Protein AF-A0A813GC46-F1 (afdb_monomer)

pLDDT: mean 88.11, std 17.13, range [30.12, 98.81]

Secondary structure (DSSP, 8-state):
-HHHHHHHHHHHHHHHHHHHHH-PPPPHHHHHHHHHH--PPEE-S-GGGPPTT---EEEEEEEEEEPTTS-EEE-HHHHHTHHHHHHHHHHHHHHS-TT-SSPPP-SEEEEEES--PPSB--TTEEEEEEEEEEEEEEE-PEEE-TT--GGG--HHHH--GGGPEEE-TTTEEEEEETTS-EEE--EEEEEEEEEEEEETTGGG--HHHHHHHHHTT-----HHHHHHHHHTSPPP------TT-----SSEEEEPPPPPPPSS--TTSHHHHHHHHHHHHH------BS----S-EEEEEEEEEE-TTS-EEEEEEEEETTS-EEEEEEEE-SSTT-----EE--TT--SSS--EES-HHHHHHHHHHHB---SS-S----------------PPPPPPPP-----

Foldseek 3Di:
DVLLLLLLLLLLVVVVVFCVVLVDAQDLLSLVLSLVSDDFDWAQPVPQFDDPPDRTFRKDKAFWDADPVRDIDGDPSCLVRLSNLQSVLRNQVRQPDPVPPDRQAFGMKIKGWDDWTDKHADPQFLFKKKKAKGFDKPFFWKWFQQQADVVVDHLVVFPDPVRTDTGDRNQKIKTGTSRGIMITTDMDGIMIMMMGTYGNSLVNQDPVSVVSSVSSVHRHDDPVSSVVSVVLADHRPTDDPDPDDDDDDRMDIDGGDPDDDDPTDSCNDPVNSVVSSQVSAPPDVPVADLDDPAQAFADKDWHWHQDPVRFIKIWIWTQGPVRHIHTFWIWTDPDHVPLWIWTWGDPSDPDFDTDTDRDVVVVVVRVVRRHDHDPPDPDPPDDPPPPPPDDDDDDDDDDDDDDDDDD

Solvent-accessible surface area (backbone atoms only — not comparable to full-atom values): 23285 Å² total; per-residue (Å²): 87,70,67,31,39,41,19,11,27,38,36,30,49,56,49,52,52,51,32,67,75,68,70,53,75,59,50,72,59,54,53,46,36,24,54,76,32,42,43,68,49,83,30,64,82,57,59,68,38,44,45,92,94,55,76,59,43,38,48,46,64,36,33,52,44,72,47,96,86,70,48,70,45,71,31,64,62,24,73,77,28,28,47,44,42,27,49,52,38,46,26,50,64,64,67,53,60,88,87,55,89,64,81,81,56,22,40,26,31,42,44,36,43,75,73,51,36,28,73,31,55,46,80,64,46,71,23,52,25,40,39,36,38,48,76,61,59,49,74,48,30,36,35,35,25,64,38,46,32,71,90,81,49,57,58,83,79,65,59,50,83,89,67,46,46,77,42,58,30,70,52,21,42,35,40,37,50,43,53,22,36,32,30,32,40,70,63,51,71,47,43,33,35,44,36,39,26,26,41,62,61,58,87,72,52,49,74,67,56,49,48,56,44,40,74,26,45,41,47,65,66,49,70,71,59,48,52,54,50,46,70,65,34,64,82,50,77,37,89,66,94,71,88,79,77,85,82,72,70,37,50,46,78,42,78,51,78,79,90,65,83,66,96,60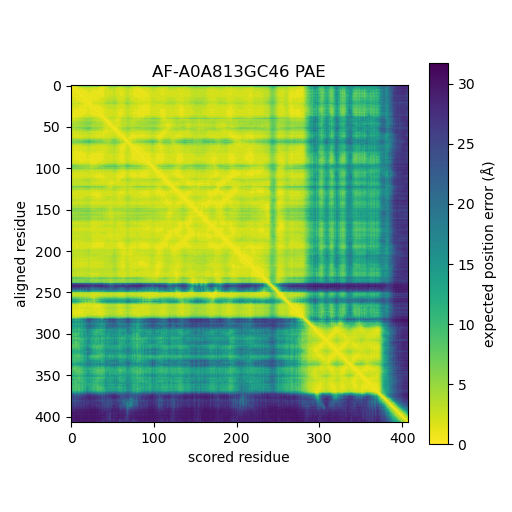,82,66,49,70,38,68,69,43,48,51,47,18,54,52,51,42,36,60,72,60,90,59,87,54,33,82,74,65,93,59,92,48,27,49,43,73,49,78,49,53,34,60,45,98,88,65,22,50,27,43,37,32,31,39,24,23,74,87,68,52,42,27,62,37,28,75,32,49,33,83,42,71,88,60,85,44,44,62,46,41,54,39,84,80,46,87,68,71,79,91,48,77,44,70,47,74,65,59,54,51,55,52,46,60,75,52,34,46,81,48,91,87,56,98,69,72,80,76,68,85,73,75,77,75,77,76,87,73,80,88,77,79,84,83,80,84,80,79,84,85,81,87,133

Nearest PDB structures (foldseek):
  6npf-assembly2_D  TM=6.515E-01  e=1.807E+00  Escherichia coli
  3fz3-assembly1_E  TM=2.589E-01  e=1.585E-02  Prunus dulcis
  6npf-assembly3_F  TM=6.497E-01  e=2.515E+00  Escherichia coli
  2e9q-assembly1_A  TM=2.718E-01  e=8.271E-02  Cucurbita maxima
  3ebw-assembly1_A  TM=3.735E-01  e=3.908E+00  Periplaneta americana

Mean predicted aligned error: 10.09 Å

Organism: Polarella glacialis (NCBI:txid89957)

Radius of gyration: 25.72 Å; Cα contacts (8 Å, |Δi|>4): 741; chains: 1; bounding box: 65×49×92 Å

Sequence (407 aa):
MRAGRIQAQEMAKLIFEDVRKTGRKVSDRDVLAVLRLWAFKNNDNRQNVMKEGVTFVHSDTLGLLAGRDGSVLVTAATTNYKEVTQIICKWLEDHTPKDLKNKFCFSSINVNSGYAAALHRDANNEGPSMIKALGKFSGGELNYWGEDDKSKGTVEKVCQHEDRLTVDICENLLLFDGNRGHSVEEFEGERFSLVFFTNGQYRKADATLQAGIKDCGINFPTENSMDYFKAMMDKPIGYVRSASAPKRSTQKIWRQPPERKPAGADFTSEAKMKLARTSAFKRSETEWSTECSDTEFIDSNIDHYIAADGRRGVRVCLVGASGKSVLVVDTVEDRKCGGHYKYEKLETFPHGPSLSSHRIADVRDWISAIVKPGRSKAGGTKRCLRNKATAAEPSAPPTKRARGAGA

Structure (mmCIF, N/CA/C/O backbone):
data_AF-A0A813GC46-F1
#
_entry.id   AF-A0A813GC46-F1
#
loop_
_atom_site.group_PDB
_atom_site.id
_atom_site.type_symbol
_atom_site.label_atom_id
_atom_site.label_alt_id
_atom_site.label_comp_id
_atom_site.label_asym_id
_atom_site.label_entity_id
_atom_site.label_seq_id
_atom_site.pdbx_PDB_ins_code
_atom_site.Cartn_x
_atom_site.Cartn_y
_atom_site.Cartn_z
_atom_site.occupancy
_atom_site.B_iso_or_equiv
_atom_site.auth_seq_id
_atom_site.auth_comp_id
_atom_site.auth_asym_id
_atom_site.auth_atom_id
_atom_site.pdbx_PDB_model_num
ATOM 1 N N . MET A 1 1 ? -15.592 -6.094 3.224 1.00 73.25 1 MET A N 1
ATOM 2 C CA . MET A 1 1 ? -14.469 -5.139 3.076 1.00 73.25 1 MET A CA 1
ATOM 3 C C . MET A 1 1 ? -14.136 -4.397 4.376 1.00 73.25 1 MET A C 1
ATOM 5 O O . MET A 1 1 ? -13.087 -4.664 4.935 1.00 73.25 1 MET A O 1
ATOM 9 N N . ARG A 1 2 ? -15.000 -3.523 4.928 1.00 79.88 2 ARG A N 1
ATOM 10 C CA . ARG A 1 2 ? -14.653 -2.715 6.126 1.00 79.88 2 ARG A CA 1
ATOM 11 C C . ARG A 1 2 ? -14.163 -3.546 7.326 1.00 79.88 2 ARG A C 1
ATOM 13 O O . ARG A 1 2 ? -13.143 -3.199 7.902 1.00 79.88 2 ARG A O 1
ATOM 20 N N . ALA A 1 3 ? -14.851 -4.646 7.648 1.00 84.12 3 ALA A N 1
ATOM 21 C CA . ALA A 1 3 ? -14.495 -5.538 8.756 1.00 84.12 3 ALA A CA 1
ATOM 22 C C . ALA A 1 3 ? -13.032 -6.019 8.698 1.00 84.12 3 ALA A C 1
ATOM 24 O O . ALA A 1 3 ? -12.289 -5.772 9.637 1.00 84.12 3 ALA A O 1
ATOM 25 N N . GLY A 1 4 ? -12.593 -6.619 7.584 1.00 92.25 4 GLY A N 1
ATOM 26 C CA . GLY A 1 4 ? -11.206 -7.087 7.443 1.00 92.25 4 GLY A CA 1
ATOM 27 C C . GLY A 1 4 ? -10.180 -5.954 7.541 1.00 92.25 4 GLY A C 1
ATOM 28 O O . GLY A 1 4 ? -9.170 -6.091 8.216 1.00 92.25 4 GLY A O 1
ATOM 29 N N . ARG A 1 5 ? -10.479 -4.769 6.990 1.00 95.00 5 ARG A N 1
ATOM 30 C CA . ARG A 1 5 ? -9.584 -3.606 7.134 1.00 95.00 5 ARG A CA 1
ATOM 31 C C . ARG A 1 5 ? -9.425 -3.146 8.591 1.00 95.00 5 ARG A C 1
ATOM 33 O O . ARG A 1 5 ? -8.322 -2.793 8.987 1.00 95.00 5 ARG A O 1
ATOM 40 N N . ILE A 1 6 ? -10.486 -3.203 9.405 1.00 93.06 6 ILE A N 1
ATOM 41 C CA . ILE A 1 6 ? -10.391 -2.929 10.854 1.00 93.06 6 ILE A CA 1
ATOM 42 C C . ILE A 1 6 ? -9.555 -4.016 11.554 1.00 93.06 6 ILE A C 1
ATOM 44 O O . ILE A 1 6 ? -8.739 -3.707 12.415 1.00 93.06 6 ILE A O 1
ATOM 48 N N . GLN A 1 7 ? -9.698 -5.282 11.160 1.00 95.69 7 GLN A N 1
ATOM 49 C CA . GLN A 1 7 ? -8.890 -6.376 11.715 1.00 95.69 7 GLN A CA 1
ATOM 50 C C . GLN A 1 7 ? -7.401 -6.218 11.387 1.00 95.69 7 GLN A C 1
ATOM 52 O O . GLN A 1 7 ? -6.563 -6.356 12.273 1.00 95.69 7 GLN A O 1
ATOM 57 N N . ALA A 1 8 ? -7.075 -5.874 10.140 1.00 98.19 8 ALA A N 1
ATOM 58 C CA . ALA A 1 8 ? -5.712 -5.576 9.706 1.00 98.19 8 ALA A CA 1
ATOM 59 C C . ALA A 1 8 ? -5.118 -4.380 10.469 1.00 98.19 8 ALA A C 1
ATOM 61 O O . ALA A 1 8 ? -3.971 -4.421 10.906 1.00 98.19 8 ALA A O 1
ATOM 62 N N . GLN A 1 9 ? -5.927 -3.345 10.691 1.00 97.31 9 GLN A N 1
ATOM 63 C CA . GLN A 1 9 ? -5.571 -2.173 11.485 1.00 97.31 9 GLN A CA 1
ATOM 64 C C . GLN A 1 9 ? -5.250 -2.521 12.946 1.00 97.31 9 GLN A C 1
ATOM 66 O O . GLN A 1 9 ? -4.260 -2.034 13.489 1.00 97.31 9 GLN A O 1
ATOM 71 N N . GLU A 1 10 ? -6.052 -3.368 13.598 1.00 96.88 10 GLU A N 1
ATOM 72 C CA . GLU A 1 10 ? -5.735 -3.831 14.955 1.00 96.88 10 GLU A CA 1
ATOM 73 C C . GLU A 1 10 ? -4.507 -4.742 14.987 1.00 96.88 10 GLU A C 1
ATOM 75 O O . GLU A 1 10 ? -3.691 -4.629 15.899 1.00 96.88 10 GLU A O 1
ATOM 80 N N . MET A 1 11 ? -4.316 -5.592 13.975 1.00 98.50 11 MET A N 1
ATOM 81 C CA . MET A 1 11 ? -3.094 -6.387 13.856 1.00 98.50 11 MET A CA 1
ATOM 82 C C . MET A 1 11 ? -1.850 -5.493 13.779 1.00 98.50 11 MET A C 1
ATOM 84 O O . MET A 1 11 ? -0.899 -5.704 14.531 1.00 98.50 11 MET A O 1
ATOM 88 N N . ALA A 1 12 ? -1.880 -4.444 12.952 1.00 98.56 12 ALA A N 1
ATOM 89 C CA . ALA A 1 12 ? -0.780 -3.487 12.841 1.00 98.56 12 ALA A CA 1
ATOM 90 C C . ALA A 1 12 ? -0.460 -2.802 14.185 1.00 98.56 12 ALA A C 1
ATOM 92 O O . ALA A 1 12 ? 0.709 -2.650 14.540 1.00 98.56 12 ALA A O 1
ATOM 93 N N . LYS A 1 13 ? -1.478 -2.453 14.985 1.00 97.94 13 LYS A N 1
ATOM 94 C CA . LYS A 1 13 ? -1.284 -1.889 16.335 1.00 97.94 13 LYS A CA 1
ATOM 95 C C . LYS A 1 13 ? -0.611 -2.866 17.292 1.00 97.94 13 LYS A C 1
ATOM 97 O O . LYS A 1 13 ? 0.314 -2.471 18.002 1.00 97.94 13 LYS A O 1
ATOM 102 N N . LEU A 1 14 ? -1.056 -4.124 17.300 1.00 97.94 14 LEU A N 1
ATOM 103 C CA . LEU A 1 14 ? -0.466 -5.166 18.143 1.00 97.94 14 LEU A CA 1
ATOM 104 C C . LEU A 1 14 ? 1.009 -5.400 17.783 1.00 97.94 14 LEU A C 1
ATOM 106 O O . LEU A 1 14 ? 1.846 -5.528 18.675 1.00 97.94 14 LEU A O 1
ATOM 110 N N . ILE A 1 15 ? 1.336 -5.392 16.488 1.00 98.44 15 ILE A N 1
ATOM 111 C CA . ILE A 1 15 ? 2.719 -5.485 16.006 1.00 98.44 15 ILE A CA 1
ATOM 112 C C . ILE A 1 15 ? 3.535 -4.278 16.477 1.00 98.44 15 ILE A C 1
ATOM 114 O O . ILE A 1 15 ? 4.628 -4.453 17.006 1.00 98.44 15 ILE A O 1
ATOM 118 N N . PHE A 1 16 ? 3.020 -3.052 16.342 1.00 98.00 16 PHE A N 1
ATOM 119 C CA . PHE A 1 16 ? 3.736 -1.859 16.804 1.00 98.00 16 PHE A CA 1
ATOM 120 C C . PHE A 1 16 ? 3.982 -1.840 18.311 1.00 98.00 16 PHE A C 1
ATOM 122 O O . PHE A 1 16 ? 4.983 -1.292 18.770 1.00 98.00 16 PHE A O 1
ATOM 129 N N . GLU A 1 17 ? 3.065 -2.382 19.105 1.00 97.31 17 GLU A N 1
ATOM 130 C CA . GLU A 1 17 ? 3.278 -2.546 20.539 1.00 97.31 17 GLU A CA 1
ATOM 131 C C . GLU A 1 17 ? 4.425 -3.525 20.828 1.00 97.31 17 GLU A C 1
ATOM 133 O O . GLU A 1 17 ? 5.310 -3.206 21.620 1.00 97.31 17 GLU A O 1
ATOM 138 N N . ASP A 1 18 ? 4.459 -4.670 20.148 1.00 97.19 18 ASP A N 1
ATOM 139 C CA . ASP A 1 18 ? 5.532 -5.664 20.276 1.00 97.19 18 ASP A CA 1
ATOM 140 C C . ASP A 1 18 ? 6.889 -5.122 19.801 1.00 97.19 18 ASP A C 1
ATOM 142 O O . ASP A 1 18 ? 7.887 -5.242 20.511 1.00 97.19 18 ASP A O 1
ATOM 146 N N . VAL A 1 19 ? 6.924 -4.435 18.657 1.00 96.94 19 VAL A N 1
ATOM 147 C CA . VAL A 1 19 ? 8.118 -3.756 18.125 1.00 96.94 19 VAL A CA 1
ATOM 148 C C . VAL A 1 19 ? 8.651 -2.714 19.106 1.00 96.94 19 VAL A C 1
ATOM 150 O O . VAL A 1 19 ? 9.851 -2.677 19.358 1.00 96.94 19 VAL A O 1
ATOM 153 N N . ARG A 1 20 ? 7.779 -1.904 19.724 1.00 96.31 20 ARG A N 1
ATOM 154 C CA . ARG A 1 20 ? 8.196 -0.929 20.747 1.00 96.31 20 ARG A CA 1
ATOM 155 C C . ARG A 1 20 ? 8.743 -1.597 22.005 1.00 96.31 20 ARG A C 1
ATOM 157 O O . ARG A 1 20 ? 9.736 -1.125 22.543 1.00 96.31 20 ARG A O 1
ATOM 164 N N . LYS A 1 21 ? 8.114 -2.681 22.468 1.00 96.62 21 LYS A N 1
ATOM 165 C CA . LYS A 1 21 ? 8.542 -3.407 23.676 1.00 96.62 21 LYS A CA 1
ATOM 166 C C . LYS A 1 21 ? 9.868 -4.139 23.487 1.00 96.62 21 LYS A C 1
ATOM 168 O O . LYS A 1 21 ? 10.660 -4.207 24.417 1.00 96.62 21 LYS A O 1
ATOM 173 N N . THR A 1 22 ? 10.092 -4.707 22.306 1.00 95.75 22 THR A N 1
ATOM 174 C CA . THR A 1 22 ? 11.253 -5.569 22.032 1.00 95.75 22 THR A CA 1
ATOM 175 C C . THR A 1 22 ? 12.396 -4.844 21.323 1.00 95.75 22 THR A C 1
ATOM 177 O O . THR A 1 22 ? 13.512 -5.352 21.293 1.00 95.75 22 THR A O 1
ATOM 180 N N . GLY A 1 23 ? 12.135 -3.685 20.711 1.00 95.56 23 GLY A N 1
ATOM 181 C CA . GLY A 1 23 ? 13.104 -2.954 19.890 1.00 95.56 23 GLY A CA 1
ATOM 182 C C . GLY A 1 23 ? 13.456 -3.646 18.566 1.00 95.56 23 GLY A C 1
ATOM 183 O O . GLY A 1 23 ? 14.381 -3.214 17.877 1.00 95.56 23 GLY A O 1
ATOM 184 N N . ARG A 1 24 ? 12.754 -4.726 18.194 1.00 95.69 24 ARG A N 1
ATOM 185 C CA . ARG A 1 24 ? 13.016 -5.460 16.948 1.00 95.69 24 ARG A CA 1
ATOM 186 C C . ARG A 1 24 ? 12.544 -4.679 15.718 1.00 95.69 24 ARG A C 1
ATOM 188 O O . ARG A 1 24 ? 11.691 -3.803 15.803 1.00 95.69 24 ARG A O 1
ATOM 195 N N . LYS A 1 25 ? 13.042 -5.063 14.544 1.00 95.94 25 LYS A N 1
ATOM 196 C CA . LYS A 1 25 ? 12.535 -4.584 13.248 1.00 95.94 25 LYS A CA 1
ATOM 197 C C . LYS A 1 25 ? 11.182 -5.212 12.893 1.00 95.94 25 LYS A C 1
ATOM 199 O O . LYS A 1 25 ? 10.886 -6.329 13.327 1.00 95.94 25 LYS A O 1
ATOM 204 N N . VAL A 1 26 ? 10.393 -4.520 12.073 1.00 97.31 26 VAL A N 1
ATOM 205 C CA . VAL A 1 26 ? 9.169 -5.056 11.451 1.00 97.31 26 VAL A CA 1
ATOM 206 C C . VAL A 1 26 ? 9.566 -6.039 10.358 1.00 97.31 26 VAL A C 1
ATOM 208 O O . VAL A 1 26 ? 10.238 -5.635 9.426 1.00 97.31 26 VAL A O 1
ATOM 211 N N . SER A 1 27 ? 9.156 -7.300 10.451 1.00 96.69 27 SER A N 1
ATOM 212 C CA . SER A 1 27 ? 9.523 -8.393 9.535 1.00 96.69 27 SER A CA 1
ATOM 213 C C . SER A 1 27 ? 8.508 -8.621 8.407 1.00 96.69 27 SER A C 1
ATOM 215 O O . SER A 1 27 ? 7.378 -8.133 8.471 1.00 96.69 27 SER A O 1
ATOM 217 N N . ASP A 1 28 ? 8.884 -9.425 7.407 1.00 96.81 28 ASP A N 1
ATOM 218 C CA . ASP A 1 28 ? 7.989 -9.900 6.341 1.00 96.81 28 ASP A CA 1
ATOM 219 C C . ASP A 1 28 ? 6.734 -10.590 6.927 1.00 96.81 28 ASP A C 1
ATOM 221 O O . ASP A 1 28 ? 5.616 -10.254 6.525 1.00 96.81 28 ASP A O 1
ATOM 225 N N . ARG A 1 29 ? 6.877 -11.455 7.953 1.00 96.62 29 ARG A N 1
ATOM 226 C CA . ARG A 1 29 ? 5.742 -12.075 8.687 1.00 96.62 29 ARG A CA 1
ATOM 227 C C . ARG A 1 29 ? 4.757 -11.073 9.266 1.00 96.62 29 ARG A C 1
ATOM 229 O O . ARG A 1 29 ? 3.555 -11.335 9.257 1.00 96.62 29 ARG A O 1
ATOM 236 N N . ASP A 1 30 ? 5.252 -9.971 9.823 1.00 98.00 30 ASP A N 1
ATOM 237 C CA . ASP A 1 30 ? 4.395 -8.966 10.454 1.00 98.00 30 ASP A CA 1
ATOM 238 C C . ASP A 1 30 ? 3.489 -8.320 9.408 1.00 98.00 30 ASP A C 1
ATOM 240 O O . ASP A 1 30 ? 2.272 -8.241 9.584 1.00 98.00 30 ASP A O 1
ATOM 244 N N . VAL A 1 31 ? 4.075 -7.917 8.278 1.00 98.38 31 VAL A N 1
ATOM 245 C CA . VAL A 1 31 ? 3.316 -7.343 7.166 1.00 98.38 31 VAL A CA 1
ATOM 246 C C . VAL A 1 31 ? 2.376 -8.388 6.566 1.00 98.38 31 VAL A C 1
ATOM 248 O O . VAL A 1 31 ? 1.206 -8.093 6.334 1.00 98.38 31 VAL A O 1
ATOM 251 N N . LEU A 1 32 ? 2.828 -9.633 6.398 1.00 98.00 32 LEU A N 1
ATOM 252 C CA . LEU A 1 32 ? 1.997 -10.733 5.910 1.00 98.00 32 LEU A CA 1
ATOM 253 C C . LEU A 1 32 ? 0.773 -10.986 6.807 1.00 98.00 32 LEU A C 1
ATOM 255 O O . LEU A 1 32 ? -0.330 -11.175 6.295 1.00 98.00 32 LEU A O 1
ATOM 259 N N . ALA A 1 33 ? 0.925 -10.941 8.135 1.00 98.44 33 ALA A N 1
ATOM 260 C CA . ALA A 1 33 ? -0.189 -11.082 9.075 1.00 98.44 33 ALA A CA 1
ATOM 261 C C . ALA A 1 33 ? -1.248 -9.980 8.892 1.00 98.44 33 ALA A C 1
ATOM 263 O O . ALA A 1 33 ? -2.451 -10.251 8.932 1.00 98.44 33 ALA A O 1
ATOM 264 N N . VAL A 1 34 ? -0.810 -8.744 8.635 1.00 98.75 34 VAL A N 1
ATOM 265 C CA . VAL A 1 34 ? -1.701 -7.614 8.329 1.00 98.75 34 VAL A CA 1
ATOM 266 C C . VAL A 1 34 ? -2.409 -7.827 6.989 1.00 98.75 34 VAL A C 1
ATOM 268 O O . VAL A 1 34 ? -3.630 -7.679 6.915 1.00 98.75 34 VAL A O 1
ATOM 271 N N . LEU A 1 35 ? -1.678 -8.226 5.943 1.00 98.56 35 LEU A N 1
ATOM 272 C CA . LEU A 1 35 ? -2.229 -8.429 4.598 1.00 98.56 35 LEU A CA 1
ATOM 273 C C . LEU A 1 35 ? -3.224 -9.595 4.523 1.00 98.56 35 LEU A C 1
ATOM 275 O O . LEU A 1 35 ? -4.226 -9.484 3.822 1.00 98.56 35 LEU A O 1
ATOM 279 N N . ARG A 1 36 ? -3.027 -10.659 5.308 1.00 98.31 36 ARG A N 1
ATOM 280 C CA . ARG A 1 36 ? -3.987 -11.772 5.442 1.00 98.31 36 ARG A CA 1
ATOM 281 C C . ARG A 1 36 ? -5.333 -11.360 6.034 1.00 98.31 36 ARG A C 1
ATOM 283 O O . ARG A 1 36 ? -6.343 -12.014 5.786 1.00 98.31 36 ARG A O 1
ATOM 290 N N . LEU A 1 37 ? -5.359 -10.301 6.842 1.00 98.00 37 LEU A N 1
ATOM 291 C CA . LEU A 1 37 ? -6.599 -9.724 7.370 1.00 98.00 37 LEU A CA 1
ATOM 292 C C . LEU A 1 37 ? -7.150 -8.616 6.467 1.00 98.00 37 LEU A C 1
ATOM 294 O O . LEU A 1 37 ? -8.338 -8.293 6.545 1.00 98.00 37 LEU A O 1
ATOM 298 N N . TRP A 1 38 ? -6.313 -8.028 5.609 1.00 98.12 38 TRP A N 1
ATOM 299 C CA . TRP A 1 38 ? -6.711 -6.933 4.740 1.00 98.12 38 TRP A CA 1
ATOM 300 C C . TRP A 1 38 ? -7.748 -7.398 3.720 1.00 98.12 38 TRP A C 1
ATOM 302 O O . TRP A 1 38 ? -7.500 -8.236 2.858 1.00 98.12 38 TRP A O 1
ATOM 312 N N . ALA A 1 39 ? -8.944 -6.820 3.796 1.00 95.19 39 ALA A N 1
ATOM 313 C CA . ALA A 1 39 ? -9.993 -7.117 2.835 1.00 95.19 39 ALA A CA 1
ATOM 314 C C . ALA A 1 39 ? -9.833 -6.238 1.589 1.00 95.19 39 ALA A C 1
ATOM 316 O O . ALA A 1 39 ? -10.280 -5.082 1.573 1.00 95.19 39 ALA A O 1
ATOM 317 N N . PHE A 1 40 ? -9.226 -6.823 0.558 1.00 94.88 40 PHE A N 1
ATOM 318 C CA . PHE A 1 40 ? -9.044 -6.221 -0.758 1.00 94.88 40 PHE A CA 1
ATOM 319 C C . PHE A 1 40 ? -10.379 -5.940 -1.452 1.00 94.88 40 PHE A C 1
ATOM 321 O O . PHE A 1 40 ? -11.366 -6.663 -1.290 1.00 94.88 40 PHE A O 1
ATOM 328 N N . LYS A 1 41 ? -10.404 -4.870 -2.248 1.00 89.44 41 LYS A N 1
ATOM 329 C CA . LYS A 1 41 ? -11.496 -4.582 -3.179 1.00 89.44 41 LYS A CA 1
ATOM 330 C C . LYS A 1 41 ? -11.192 -5.210 -4.545 1.00 89.44 41 LYS A C 1
ATOM 332 O O . LYS A 1 41 ? -10.038 -5.247 -4.966 1.00 89.44 41 LYS A O 1
ATOM 337 N N . ASN A 1 42 ? -12.228 -5.655 -5.257 1.00 94.00 42 ASN A N 1
ATOM 338 C CA . ASN A 1 42 ? -12.119 -5.962 -6.685 1.00 94.00 42 ASN A CA 1
ATOM 339 C C . ASN A 1 42 ? -11.833 -4.666 -7.448 1.00 94.00 42 ASN A C 1
ATOM 341 O O . ASN A 1 42 ? -12.614 -3.712 -7.378 1.00 94.00 42 ASN A O 1
ATOM 345 N N . ASN A 1 43 ? -10.708 -4.628 -8.149 1.00 93.69 43 ASN A N 1
ATOM 346 C CA . ASN A 1 43 ? -10.293 -3.498 -8.956 1.00 93.69 43 ASN A CA 1
ATOM 347 C C . ASN A 1 43 ? -10.430 -3.862 -10.434 1.00 93.69 43 ASN A C 1
ATOM 349 O O . ASN A 1 43 ? -9.631 -4.621 -10.974 1.00 93.69 43 ASN A O 1
ATOM 353 N N . ASP A 1 44 ? -11.465 -3.314 -11.054 1.00 94.44 44 ASP A N 1
ATOM 354 C CA . ASP A 1 44 ? -11.814 -3.419 -12.471 1.00 94.44 44 ASP A CA 1
ATOM 355 C C . ASP A 1 44 ? -11.168 -2.309 -13.327 1.00 94.44 44 ASP A C 1
ATOM 357 O O . ASP A 1 44 ? -11.210 -2.353 -14.553 1.00 94.44 44 ASP A O 1
ATOM 361 N N . ASN A 1 45 ? -10.527 -1.316 -12.698 1.00 91.25 45 ASN A N 1
ATOM 362 C CA . ASN A 1 45 ? -9.946 -0.161 -13.393 1.00 91.25 45 ASN A CA 1
ATOM 363 C C . ASN A 1 45 ? -8.507 -0.396 -13.865 1.00 91.25 45 ASN A C 1
ATOM 365 O O . ASN A 1 45 ? -8.009 0.359 -14.697 1.00 91.25 45 ASN A O 1
ATOM 369 N N . ARG A 1 46 ? -7.818 -1.419 -13.344 1.00 90.56 46 ARG A N 1
ATOM 370 C CA . ARG A 1 46 ? -6.433 -1.746 -13.724 1.00 90.56 46 ARG A CA 1
ATOM 371 C C . ARG A 1 46 ? -6.372 -2.702 -14.915 1.00 90.56 46 ARG A C 1
ATOM 373 O O . ARG A 1 46 ? -5.705 -3.727 -14.861 1.00 90.56 46 ARG A O 1
ATOM 380 N N . GLN A 1 47 ? -7.083 -2.375 -15.988 1.00 92.81 47 GLN A N 1
ATOM 381 C CA . GLN A 1 47 ? -7.169 -3.237 -17.173 1.00 92.81 47 GLN A CA 1
ATOM 382 C C . GLN A 1 47 ? -5.794 -3.532 -17.789 1.00 92.81 47 GLN A C 1
ATOM 384 O O . GLN A 1 47 ? -5.567 -4.622 -18.292 1.00 92.81 47 GLN A O 1
ATOM 389 N N . ASN A 1 48 ? -4.848 -2.595 -17.676 1.00 92.62 48 ASN A N 1
ATOM 390 C CA . ASN A 1 48 ? -3.495 -2.735 -18.211 1.00 92.62 48 ASN A CA 1
ATOM 391 C C . ASN A 1 48 ? -2.660 -3.845 -17.554 1.00 92.62 48 ASN A C 1
ATOM 393 O O . ASN A 1 48 ? -1.652 -4.234 -18.124 1.00 92.62 48 ASN A O 1
ATOM 397 N N . VAL A 1 49 ? -3.034 -4.329 -16.363 1.00 94.44 49 VAL A N 1
ATOM 398 C CA . VAL A 1 49 ? -2.302 -5.411 -15.675 1.00 94.44 49 VAL A CA 1
ATOM 399 C C . VAL A 1 49 ? -3.048 -6.742 -15.700 1.00 94.44 49 VAL A C 1
ATOM 401 O O . VAL A 1 49 ? -2.541 -7.732 -15.172 1.00 94.44 49 VAL A O 1
ATOM 404 N N . MET A 1 50 ? -4.252 -6.771 -16.271 1.00 95.50 50 MET A N 1
ATOM 405 C CA . MET A 1 50 ? -5.076 -7.971 -16.364 1.00 95.50 50 MET A CA 1
ATOM 406 C C . MET A 1 50 ? -4.621 -8.820 -17.547 1.00 95.50 50 MET A C 1
ATOM 408 O O . MET A 1 50 ? -4.415 -8.308 -18.645 1.00 95.50 50 MET A O 1
ATOM 412 N N . LYS A 1 51 ? -4.477 -10.126 -17.318 1.00 93.12 51 LYS A N 1
ATOM 413 C CA . LYS A 1 51 ? -4.321 -11.104 -18.397 1.00 93.12 51 LYS A CA 1
ATOM 414 C C . LYS A 1 51 ? -5.661 -11.311 -19.107 1.00 93.12 51 LYS A C 1
ATOM 416 O O . LYS A 1 51 ? -6.717 -10.957 -18.578 1.00 93.12 51 LYS A O 1
ATOM 421 N N . GLU A 1 52 ? -5.612 -11.883 -20.304 1.00 93.12 52 GLU A N 1
ATOM 422 C CA . GLU A 1 52 ? -6.814 -12.200 -21.074 1.00 93.12 52 GLU A CA 1
ATOM 423 C C . GLU A 1 52 ? -7.800 -13.040 -20.241 1.00 93.12 52 GLU A C 1
ATOM 425 O O . GLU A 1 52 ? -7.408 -13.949 -19.512 1.00 93.12 52 GLU A O 1
ATOM 430 N N . GLY A 1 53 ? -9.084 -12.679 -20.291 1.00 94.19 53 GLY A N 1
ATOM 431 C CA . GLY A 1 53 ? -10.147 -13.330 -19.516 1.00 94.19 53 GLY A CA 1
ATOM 432 C C . GLY A 1 53 ? -10.274 -12.891 -18.049 1.00 94.19 53 GLY A C 1
ATOM 433 O O . GLY A 1 53 ? -11.280 -13.207 -17.414 1.00 94.19 53 GLY A O 1
ATOM 434 N N . VAL A 1 54 ? -9.327 -12.124 -17.497 1.00 94.88 54 VAL A N 1
ATOM 435 C CA . VAL A 1 54 ? -9.403 -11.623 -16.113 1.00 94.88 54 VAL A CA 1
ATOM 436 C C . VAL A 1 54 ? -10.227 -10.334 -16.053 1.00 94.88 54 VAL A C 1
ATOM 438 O O . VAL A 1 54 ? -9.878 -9.332 -16.668 1.00 94.88 54 VAL A O 1
ATOM 441 N N . THR A 1 55 ? -11.312 -10.328 -15.271 1.00 95.12 55 THR A N 1
ATOM 442 C CA . THR A 1 55 ? -12.238 -9.178 -15.180 1.00 95.12 55 THR A CA 1
ATOM 443 C C . THR A 1 55 ? -11.945 -8.212 -14.029 1.00 95.12 55 THR A C 1
ATOM 445 O O . THR A 1 55 ? -12.457 -7.095 -14.010 1.00 95.12 55 THR A O 1
ATOM 448 N N . PHE A 1 56 ? -11.177 -8.639 -13.024 1.00 96.25 56 PHE A N 1
ATOM 449 C CA . PHE A 1 56 ? -10.738 -7.791 -11.915 1.00 96.25 56 PHE A CA 1
ATOM 450 C C . PHE A 1 56 ? -9.455 -8.340 -11.289 1.00 96.25 56 PHE A C 1
ATOM 452 O O . PHE A 1 56 ? -9.156 -9.525 -11.397 1.00 96.25 56 PHE A O 1
ATOM 459 N N . VAL A 1 57 ? -8.741 -7.486 -10.559 1.00 96.81 57 VAL A N 1
ATOM 460 C CA . VAL A 1 57 ? -7.619 -7.887 -9.698 1.00 96.81 57 VAL A CA 1
ATOM 461 C C . VAL A 1 57 ? -7.836 -7.399 -8.271 1.00 96.81 57 VAL A C 1
ATOM 463 O O . VAL A 1 57 ? -8.524 -6.402 -8.044 1.00 96.81 57 VAL A O 1
ATOM 466 N N . HIS A 1 58 ? -7.239 -8.064 -7.286 1.00 97.38 58 HIS A N 1
ATOM 467 C CA . HIS A 1 58 ? -7.203 -7.557 -5.915 1.00 97.38 58 HIS A CA 1
ATOM 468 C C . HIS A 1 58 ? -6.019 -6.602 -5.751 1.00 97.38 58 HIS A C 1
ATOM 470 O O . HIS A 1 58 ? -4.871 -7.015 -5.588 1.00 97.38 58 HIS A O 1
ATOM 476 N N . SER A 1 59 ? -6.305 -5.302 -5.834 1.00 95.88 59 SER A N 1
ATOM 477 C CA . SER A 1 59 ? -5.301 -4.240 -5.761 1.00 95.88 59 SER A CA 1
ATOM 478 C C . SER A 1 59 ? -5.894 -2.999 -5.102 1.00 95.88 59 SER A C 1
ATOM 480 O O . SER A 1 59 ? -6.856 -2.422 -5.617 1.00 95.88 59 SER A O 1
ATOM 482 N N . ASP A 1 60 ? -5.309 -2.592 -3.978 1.00 96.56 60 ASP A N 1
ATOM 483 C CA . ASP A 1 60 ? -5.610 -1.333 -3.299 1.00 96.56 60 ASP A CA 1
ATOM 484 C C . ASP A 1 60 ? -4.392 -0.404 -3.374 1.00 96.56 60 ASP A C 1
ATOM 486 O O . ASP A 1 60 ? -3.250 -0.841 -3.238 1.00 96.56 60 ASP A O 1
ATOM 490 N N . THR A 1 61 ? -4.638 0.894 -3.540 1.00 96.94 61 THR A N 1
ATOM 491 C CA . THR A 1 61 ? -3.600 1.925 -3.420 1.00 96.94 61 THR A CA 1
ATOM 492 C C . THR A 1 61 ? -3.704 2.586 -2.050 1.00 96.94 61 THR A C 1
ATOM 494 O O . THR A 1 61 ? -4.767 3.086 -1.677 1.00 96.94 61 THR A O 1
ATOM 497 N N . LEU A 1 62 ? -2.597 2.619 -1.312 1.00 98.25 62 LEU A N 1
ATOM 498 C CA . LEU A 1 62 ? -2.411 3.430 -0.111 1.00 98.25 62 LEU A CA 1
ATOM 499 C C . LEU A 1 62 ? -1.581 4.666 -0.491 1.00 98.25 62 LEU A C 1
ATOM 501 O O . LEU A 1 62 ? -0.573 4.527 -1.165 1.00 98.25 62 LEU A O 1
ATOM 505 N N . GLY A 1 63 ? -1.972 5.869 -0.080 1.00 97.94 63 GLY A N 1
ATOM 506 C CA . GLY A 1 63 ? -1.265 7.121 -0.339 1.00 97.94 63 GLY A CA 1
ATOM 507 C C . GLY A 1 63 ? -2.035 8.057 -1.266 1.00 97.94 63 GLY A C 1
ATOM 508 O O . GLY A 1 63 ? -3.260 8.175 -1.162 1.00 97.94 63 GLY A O 1
ATOM 509 N N . LEU A 1 64 ? -1.301 8.756 -2.130 1.00 97.25 64 LEU A N 1
ATOM 510 C CA . LEU A 1 64 ? -1.805 9.798 -3.022 1.00 97.25 64 LEU A CA 1
ATOM 511 C C . LEU A 1 64 ? -2.324 9.249 -4.363 1.00 97.25 64 LEU A C 1
ATOM 513 O O . LEU A 1 64 ? -1.572 8.758 -5.203 1.00 97.25 64 LEU A O 1
ATOM 517 N N . LEU A 1 65 ? -3.605 9.458 -4.639 1.00 94.50 65 LEU A N 1
ATOM 518 C CA . LEU A 1 65 ? -4.209 9.178 -5.936 1.00 94.50 65 LEU A CA 1
ATOM 519 C C . LEU A 1 65 ? -4.375 10.470 -6.745 1.00 94.50 65 LEU A C 1
ATOM 521 O O . LEU A 1 65 ? -4.712 11.514 -6.188 1.00 94.50 65 LEU A O 1
ATOM 525 N N . ALA A 1 66 ? -4.196 10.381 -8.064 1.00 92.75 66 ALA A N 1
ATOM 526 C CA . ALA A 1 66 ? -4.570 11.442 -8.992 1.00 92.75 66 ALA A CA 1
ATOM 527 C C . ALA A 1 66 ? -5.922 11.106 -9.636 1.00 92.75 66 ALA A C 1
ATOM 529 O O . ALA A 1 66 ? -6.115 10.005 -10.156 1.00 92.75 66 ALA A O 1
ATOM 530 N N . GLY A 1 67 ? -6.856 12.051 -9.585 1.00 87.56 67 GLY A N 1
ATOM 531 C CA . GLY A 1 67 ? -8.117 11.996 -10.310 1.00 87.56 67 GLY A CA 1
ATOM 532 C C . GLY A 1 67 ? -7.920 12.238 -11.807 1.00 87.56 67 GLY A C 1
ATOM 533 O O . GLY A 1 67 ? -6.917 12.800 -12.249 1.00 87.56 67 GLY A O 1
ATOM 534 N N . ARG A 1 68 ? -8.914 11.840 -12.610 1.00 85.00 68 ARG A N 1
ATOM 535 C CA . ARG A 1 68 ? -8.919 12.091 -14.066 1.00 85.00 68 ARG A CA 1
ATOM 536 C C . ARG A 1 68 ? -9.009 13.581 -14.413 1.00 85.00 68 ARG A C 1
ATOM 538 O O . ARG A 1 68 ? -8.592 13.977 -15.491 1.00 85.00 68 ARG A O 1
ATOM 545 N N . ASP A 1 69 ? -9.530 14.388 -13.495 1.00 88.62 69 ASP A N 1
ATOM 546 C CA . ASP A 1 69 ? -9.585 15.852 -13.571 1.00 88.62 69 ASP A CA 1
ATOM 547 C C . ASP A 1 69 ? -8.265 16.527 -13.153 1.00 88.62 69 ASP A C 1
ATOM 549 O O . ASP A 1 69 ? -8.169 17.751 -13.115 1.00 88.62 69 ASP A O 1
ATOM 553 N N . GLY A 1 70 ? -7.238 15.740 -12.817 1.00 85.75 70 GLY A N 1
ATOM 554 C CA . GLY A 1 70 ? -5.954 16.242 -12.349 1.00 85.75 70 GLY A CA 1
ATOM 555 C C . GLY A 1 70 ? -5.967 16.752 -10.906 1.00 85.75 70 GLY A C 1
ATOM 556 O O . GLY A 1 70 ? -4.979 17.364 -10.491 1.00 85.75 70 GLY A O 1
ATOM 557 N N . SER A 1 71 ? -7.048 16.521 -10.152 1.00 91.56 71 SER A N 1
ATOM 558 C CA . SER A 1 71 ? -7.046 16.681 -8.698 1.00 91.56 71 SER A CA 1
ATOM 559 C C . SER A 1 71 ? -6.201 15.586 -8.043 1.00 91.56 71 SER A C 1
ATOM 561 O O . SER A 1 71 ? -6.003 14.511 -8.613 1.00 91.56 71 SER A O 1
ATOM 563 N N . VAL A 1 72 ? -5.693 15.841 -6.838 1.00 95.06 72 VAL A N 1
ATOM 564 C CA . VAL A 1 72 ? -4.994 14.827 -6.042 1.00 95.06 72 VAL A CA 1
ATOM 565 C C . VAL A 1 72 ? -5.659 14.669 -4.683 1.00 95.06 72 VAL A C 1
ATOM 567 O O . VAL A 1 72 ? -6.118 15.643 -4.088 1.00 95.06 72 VAL A O 1
ATOM 570 N N . LEU A 1 73 ? -5.738 13.432 -4.201 1.00 94.50 73 LEU A N 1
ATOM 571 C CA . LEU A 1 73 ? -6.401 13.086 -2.946 1.00 94.50 73 LEU A CA 1
ATOM 572 C C . LEU A 1 73 ? -5.674 11.945 -2.239 1.00 94.50 73 LEU A C 1
ATOM 574 O O . LEU A 1 73 ? -5.054 11.100 -2.879 1.00 94.50 73 LEU A O 1
ATOM 578 N N . VAL A 1 74 ? -5.784 11.890 -0.913 1.00 95.06 74 VAL A N 1
ATOM 579 C CA . VAL A 1 74 ? -5.337 10.726 -0.137 1.00 95.06 74 VAL A CA 1
ATOM 580 C C . VAL A 1 74 ? -6.442 9.684 -0.146 1.00 95.06 74 VAL A C 1
ATOM 582 O O . VAL A 1 74 ? -7.611 10.009 0.077 1.00 95.06 74 VAL A O 1
ATOM 585 N N . THR A 1 75 ? -6.102 8.425 -0.408 1.00 95.12 75 THR A N 1
ATOM 586 C CA . THR A 1 75 ? -7.115 7.369 -0.380 1.00 95.12 75 THR A CA 1
ATOM 587 C C . THR A 1 75 ? -7.685 7.198 1.029 1.00 95.12 75 THR A C 1
ATOM 589 O O . THR A 1 75 ? -6.976 7.247 2.035 1.00 95.12 75 THR A O 1
ATOM 592 N N . ALA A 1 76 ? -8.987 6.915 1.112 1.00 92.50 76 ALA A N 1
ATOM 593 C CA . ALA A 1 76 ? -9.639 6.639 2.391 1.00 92.50 76 ALA A CA 1
ATOM 594 C C . ALA A 1 76 ? -9.047 5.406 3.099 1.00 92.50 76 ALA A C 1
ATOM 596 O O . ALA A 1 76 ? -9.141 5.288 4.315 1.00 92.50 76 ALA A O 1
ATOM 597 N N . ALA A 1 77 ? -8.451 4.471 2.347 1.00 95.38 77 ALA A N 1
ATOM 598 C CA . ALA A 1 77 ? -7.765 3.319 2.923 1.00 95.38 77 ALA A CA 1
ATOM 599 C C . ALA A 1 77 ? -6.550 3.749 3.760 1.00 95.38 77 ALA A C 1
ATOM 601 O O . ALA A 1 77 ? -6.325 3.195 4.829 1.00 95.38 77 ALA A O 1
ATOM 602 N N . THR A 1 78 ? -5.825 4.773 3.317 1.00 96.19 78 THR A N 1
ATOM 603 C CA . THR A 1 78 ? -4.678 5.317 4.047 1.00 96.19 78 THR A CA 1
ATOM 604 C C . THR A 1 78 ? -5.092 6.068 5.293 1.00 96.19 78 THR A C 1
ATOM 606 O O . THR A 1 78 ? -4.572 5.786 6.364 1.00 96.19 78 THR A O 1
ATOM 609 N N . THR A 1 79 ? -6.063 6.976 5.192 1.00 92.00 79 THR A N 1
ATOM 610 C CA . THR A 1 79 ? -6.456 7.801 6.344 1.00 92.00 79 THR A CA 1
ATOM 611 C C . THR A 1 79 ? -7.228 7.013 7.397 1.00 92.00 79 THR A C 1
ATOM 613 O O . THR A 1 79 ? -7.028 7.218 8.590 1.00 92.00 79 THR A O 1
ATOM 616 N N . ASN A 1 80 ? -8.106 6.092 6.983 1.00 91.88 80 ASN A N 1
ATOM 617 C CA . ASN A 1 80 ? -8.964 5.359 7.920 1.00 91.88 80 ASN A CA 1
ATOM 618 C C . ASN A 1 80 ? -8.249 4.167 8.571 1.00 91.88 80 ASN A C 1
ATOM 620 O O . ASN A 1 80 ? -8.721 3.660 9.587 1.00 91.88 80 ASN A O 1
ATOM 624 N N . TYR A 1 81 ? -7.143 3.707 7.978 1.00 96.19 81 TYR A N 1
ATOM 625 C CA . TYR A 1 81 ? -6.356 2.566 8.448 1.00 96.19 81 TYR A CA 1
ATOM 626 C C . TYR A 1 81 ? -4.863 2.919 8.454 1.00 96.19 81 TYR A C 1
ATOM 628 O O . TYR A 1 81 ? -4.036 2.256 7.823 1.00 96.19 81 TYR A O 1
ATOM 636 N N . LYS A 1 82 ? -4.524 4.029 9.123 1.00 97.19 82 LYS A N 1
ATOM 637 C CA . LYS A 1 82 ? -3.177 4.610 9.068 1.00 97.19 82 LYS A CA 1
ATOM 638 C C . LYS A 1 82 ? -2.098 3.651 9.568 1.00 97.19 82 LYS A C 1
ATOM 640 O O . LYS A 1 82 ? -1.057 3.568 8.932 1.00 97.19 82 LYS A O 1
ATOM 645 N N . GLU A 1 83 ? -2.355 2.863 10.613 1.00 98.44 83 GLU A N 1
ATOM 646 C CA . GLU A 1 83 ? -1.399 1.899 11.167 1.00 98.44 83 GLU A CA 1
ATOM 647 C C . GLU A 1 83 ? -1.039 0.797 10.157 1.00 98.44 83 GLU A C 1
ATOM 649 O O . GLU A 1 83 ? 0.108 0.354 10.140 1.00 98.44 83 GLU A O 1
ATOM 654 N N . VAL A 1 84 ? -1.956 0.411 9.258 1.00 98.69 84 VAL A N 1
ATOM 655 C CA . VAL A 1 84 ? -1.633 -0.490 8.132 1.00 98.69 84 VAL A CA 1
ATOM 656 C C . VAL A 1 84 ? -0.637 0.159 7.172 1.00 98.69 84 VAL A C 1
ATOM 658 O O . VAL A 1 84 ? 0.306 -0.487 6.725 1.00 98.69 84 VAL A O 1
ATOM 661 N N . THR A 1 85 ? -0.809 1.444 6.862 1.00 98.62 85 THR A N 1
ATOM 662 C CA . THR A 1 85 ? 0.151 2.158 6.005 1.00 98.62 85 THR A CA 1
ATOM 663 C C . THR A 1 85 ? 1.490 2.314 6.728 1.00 98.62 85 THR A C 1
ATOM 665 O O . THR A 1 85 ? 2.537 1.986 6.175 1.00 98.62 85 THR A O 1
ATOM 668 N N . GLN A 1 86 ? 1.457 2.724 7.996 1.00 98.69 86 GLN A N 1
ATOM 669 C CA . GLN A 1 86 ? 2.642 2.946 8.817 1.00 98.69 86 GLN A CA 1
ATOM 670 C C . GLN A 1 86 ? 3.478 1.674 8.976 1.00 98.69 86 GLN A C 1
ATOM 672 O O . GLN A 1 86 ? 4.700 1.756 8.884 1.00 98.69 86 GLN A O 1
ATOM 677 N N . ILE A 1 87 ? 2.865 0.503 9.206 1.00 98.62 87 ILE A N 1
ATOM 678 C CA . ILE A 1 87 ? 3.627 -0.740 9.400 1.00 98.62 87 ILE A CA 1
ATOM 679 C C . ILE A 1 87 ? 4.330 -1.173 8.109 1.00 98.62 87 ILE A C 1
ATOM 681 O O . ILE A 1 87 ? 5.476 -1.612 8.157 1.00 98.62 87 ILE A O 1
ATOM 685 N N . ILE A 1 88 ? 3.697 -0.959 6.949 1.00 98.81 88 ILE A N 1
ATOM 686 C CA . ILE A 1 88 ? 4.304 -1.213 5.637 1.00 98.81 88 ILE A CA 1
ATOM 687 C C . ILE A 1 88 ? 5.459 -0.231 5.372 1.00 98.81 88 ILE A C 1
ATOM 689 O O . ILE A 1 88 ? 6.532 -0.640 4.928 1.00 98.81 88 ILE A O 1
ATOM 693 N N . CYS A 1 89 ? 5.279 1.058 5.677 1.00 98.75 89 CYS A N 1
ATOM 694 C CA . CYS A 1 89 ? 6.341 2.060 5.550 1.00 98.75 89 CYS A CA 1
ATOM 695 C C . CYS A 1 89 ? 7.525 1.759 6.480 1.00 98.75 89 CYS A C 1
ATOM 697 O O . CYS A 1 89 ? 8.680 1.839 6.062 1.00 98.75 89 CYS A O 1
ATOM 699 N N . LYS A 1 90 ? 7.244 1.369 7.729 1.00 98.44 90 LYS A N 1
ATOM 700 C CA . LYS A 1 90 ? 8.269 1.001 8.709 1.00 98.44 90 LYS A CA 1
ATOM 701 C C . LYS A 1 90 ? 9.024 -0.257 8.292 1.00 98.44 90 LYS A C 1
ATOM 703 O O . LYS A 1 90 ? 10.237 -0.312 8.473 1.00 98.44 90 LYS A O 1
ATOM 708 N N . TRP A 1 91 ? 8.333 -1.237 7.708 1.00 98.31 91 TRP A N 1
ATOM 709 C CA . TRP A 1 91 ? 8.971 -2.409 7.115 1.00 98.31 91 TRP A CA 1
ATOM 710 C C . TRP A 1 91 ? 9.979 -2.003 6.036 1.00 98.31 91 TRP A C 1
ATOM 712 O O . TRP A 1 91 ? 11.129 -2.439 6.100 1.00 98.31 91 TRP A O 1
ATOM 722 N N . LEU A 1 92 ? 9.594 -1.115 5.108 1.00 98.25 92 LEU A N 1
ATOM 723 C CA . LEU A 1 92 ? 10.503 -0.649 4.059 1.00 98.25 92 LEU A CA 1
ATOM 724 C C . LEU A 1 92 ? 11.724 0.056 4.656 1.00 98.25 92 LEU A C 1
ATOM 726 O O . LEU A 1 92 ? 12.845 -0.214 4.240 1.00 98.25 92 LEU A O 1
ATOM 730 N N . GLU A 1 93 ? 11.528 0.928 5.645 1.00 97.12 93 GLU A N 1
ATOM 731 C CA . GLU A 1 93 ? 12.628 1.596 6.349 1.00 97.12 93 GLU A CA 1
ATOM 732 C C . GLU A 1 93 ? 13.582 0.585 7.008 1.00 97.12 93 GLU A C 1
ATOM 734 O O . GLU A 1 93 ? 14.799 0.694 6.864 1.00 97.12 93 GLU A O 1
ATOM 739 N N . ASP A 1 94 ? 13.042 -0.438 7.674 1.00 96.50 94 ASP A N 1
ATOM 740 C CA . ASP A 1 94 ? 13.825 -1.473 8.354 1.00 96.50 94 ASP A CA 1
ATOM 741 C C . ASP A 1 94 ? 14.625 -2.370 7.400 1.00 96.50 94 ASP A C 1
ATOM 743 O O . ASP A 1 94 ? 15.672 -2.901 7.799 1.00 96.50 94 ASP A O 1
ATOM 747 N N . HIS A 1 95 ? 14.141 -2.521 6.167 1.00 95.62 95 HIS A N 1
ATOM 748 C CA . HIS A 1 95 ? 14.696 -3.385 5.119 1.00 95.62 95 HIS A CA 1
ATOM 749 C C . HIS A 1 95 ? 15.436 -2.601 4.030 1.00 95.62 95 HIS A C 1
ATOM 751 O O . HIS A 1 95 ? 15.996 -3.191 3.102 1.00 95.62 95 HIS A O 1
ATOM 757 N N . THR A 1 96 ? 15.491 -1.272 4.159 1.00 94.25 96 THR A N 1
ATOM 758 C CA . THR A 1 96 ? 16.256 -0.422 3.251 1.00 94.25 96 THR A CA 1
ATOM 759 C C . THR A 1 96 ? 17.753 -0.751 3.389 1.00 94.25 96 THR A C 1
ATOM 761 O O . THR A 1 96 ? 18.286 -0.762 4.505 1.00 94.25 96 THR A O 1
ATOM 764 N N . PRO A 1 97 ? 18.452 -1.029 2.276 1.00 92.12 97 PRO A N 1
ATOM 765 C CA . PRO A 1 97 ? 19.877 -1.343 2.268 1.00 92.12 97 PRO A CA 1
ATOM 766 C C . PRO A 1 97 ? 20.735 -0.216 2.849 1.00 92.12 97 PRO A C 1
ATOM 768 O O . PRO A 1 97 ? 20.483 0.961 2.605 1.00 92.12 97 PRO A O 1
ATOM 771 N N . LYS A 1 98 ? 21.787 -0.570 3.598 1.00 89.06 98 LYS A N 1
ATOM 772 C CA . LYS A 1 98 ? 22.670 0.412 4.261 1.00 89.06 98 LYS A CA 1
ATOM 773 C C . LYS A 1 98 ? 23.493 1.258 3.283 1.00 89.06 98 LYS A C 1
ATOM 775 O O . LYS A 1 98 ? 23.936 2.341 3.644 1.00 89.06 98 LYS A O 1
ATOM 780 N N . ASP A 1 99 ? 23.736 0.748 2.079 1.00 90.00 99 ASP A N 1
ATOM 781 C CA . ASP A 1 99 ? 24.424 1.440 0.987 1.00 90.00 99 ASP A CA 1
ATOM 782 C C . ASP A 1 99 ? 23.527 2.470 0.280 1.00 90.00 99 ASP A C 1
ATOM 784 O O . ASP A 1 99 ? 24.029 3.330 -0.450 1.00 90.00 99 ASP A O 1
ATOM 788 N N . LEU A 1 100 ? 22.212 2.444 0.532 1.00 92.31 100 LEU A N 1
ATOM 789 C CA . LEU A 1 100 ? 21.303 3.482 0.071 1.00 92.31 100 LEU A CA 1
ATOM 790 C C . LEU A 1 100 ? 21.442 4.724 0.959 1.00 92.31 100 LEU A C 1
ATOM 792 O O . LEU A 1 100 ? 21.004 4.750 2.107 1.00 92.31 100 LEU A O 1
ATOM 796 N N . LYS A 1 101 ? 22.056 5.779 0.414 1.00 90.69 101 LYS A N 1
ATOM 797 C CA . LYS A 1 101 ? 22.389 6.994 1.180 1.00 90.69 101 LYS A CA 1
ATOM 798 C C . LYS A 1 101 ? 21.157 7.757 1.673 1.00 90.69 101 LYS A C 1
ATOM 800 O O . LYS A 1 101 ? 21.220 8.395 2.717 1.00 90.69 101 LYS A O 1
ATOM 805 N N . ASN A 1 102 ? 20.059 7.702 0.919 1.00 93.44 102 ASN A N 1
ATOM 806 C CA . ASN A 1 102 ? 18.814 8.396 1.233 1.00 93.44 102 ASN A CA 1
ATOM 807 C C . ASN A 1 102 ? 17.680 7.398 1.458 1.00 93.44 102 ASN A C 1
ATOM 809 O O . ASN A 1 102 ? 17.581 6.393 0.757 1.00 93.44 102 ASN A O 1
ATOM 813 N N . LYS A 1 103 ? 16.769 7.717 2.384 1.00 95.25 103 LYS A N 1
ATOM 814 C CA . LYS A 1 103 ? 15.521 6.960 2.546 1.00 95.25 103 LYS A CA 1
ATOM 815 C C . LYS A 1 103 ? 14.709 7.035 1.256 1.00 95.25 103 LYS A C 1
ATOM 817 O O . LYS A 1 103 ? 14.521 8.131 0.723 1.00 95.25 103 LYS A O 1
ATOM 822 N N . PHE A 1 104 ? 14.205 5.895 0.782 1.00 97.94 104 PHE A N 1
ATOM 823 C CA . PHE A 1 104 ? 13.358 5.865 -0.408 1.00 97.94 104 PHE A CA 1
ATOM 824 C C . PHE A 1 104 ? 12.128 6.750 -0.213 1.00 97.94 104 PHE A C 1
ATOM 826 O O . PHE A 1 104 ? 11.438 6.648 0.805 1.00 97.94 104 PHE A O 1
ATOM 833 N N . CYS A 1 105 ? 11.891 7.664 -1.151 1.00 97.62 105 CYS A N 1
ATOM 834 C CA . CYS A 1 105 ? 10.740 8.554 -1.125 1.00 97.62 105 CYS A CA 1
ATOM 835 C C . CYS A 1 105 ? 9.670 8.061 -2.095 1.00 97.62 105 CYS A C 1
ATOM 837 O O . CYS A 1 105 ? 9.972 7.633 -3.207 1.00 97.62 105 CYS A O 1
ATOM 839 N N . PHE A 1 106 ? 8.417 8.142 -1.675 1.00 98.69 106 PHE A N 1
ATOM 840 C CA . PHE A 1 106 ? 7.274 7.676 -2.450 1.00 98.69 106 PHE A CA 1
ATOM 841 C C . PHE A 1 106 ? 6.022 8.425 -2.004 1.00 98.69 106 PHE A C 1
ATOM 843 O O . PHE A 1 106 ? 5.959 8.942 -0.889 1.00 98.69 106 PHE A O 1
ATOM 850 N N . SER A 1 107 ? 5.017 8.511 -2.871 1.00 98.56 107 SER A N 1
ATOM 851 C CA . SER A 1 107 ? 3.725 9.110 -2.510 1.00 98.56 107 SER A CA 1
ATOM 852 C C . SER A 1 107 ? 2.620 8.075 -2.346 1.00 98.56 107 SER A C 1
ATOM 854 O O . SER A 1 107 ? 1.574 8.399 -1.782 1.00 98.56 107 SER A O 1
ATOM 856 N N . SER A 1 108 ? 2.837 6.849 -2.831 1.00 98.56 108 SER A N 1
ATOM 857 C CA . SER A 1 108 ? 1.850 5.775 -2.821 1.00 98.56 108 SER A CA 1
ATOM 858 C C . SER A 1 108 ? 2.465 4.382 -2.740 1.00 98.56 108 SER A C 1
ATOM 860 O O . SER A 1 108 ? 3.630 4.169 -3.065 1.00 98.56 108 SER A O 1
ATOM 862 N N . ILE A 1 109 ? 1.638 3.426 -2.328 1.00 98.75 109 ILE A N 1
ATOM 863 C CA . ILE A 1 109 ? 1.921 2.000 -2.270 1.00 98.75 109 ILE A CA 1
ATOM 864 C C . ILE A 1 109 ? 0.770 1.275 -2.962 1.00 98.75 109 ILE A C 1
ATOM 866 O O . ILE A 1 109 ? -0.375 1.392 -2.526 1.00 98.75 109 ILE A O 1
ATOM 870 N N . ASN A 1 110 ? 1.051 0.499 -4.005 1.00 98.12 110 ASN A N 1
ATOM 871 C CA . ASN A 1 110 ? 0.095 -0.494 -4.485 1.00 98.12 110 ASN A CA 1
ATOM 872 C C . ASN A 1 110 ? 0.284 -1.784 -3.691 1.00 98.12 110 ASN A C 1
ATOM 874 O O . ASN A 1 110 ? 1.365 -2.375 -3.697 1.00 98.12 110 ASN A O 1
ATOM 878 N N . VAL A 1 111 ? -0.782 -2.212 -3.023 1.00 98.44 111 VAL A N 1
ATOM 879 C CA . VAL A 1 111 ? -0.865 -3.472 -2.290 1.00 98.44 111 VAL A CA 1
ATOM 880 C C . VAL A 1 111 ? -1.696 -4.427 -3.136 1.00 98.44 111 VAL A C 1
ATOM 882 O O . VAL A 1 111 ? -2.892 -4.214 -3.343 1.00 98.44 111 VAL A O 1
ATOM 885 N N . ASN A 1 112 ? -1.053 -5.466 -3.653 1.00 98.31 112 ASN A N 1
ATOM 886 C CA . ASN A 1 112 ? -1.664 -6.444 -4.548 1.00 98.31 112 ASN A CA 1
ATOM 887 C C . ASN A 1 112 ? -1.793 -7.799 -3.853 1.00 98.31 112 ASN A C 1
ATOM 889 O O . ASN A 1 112 ? -0.932 -8.162 -3.050 1.00 98.31 112 ASN A O 1
ATOM 893 N N . SER A 1 113 ? -2.818 -8.565 -4.215 1.00 98.12 113 SER A N 1
ATOM 894 C CA . SER A 1 113 ? -3.030 -9.929 -3.734 1.00 98.12 113 SER A CA 1
ATOM 895 C C . SER A 1 113 ? -3.391 -10.856 -4.891 1.00 98.12 113 SER A C 1
ATOM 897 O O . SER A 1 113 ? -4.281 -10.544 -5.678 1.00 98.12 113 SER A O 1
ATOM 899 N N . GLY A 1 114 ? -2.700 -11.992 -4.986 1.00 96.62 114 GLY A N 1
ATOM 900 C CA . GLY A 1 114 ? -3.188 -13.152 -5.731 1.00 96.62 114 GLY A CA 1
ATOM 901 C C . GLY A 1 114 ? -3.353 -12.980 -7.244 1.00 96.62 114 GLY A C 1
ATOM 902 O O . GLY A 1 114 ? -4.185 -13.670 -7.818 1.00 96.62 114 GLY A O 1
ATOM 903 N N . TYR A 1 115 ? -2.600 -12.088 -7.901 1.00 96.81 115 TYR A N 1
ATOM 904 C CA . TYR A 1 115 ? -2.584 -12.023 -9.368 1.00 96.81 115 TYR A CA 1
ATOM 905 C C . TYR A 1 115 ? -1.177 -11.843 -9.941 1.00 96.81 115 TYR A C 1
ATOM 907 O O . TYR A 1 115 ? -0.320 -11.178 -9.348 1.00 96.81 115 TYR A O 1
ATOM 915 N N . ALA A 1 116 ? -0.962 -12.440 -11.113 1.00 97.31 116 ALA A N 1
ATOM 916 C CA . ALA A 1 116 ? 0.231 -12.278 -11.929 1.00 97.31 116 ALA A CA 1
ATOM 917 C C . ALA A 1 116 ? -0.038 -11.190 -12.980 1.00 97.31 116 ALA A C 1
ATOM 919 O O . ALA A 1 116 ? -0.847 -11.378 -13.889 1.00 97.31 116 ALA A O 1
ATOM 920 N N . ALA A 1 117 ? 0.589 -10.024 -12.817 1.00 97.69 117 ALA A N 1
ATOM 921 C CA . ALA A 1 117 ? 0.398 -8.886 -13.709 1.00 97.69 117 ALA A CA 1
ATOM 922 C C . ALA A 1 117 ? 0.848 -9.207 -15.144 1.00 97.69 117 ALA A C 1
ATOM 924 O O . ALA A 1 117 ? 1.948 -9.727 -15.352 1.00 97.69 117 ALA A O 1
ATOM 925 N N . ALA A 1 118 ? 0.020 -8.840 -16.123 1.00 98.12 118 ALA A N 1
ATOM 926 C CA . ALA A 1 118 ? 0.401 -8.822 -17.533 1.00 98.12 118 ALA A CA 1
ATOM 927 C C . ALA A 1 118 ? 1.568 -7.847 -17.791 1.00 98.12 118 ALA A C 1
ATOM 929 O O . ALA A 1 118 ? 1.896 -7.008 -16.948 1.00 98.12 118 ALA A O 1
ATOM 930 N N . LEU A 1 119 ? 2.199 -7.959 -18.962 1.00 98.12 119 LEU A N 1
ATOM 931 C CA . LEU A 1 119 ? 3.238 -7.029 -19.399 1.00 98.12 119 LEU A CA 1
ATOM 932 C C . LEU A 1 119 ? 2.670 -5.613 -19.532 1.00 98.12 119 LEU A C 1
ATOM 934 O O . LEU A 1 119 ? 1.733 -5.389 -20.291 1.00 98.12 119 LEU A O 1
ATOM 938 N N . HIS A 1 120 ? 3.240 -4.656 -18.799 1.00 97.88 120 HIS A N 1
ATOM 939 C CA . HIS A 1 120 ? 2.770 -3.274 -18.803 1.00 97.88 120 HIS A CA 1
ATOM 940 C C . HIS A 1 120 ? 3.863 -2.266 -18.433 1.00 97.88 120 HIS A C 1
ATOM 942 O O . HIS A 1 120 ? 4.979 -2.625 -18.066 1.00 97.88 120 HIS A O 1
ATOM 948 N N . ARG A 1 121 ? 3.498 -0.983 -18.528 1.00 97.44 121 ARG A N 1
ATOM 949 C CA . ARG A 1 121 ? 4.203 0.166 -17.944 1.00 97.44 121 ARG A CA 1
ATOM 950 C C . ARG A 1 121 ? 3.251 0.853 -16.966 1.00 97.44 121 ARG A C 1
ATOM 952 O O . ARG A 1 121 ? 2.054 0.961 -17.257 1.00 97.44 121 ARG A O 1
ATOM 959 N N . ASP A 1 122 ? 3.756 1.354 -15.846 1.00 95.44 122 ASP A N 1
ATOM 960 C CA . ASP A 1 122 ? 2.932 2.106 -14.902 1.00 95.44 122 ASP A CA 1
ATOM 961 C C . ASP A 1 122 ? 2.705 3.534 -15.404 1.00 95.44 122 ASP A C 1
ATOM 963 O O . ASP A 1 122 ? 3.569 4.405 -15.323 1.00 95.44 122 ASP A O 1
ATOM 967 N N . ALA A 1 123 ? 1.502 3.801 -15.911 1.00 90.38 123 ALA A N 1
ATOM 968 C CA . ALA A 1 123 ? 1.108 5.154 -16.272 1.00 90.38 123 ALA A CA 1
ATOM 969 C C . ALA A 1 123 ? 1.052 6.067 -15.033 1.00 90.38 123 ALA A C 1
ATOM 971 O O . ALA A 1 123 ? 0.649 5.649 -13.947 1.00 90.38 123 ALA A O 1
ATOM 972 N N . ASN A 1 124 ? 1.384 7.351 -15.216 1.00 90.00 124 ASN A N 1
ATOM 973 C CA . ASN A 1 124 ? 1.355 8.365 -14.153 1.00 90.00 124 ASN A CA 1
ATOM 974 C C . ASN A 1 124 ? 2.272 8.028 -12.948 1.00 90.00 124 ASN A C 1
ATOM 976 O O . ASN A 1 124 ? 1.957 8.381 -11.808 1.00 90.00 124 ASN A O 1
ATOM 980 N N . ASN A 1 125 ? 3.408 7.371 -13.208 1.00 94.69 125 ASN A N 1
ATOM 981 C CA . ASN A 1 125 ? 4.498 7.121 -12.263 1.00 94.69 125 ASN A CA 1
ATOM 982 C C . ASN A 1 125 ? 5.704 8.028 -12.599 1.00 94.69 125 ASN A C 1
ATOM 984 O O . ASN A 1 125 ? 6.034 8.244 -13.765 1.00 94.69 125 ASN A O 1
ATOM 988 N N . GLU A 1 126 ? 6.383 8.573 -11.591 1.00 97.00 126 GLU A N 1
ATOM 989 C CA . GLU A 1 126 ? 7.616 9.358 -11.768 1.00 97.00 126 GLU A CA 1
ATOM 990 C C . GLU A 1 126 ? 8.840 8.511 -12.152 1.00 97.00 126 GLU A C 1
ATOM 992 O O . GLU A 1 126 ? 9.887 9.064 -12.494 1.00 97.00 126 GLU A O 1
ATOM 997 N N . GLY A 1 127 ? 8.719 7.186 -12.098 1.00 96.19 127 GLY A N 1
ATOM 998 C CA . GLY A 1 127 ? 9.737 6.227 -12.507 1.00 96.19 127 GLY A CA 1
ATOM 999 C C . GLY A 1 127 ? 10.238 5.403 -11.330 1.00 96.19 127 GLY A C 1
ATOM 1000 O O . GLY A 1 127 ? 9.788 4.263 -11.187 1.00 96.19 127 GLY A O 1
ATOM 1001 N N . PRO A 1 128 ? 11.114 5.949 -10.457 1.00 97.88 128 PRO A N 1
ATOM 1002 C CA . PRO A 1 128 ? 11.707 5.172 -9.378 1.00 97.88 128 PRO A CA 1
ATOM 1003 C C . PRO A 1 128 ? 10.641 4.540 -8.489 1.00 97.88 128 PRO A C 1
ATOM 1005 O O . PRO A 1 128 ? 9.807 5.235 -7.906 1.00 97.88 128 PRO A O 1
ATOM 1008 N N . SER A 1 129 ? 10.682 3.216 -8.396 1.00 98.62 129 SER A N 1
ATOM 1009 C CA . SER A 1 129 ? 9.745 2.405 -7.629 1.00 98.62 129 SER A CA 1
ATOM 1010 C C . SER A 1 129 ? 10.494 1.286 -6.911 1.00 98.62 129 SER A C 1
ATOM 1012 O O . SER A 1 129 ? 11.438 0.718 -7.459 1.00 98.62 129 SER A O 1
ATOM 1014 N N . MET A 1 130 ? 10.076 0.951 -5.691 1.00 98.62 130 MET A N 1
ATOM 1015 C CA . MET A 1 130 ? 10.564 -0.236 -4.986 1.00 98.62 130 MET A CA 1
ATOM 1016 C C . MET A 1 130 ? 9.491 -1.313 -4.947 1.00 98.62 130 MET A C 1
ATOM 1018 O O . MET A 1 130 ? 8.322 -1.006 -4.721 1.00 98.62 130 MET A O 1
ATOM 1022 N N . ILE A 1 131 ? 9.875 -2.573 -5.140 1.00 98.69 131 ILE A N 1
ATOM 1023 C CA . ILE A 1 131 ? 8.943 -3.702 -5.119 1.00 98.69 131 ILE A CA 1
ATOM 1024 C C . ILE A 1 131 ? 9.470 -4.877 -4.296 1.00 98.69 131 ILE A C 1
ATOM 1026 O O . ILE A 1 131 ? 10.657 -5.209 -4.335 1.00 98.69 131 ILE A O 1
ATOM 1030 N N . LYS A 1 132 ? 8.549 -5.504 -3.559 1.00 98.44 132 LYS A N 1
ATOM 1031 C CA . LYS A 1 132 ? 8.747 -6.731 -2.781 1.00 98.44 132 LYS A CA 1
ATOM 1032 C C . LYS A 1 132 ? 7.520 -7.632 -2.918 1.00 98.44 132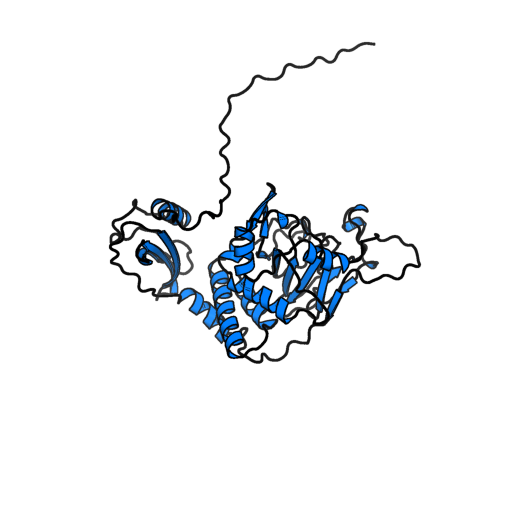 LYS A C 1
ATOM 1034 O O . LYS A 1 132 ? 6.393 -7.132 -2.879 1.00 98.44 132 LYS A O 1
ATOM 1039 N 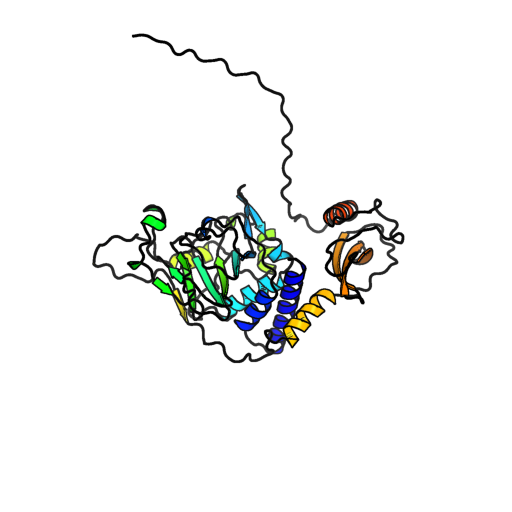N . ALA A 1 133 ? 7.729 -8.943 -3.023 1.00 98.50 133 ALA A N 1
ATOM 1040 C CA . ALA A 1 133 ? 6.682 -9.944 -2.841 1.00 98.50 133 ALA A CA 1
ATOM 1041 C C . ALA A 1 133 ? 6.770 -10.601 -1.454 1.00 98.50 133 ALA A C 1
ATOM 1043 O O . ALA A 1 133 ? 7.855 -10.771 -0.906 1.00 98.50 133 ALA A O 1
ATOM 1044 N N . LEU A 1 134 ? 5.614 -10.948 -0.891 1.00 98.06 134 LEU A N 1
ATOM 1045 C CA . LEU A 1 134 ? 5.458 -11.560 0.429 1.00 98.06 134 LEU A CA 1
ATOM 1046 C C . LEU A 1 134 ? 4.511 -12.759 0.335 1.00 98.06 134 LEU A C 1
ATOM 1048 O O . LEU A 1 134 ? 3.578 -12.749 -0.470 1.00 98.06 134 LEU A O 1
ATOM 1052 N N . GLY A 1 135 ? 4.698 -13.740 1.216 1.00 96.94 135 GLY A N 1
ATOM 1053 C CA . GLY A 1 135 ? 3.832 -14.914 1.332 1.00 96.94 135 GLY A CA 1
ATOM 1054 C C . GLY A 1 135 ? 4.566 -16.221 1.050 1.00 96.94 135 GLY A C 1
ATOM 1055 O O . GLY A 1 135 ? 5.793 -16.262 1.020 1.00 96.94 135 GLY A O 1
ATOM 1056 N N . LYS A 1 136 ? 3.804 -17.305 0.892 1.00 96.94 136 LYS A N 1
ATOM 1057 C CA . LYS A 1 136 ? 4.334 -18.638 0.588 1.00 96.94 136 LYS A CA 1
ATOM 1058 C C . LYS A 1 136 ? 3.816 -19.072 -0.776 1.00 96.94 136 LYS A C 1
ATOM 1060 O O . LYS A 1 136 ? 2.667 -19.505 -0.888 1.00 96.94 136 LYS A O 1
ATOM 1065 N N . PHE A 1 137 ? 4.673 -18.960 -1.780 1.00 97.94 137 PHE A N 1
ATOM 1066 C CA . PHE A 1 137 ? 4.356 -19.275 -3.166 1.00 97.94 137 PHE A CA 1
ATOM 1067 C C . PHE A 1 137 ? 5.585 -19.820 -3.904 1.00 97.94 137 PHE A C 1
ATOM 1069 O O . PHE A 1 137 ? 6.710 -19.687 -3.422 1.00 97.94 137 PHE A O 1
ATOM 1076 N N . SER A 1 138 ? 5.353 -20.441 -5.057 1.00 97.94 138 SER A N 1
ATOM 1077 C CA . SER A 1 138 ? 6.378 -20.838 -6.032 1.00 97.94 138 SER A CA 1
ATOM 1078 C C . SER A 1 138 ? 6.095 -20.183 -7.381 1.00 97.94 138 SER A C 1
ATOM 1080 O O . SER A 1 138 ? 4.927 -20.012 -7.733 1.00 97.94 138 SER A O 1
ATOM 1082 N N . GLY A 1 139 ? 7.143 -19.839 -8.132 1.00 98.06 139 GLY A N 1
ATOM 1083 C CA . GLY A 1 139 ? 7.038 -18.996 -9.327 1.00 98.06 139 GLY A CA 1
ATOM 1084 C C . GLY A 1 139 ? 6.809 -17.524 -8.967 1.00 98.06 139 GLY A C 1
ATOM 1085 O O . GLY A 1 139 ? 7.144 -17.076 -7.868 1.00 98.06 139 GLY A O 1
ATOM 1086 N N . GLY A 1 140 ? 6.170 -16.761 -9.854 1.00 97.88 140 GLY A N 1
ATOM 1087 C CA . GLY A 1 140 ? 5.771 -15.376 -9.572 1.00 97.88 140 GLY A CA 1
ATOM 1088 C C . GLY A 1 140 ? 6.927 -14.383 -9.528 1.00 97.88 140 GLY A C 1
ATOM 1089 O O . GLY A 1 140 ? 6.793 -13.309 -8.915 1.00 97.88 140 GLY A O 1
ATOM 1090 N N . GLU A 1 141 ? 8.044 -14.739 -10.158 1.00 98.50 141 GLU A N 1
ATOM 1091 C CA . GLU A 1 141 ? 9.175 -13.866 -10.415 1.00 98.50 141 GLU A CA 1
ATOM 1092 C C . GLU A 1 141 ? 8.733 -12.641 -11.225 1.00 98.50 141 GLU A C 1
ATOM 1094 O O . GLU A 1 141 ? 7.769 -12.668 -12.000 1.00 98.50 141 GLU A O 1
ATOM 1099 N N . LEU A 1 142 ? 9.438 -11.530 -11.024 1.00 98.56 142 LEU A N 1
ATOM 1100 C CA . LEU A 1 142 ? 9.226 -10.315 -11.792 1.00 98.56 142 LEU A CA 1
ATOM 1101 C C . LEU A 1 142 ? 10.089 -10.362 -13.051 1.00 98.56 142 LEU A C 1
ATOM 1103 O O . LEU A 1 142 ? 11.313 -10.445 -12.957 1.00 98.56 142 LEU A O 1
ATOM 1107 N N . ASN A 1 143 ? 9.462 -10.218 -14.212 1.00 98.50 143 ASN A N 1
ATOM 1108 C CA . ASN A 1 143 ? 10.160 -9.912 -15.451 1.00 98.50 143 ASN A CA 1
ATOM 1109 C C . ASN A 1 143 ? 10.256 -8.401 -15.624 1.00 98.50 143 ASN A C 1
ATOM 1111 O O . ASN A 1 143 ? 9.256 -7.695 -15.485 1.00 98.50 143 ASN A O 1
ATOM 1115 N N . TYR A 1 144 ? 11.445 -7.912 -15.955 1.00 98.00 144 TYR A N 1
ATOM 1116 C CA . TYR A 1 144 ? 11.731 -6.494 -16.106 1.00 98.00 144 TYR A CA 1
ATOM 1117 C C . TYR A 1 144 ? 12.543 -6.214 -17.369 1.00 98.00 144 TYR A C 1
ATOM 1119 O O . TYR A 1 144 ? 13.603 -6.799 -17.596 1.00 98.00 144 TYR A O 1
ATOM 1127 N N . TRP A 1 145 ? 12.061 -5.266 -18.164 1.00 97.06 145 TRP A N 1
ATOM 1128 C CA . TRP A 1 145 ? 12.683 -4.804 -19.395 1.00 97.06 145 TRP A CA 1
ATOM 1129 C C . TRP A 1 145 ? 13.395 -3.480 -19.150 1.00 97.06 145 TRP A C 1
ATOM 1131 O O . TRP A 1 145 ? 12.896 -2.399 -19.451 1.00 97.06 145 TRP A O 1
ATOM 1141 N N . GLY A 1 146 ? 14.593 -3.584 -18.577 1.00 94.94 146 GLY A N 1
ATOM 1142 C CA . GLY A 1 146 ? 15.378 -2.432 -18.146 1.00 94.94 146 GLY A CA 1
ATOM 1143 C C . GLY A 1 146 ? 15.709 -1.427 -19.244 1.00 94.94 146 GLY A C 1
ATOM 1144 O O . GLY A 1 146 ? 15.785 -0.248 -18.947 1.00 94.94 146 GLY A O 1
ATOM 1145 N N . GLU A 1 147 ? 15.836 -1.824 -20.509 1.00 94.56 147 GLU A N 1
ATOM 1146 C CA . GLU A 1 147 ? 16.133 -0.877 -21.596 1.00 94.56 147 GLU A CA 1
ATOM 1147 C C . GLU A 1 147 ? 14.885 -0.400 -22.340 1.00 94.56 147 GLU A C 1
ATOM 1149 O O . GLU A 1 147 ? 15.005 0.280 -23.357 1.00 94.56 147 GLU A O 1
ATOM 1154 N N . ASP A 1 148 ? 13.687 -0.723 -21.847 1.00 95.38 148 ASP A N 1
ATOM 1155 C CA . ASP A 1 148 ? 12.438 -0.323 -22.482 1.00 95.38 148 ASP A CA 1
ATOM 1156 C C . ASP A 1 148 ? 12.294 1.205 -22.560 1.00 95.38 148 ASP A C 1
ATOM 1158 O O . ASP A 1 148 ? 12.044 1.899 -21.571 1.00 95.38 148 ASP A O 1
ATOM 1162 N N . ASP A 1 149 ? 12.424 1.727 -23.778 1.00 94.19 149 ASP A N 1
ATOM 1163 C CA . ASP A 1 149 ? 12.169 3.119 -24.111 1.00 94.19 149 ASP A CA 1
ATOM 1164 C C . ASP A 1 149 ? 10.765 3.250 -24.707 1.00 94.19 149 ASP A C 1
ATOM 1166 O O . ASP A 1 149 ? 10.497 2.891 -25.858 1.00 94.19 149 ASP A O 1
ATOM 1170 N N . LYS A 1 150 ? 9.865 3.851 -23.923 1.00 91.88 150 LYS A N 1
ATOM 1171 C CA . LYS A 1 150 ? 8.474 4.103 -24.317 1.00 91.88 150 LYS A CA 1
ATOM 1172 C C . LYS A 1 150 ? 8.317 4.896 -25.617 1.00 91.88 150 LYS A C 1
ATOM 1174 O O . LYS A 1 150 ? 7.250 4.827 -26.223 1.00 91.88 150 LYS A O 1
ATOM 1179 N N . SER A 1 151 ? 9.338 5.643 -26.050 1.00 93.44 151 SER A N 1
ATOM 1180 C CA . SER A 1 151 ? 9.316 6.380 -27.318 1.00 93.44 151 SER A CA 1
ATOM 1181 C C . SER A 1 151 ? 9.437 5.472 -28.550 1.00 93.44 151 SER A C 1
ATOM 1183 O O . SER A 1 151 ? 9.097 5.891 -29.654 1.00 93.44 151 SER A O 1
ATOM 1185 N N . LYS A 1 152 ? 9.883 4.220 -28.375 1.00 93.06 152 LYS A N 1
ATOM 1186 C CA . LYS A 1 152 ? 10.125 3.260 -29.463 1.00 93.06 152 LYS A CA 1
ATOM 1187 C C . LYS A 1 152 ? 8.895 2.444 -29.860 1.00 93.06 152 LYS A C 1
ATOM 1189 O O . LYS A 1 152 ? 8.922 1.792 -30.900 1.00 93.06 152 LYS A O 1
ATOM 1194 N N . GLY A 1 153 ? 7.817 2.478 -29.074 1.00 93.88 153 GLY A N 1
ATOM 1195 C CA . GLY A 1 153 ? 6.570 1.786 -29.402 1.00 93.88 153 GLY A CA 1
ATOM 1196 C C . GLY A 1 153 ? 5.802 1.252 -28.195 1.00 93.88 153 GLY A C 1
ATOM 1197 O O . GLY A 1 153 ? 6.082 1.586 -27.037 1.00 93.88 153 GLY A O 1
ATOM 1198 N N . THR A 1 154 ? 4.799 0.416 -28.479 1.00 95.00 154 THR A N 1
ATOM 1199 C CA . THR A 1 154 ? 4.011 -0.272 -27.444 1.00 95.00 154 THR A CA 1
ATOM 1200 C C . THR A 1 154 ? 4.865 -1.312 -26.721 1.00 95.00 154 THR A C 1
ATOM 1202 O O . THR A 1 154 ? 5.861 -1.794 -27.267 1.00 95.00 154 THR A O 1
ATOM 1205 N N . VAL A 1 155 ? 4.494 -1.640 -25.483 1.00 95.75 155 VAL A N 1
ATOM 1206 C CA . VAL A 1 155 ? 5.298 -2.526 -24.632 1.00 95.75 155 VAL A CA 1
ATOM 1207 C C . VAL A 1 155 ? 5.412 -3.929 -25.243 1.00 95.75 155 VAL A C 1
ATOM 1209 O O . VAL A 1 155 ? 6.494 -4.493 -25.259 1.00 95.75 155 VAL A O 1
ATOM 1212 N N . GLU A 1 156 ? 4.357 -4.429 -25.884 1.00 94.69 156 GLU A N 1
ATOM 1213 C CA . GLU A 1 156 ? 4.301 -5.755 -26.516 1.00 94.69 156 GLU A CA 1
ATOM 1214 C C . GLU A 1 156 ? 5.204 -5.861 -27.751 1.00 94.69 156 GLU A C 1
ATOM 1216 O O . GLU A 1 156 ? 5.695 -6.936 -28.082 1.00 94.69 156 GLU A O 1
ATOM 1221 N N . LYS A 1 157 ? 5.425 -4.744 -28.455 1.00 94.50 157 LYS A N 1
ATOM 1222 C CA . LYS A 1 157 ? 6.297 -4.713 -29.637 1.00 94.50 157 LYS A CA 1
ATOM 1223 C C . LYS A 1 157 ? 7.768 -4.600 -29.257 1.00 94.50 157 LYS A C 1
ATOM 1225 O O . LYS A 1 157 ? 8.618 -5.148 -29.952 1.00 94.50 157 LYS A O 1
ATOM 1230 N N . VAL A 1 158 ? 8.070 -3.851 -28.198 1.00 94.00 158 VAL A N 1
ATOM 1231 C CA . VAL A 1 158 ? 9.448 -3.483 -27.843 1.00 94.00 158 VAL A CA 1
ATOM 1232 C C . VAL A 1 158 ? 10.062 -4.456 -26.835 1.00 94.00 158 VAL A C 1
ATOM 1234 O O . VAL A 1 158 ? 11.253 -4.731 -26.918 1.00 94.00 158 VAL A O 1
ATOM 1237 N N . CYS A 1 159 ? 9.276 -4.993 -25.902 1.00 94.75 159 CYS A N 1
ATOM 1238 C CA . CYS A 1 159 ? 9.768 -5.858 -24.833 1.00 94.75 159 CYS A CA 1
ATOM 1239 C C . CYS A 1 159 ? 9.718 -7.332 -25.255 1.00 94.75 159 CYS A C 1
ATOM 1241 O O . CYS A 1 159 ? 8.721 -8.017 -25.030 1.00 94.75 159 CYS A O 1
ATOM 1243 N N . GLN A 1 160 ? 10.798 -7.818 -25.871 1.00 94.31 160 GLN A N 1
ATOM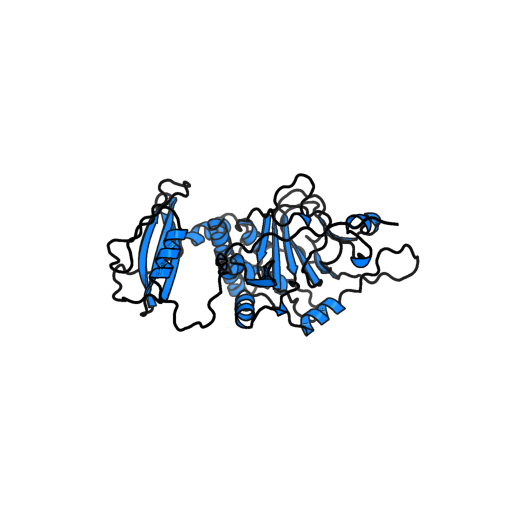 1244 C CA . GLN A 1 160 ? 10.919 -9.213 -26.306 1.00 94.31 160 GLN A CA 1
ATOM 1245 C C . GLN A 1 160 ? 11.401 -10.123 -25.171 1.00 94.31 160 GLN A C 1
ATOM 1247 O O . GLN A 1 160 ? 12.119 -9.695 -24.270 1.00 94.31 160 GLN A O 1
ATOM 1252 N N . HIS A 1 161 ? 10.995 -11.390 -25.180 1.00 92.88 161 HIS A N 1
ATOM 1253 C CA . HIS A 1 161 ? 11.215 -12.319 -24.066 1.00 92.88 161 HIS A CA 1
ATOM 1254 C C . HIS A 1 161 ? 12.700 -12.477 -23.687 1.00 92.88 161 HIS A C 1
ATOM 1256 O O . HIS A 1 161 ? 13.027 -12.559 -22.503 1.00 92.88 161 HIS A O 1
ATOM 1262 N N . GLU A 1 162 ? 13.587 -12.489 -24.679 1.00 91.75 162 GLU A N 1
ATOM 1263 C CA . GLU A 1 162 ? 15.043 -12.617 -24.557 1.00 91.75 162 GLU A CA 1
ATOM 1264 C C . GLU A 1 162 ? 15.732 -11.416 -23.893 1.00 91.75 162 GLU A C 1
ATOM 1266 O O . GLU A 1 162 ? 16.835 -11.548 -23.367 1.00 91.75 162 GLU A O 1
ATOM 1271 N N . ASP A 1 163 ? 15.080 -10.255 -23.890 1.00 92.25 163 ASP A N 1
ATOM 1272 C CA . ASP A 1 163 ? 15.626 -9.007 -23.358 1.00 92.25 163 ASP A CA 1
ATOM 1273 C C . ASP A 1 163 ? 15.317 -8.797 -21.869 1.00 92.25 163 ASP A C 1
ATOM 1275 O O . ASP A 1 163 ? 15.776 -7.823 -21.258 1.00 92.25 163 ASP A O 1
ATOM 1279 N N . ARG A 1 164 ? 14.509 -9.685 -21.281 1.00 94.75 164 ARG A N 1
ATOM 1280 C CA . ARG A 1 164 ? 14.038 -9.534 -19.908 1.00 94.75 164 ARG A CA 1
ATOM 1281 C C . ARG A 1 164 ? 15.108 -9.925 -18.901 1.00 94.75 164 ARG A C 1
ATOM 1283 O O . ARG A 1 164 ? 15.830 -10.907 -19.060 1.00 94.75 164 ARG A O 1
ATOM 1290 N N . LEU A 1 165 ? 15.121 -9.204 -17.793 1.00 95.56 165 LEU A N 1
ATOM 1291 C CA . LEU A 1 165 ? 15.707 -9.673 -16.553 1.00 95.56 165 LEU A CA 1
ATOM 1292 C C . LEU A 1 165 ? 14.612 -10.281 -15.683 1.00 95.56 165 LEU A C 1
ATOM 1294 O O . LEU A 1 165 ? 13.608 -9.625 -15.414 1.00 95.56 165 LEU A O 1
ATOM 1298 N N . THR A 1 166 ? 14.843 -11.489 -15.183 1.00 97.62 166 THR A N 1
ATOM 1299 C CA . THR A 1 166 ? 13.951 -12.140 -14.221 1.00 97.62 166 THR A CA 1
ATOM 1300 C C . THR A 1 166 ? 14.525 -12.007 -12.813 1.00 97.62 166 THR A C 1
ATOM 1302 O O . THR A 1 166 ? 15.697 -12.302 -12.580 1.00 97.62 166 THR A O 1
ATOM 1305 N N . VAL A 1 167 ? 13.708 -11.530 -11.874 1.00 98.12 167 VAL A N 1
ATOM 1306 C CA . VAL A 1 167 ? 14.101 -11.277 -10.484 1.00 98.12 167 VAL A CA 1
ATOM 1307 C C . VAL A 1 167 ? 13.114 -11.945 -9.537 1.00 98.12 167 VAL A C 1
ATOM 1309 O O . VAL A 1 167 ? 11.919 -11.647 -9.553 1.00 98.12 167 VAL A O 1
ATOM 1312 N N . ASP A 1 168 ? 13.628 -12.787 -8.644 1.00 98.06 168 ASP A N 1
ATOM 1313 C CA . ASP A 1 168 ? 12.860 -13.278 -7.504 1.00 98.06 168 ASP A CA 1
ATOM 1314 C C . ASP A 1 168 ? 12.715 -12.163 -6.455 1.00 98.06 168 ASP A C 1
ATOM 1316 O O . ASP A 1 168 ? 13.597 -11.909 -5.632 1.00 98.06 168 ASP A O 1
ATOM 1320 N N . ILE A 1 169 ? 11.579 -11.473 -6.486 1.00 97.69 169 ILE A N 1
ATOM 1321 C CA . ILE A 1 169 ? 11.251 -10.405 -5.535 1.00 97.69 169 ILE A CA 1
ATOM 1322 C C . ILE A 1 169 ? 10.689 -10.931 -4.199 1.00 97.69 169 ILE A C 1
ATOM 1324 O O . ILE A 1 169 ? 10.336 -10.129 -3.335 1.00 97.69 169 ILE A O 1
ATOM 1328 N N . CYS A 1 170 ? 10.616 -12.252 -3.997 1.00 96.56 170 CYS A N 1
ATOM 1329 C CA . CYS A 1 170 ? 10.412 -12.869 -2.684 1.00 96.56 170 CYS A CA 1
ATOM 1330 C C . CYS A 1 170 ? 11.717 -12.895 -1.883 1.00 96.56 170 CYS A C 1
ATOM 1332 O O . CYS A 1 170 ? 11.709 -12.631 -0.682 1.00 96.56 170 CYS A O 1
ATOM 1334 N N . GLU A 1 171 ? 12.858 -13.133 -2.533 1.00 96.62 171 GLU A N 1
ATOM 1335 C CA . GLU A 1 171 ? 14.180 -13.062 -1.892 1.00 96.62 171 GLU A CA 1
ATOM 1336 C C . GLU A 1 171 ? 14.813 -11.667 -1.952 1.00 96.62 171 GLU A C 1
ATOM 1338 O O . GLU A 1 171 ? 15.678 -11.338 -1.139 1.00 96.62 171 GLU A O 1
ATOM 1343 N N . ASN A 1 172 ? 14.379 -10.812 -2.879 1.00 97.62 172 ASN A N 1
ATOM 1344 C CA . ASN A 1 172 ? 15.027 -9.528 -3.136 1.00 97.62 172 ASN A CA 1
ATOM 1345 C C . ASN A 1 172 ? 14.091 -8.333 -2.919 1.00 97.62 172 ASN A C 1
ATOM 1347 O O . ASN A 1 172 ? 12.886 -8.415 -3.142 1.00 97.62 172 ASN A O 1
ATOM 1351 N N . LEU A 1 173 ? 14.665 -7.202 -2.506 1.00 98.06 173 LEU A N 1
ATOM 1352 C CA . LEU A 1 173 ? 14.061 -5.880 -2.662 1.00 98.06 173 LEU A CA 1
ATOM 1353 C C . LEU A 1 173 ? 14.631 -5.272 -3.945 1.00 98.06 173 LEU A C 1
ATOM 1355 O O . LEU A 1 173 ? 15.852 -5.214 -4.110 1.00 98.06 173 LEU A O 1
ATOM 1359 N N . LEU A 1 174 ? 13.760 -4.838 -4.849 1.00 97.88 174 LEU A N 1
ATOM 1360 C CA . LEU A 1 174 ? 14.150 -4.299 -6.150 1.00 97.88 174 LEU A CA 1
ATOM 1361 C C . LEU A 1 174 ? 13.797 -2.813 -6.228 1.00 97.88 174 LEU A C 1
ATOM 1363 O O . LEU A 1 174 ? 12.638 -2.463 -6.032 1.00 97.88 174 LEU A O 1
ATOM 1367 N N . LEU A 1 175 ? 14.770 -1.965 -6.568 1.00 98.06 175 LEU A N 1
ATOM 1368 C CA . LEU A 1 175 ? 14.544 -0.609 -7.078 1.00 98.06 175 LEU A CA 1
ATOM 1369 C C . LEU A 1 175 ? 14.622 -0.646 -8.605 1.00 98.06 175 LEU A C 1
ATOM 1371 O O . LEU A 1 175 ? 15.645 -1.047 -9.164 1.00 98.06 175 LEU A O 1
ATOM 1375 N N . PHE A 1 176 ? 13.555 -0.209 -9.261 1.00 97.75 176 PHE A N 1
ATOM 1376 C CA . PHE A 1 176 ? 13.405 -0.217 -10.713 1.00 97.75 176 PHE A CA 1
ATOM 1377 C C . PHE A 1 176 ? 12.646 1.023 -11.195 1.00 97.75 176 PHE A C 1
ATOM 1379 O O . PHE A 1 176 ? 12.105 1.787 -10.394 1.00 97.75 176 PHE A O 1
ATOM 1386 N N . ASP A 1 177 ? 12.604 1.213 -12.510 1.00 97.81 177 ASP A N 1
ATOM 1387 C CA . ASP A 1 177 ? 11.812 2.256 -13.149 1.00 97.81 177 ASP A CA 1
ATOM 1388 C C . ASP A 1 177 ? 10.454 1.681 -13.576 1.00 97.81 177 ASP A C 1
ATOM 1390 O O . ASP A 1 177 ? 10.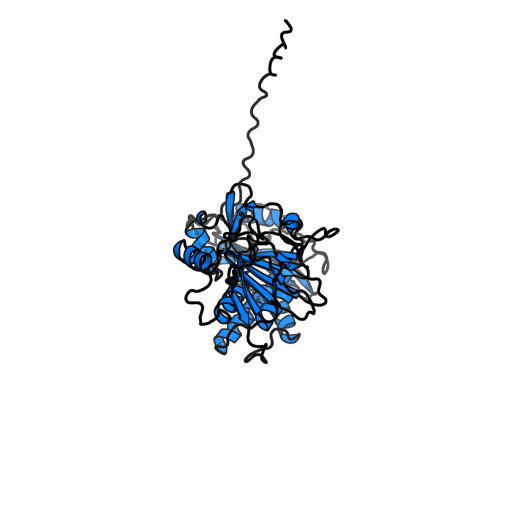357 0.951 -14.562 1.00 97.81 177 ASP A O 1
ATOM 1394 N N . GLY A 1 178 ? 9.389 2.018 -12.845 1.00 97.12 178 GLY A N 1
ATOM 1395 C CA . GLY A 1 178 ? 8.027 1.548 -13.122 1.00 97.12 178 GLY A CA 1
ATOM 1396 C C . GLY A 1 178 ? 7.475 1.999 -14.479 1.00 97.12 178 GLY A C 1
ATOM 1397 O O . GLY A 1 178 ? 6.501 1.431 -14.969 1.00 97.12 178 GLY A O 1
ATOM 1398 N N . ASN A 1 179 ? 8.105 2.982 -15.131 1.00 96.88 179 ASN A N 1
ATOM 1399 C CA . ASN A 1 179 ? 7.727 3.399 -16.481 1.00 96.88 179 ASN A CA 1
ATOM 1400 C C . ASN A 1 179 ? 8.238 2.457 -17.584 1.00 96.88 179 ASN A C 1
ATOM 1402 O O . ASN A 1 179 ? 7.906 2.679 -18.752 1.00 96.88 179 ASN A O 1
ATOM 1406 N N . ARG A 1 180 ? 9.034 1.441 -17.238 1.00 97.19 180 ARG A N 1
ATOM 1407 C CA . ARG A 1 180 ? 9.551 0.425 -18.165 1.00 97.19 180 ARG A CA 1
ATOM 1408 C C . ARG A 1 180 ? 8.721 -0.847 -18.108 1.00 97.19 180 ARG A C 1
ATOM 1410 O O . ARG A 1 180 ? 8.021 -1.094 -17.126 1.00 97.19 180 ARG A O 1
ATOM 1417 N N . GLY A 1 181 ? 8.792 -1.639 -19.171 1.00 97.69 181 GLY A N 1
ATOM 1418 C CA . GLY A 1 181 ? 8.079 -2.899 -19.307 1.00 97.69 181 GLY A CA 1
ATOM 1419 C C . GLY A 1 181 ? 8.354 -3.833 -18.136 1.00 97.69 181 GLY A C 1
ATOM 1420 O O . GLY A 1 181 ? 9.506 -4.086 -17.782 1.00 97.69 181 GLY A O 1
ATOM 1421 N N . HIS A 1 182 ? 7.294 -4.349 -17.526 1.00 98.38 182 HIS A N 1
ATOM 1422 C CA . HIS A 1 182 ? 7.396 -5.385 -16.509 1.00 98.38 182 HIS A CA 1
ATOM 1423 C C . HIS A 1 182 ? 6.146 -6.262 -16.451 1.00 98.38 182 HIS A C 1
ATOM 1425 O O . HIS A 1 182 ? 5.044 -5.834 -16.795 1.00 98.38 182 HIS A O 1
ATOM 1431 N N . SER A 1 183 ? 6.330 -7.508 -16.019 1.00 98.38 183 SER A N 1
ATOM 1432 C CA . SER A 1 183 ? 5.264 -8.495 -15.836 1.00 98.38 183 SER A CA 1
ATOM 1433 C C . SER A 1 183 ? 5.593 -9.421 -14.669 1.00 98.38 183 SER A C 1
ATOM 1435 O O . SER A 1 183 ? 6.713 -9.422 -14.159 1.00 98.38 183 SER A O 1
ATOM 1437 N N . VAL A 1 184 ? 4.623 -10.222 -14.242 1.00 98.38 184 VAL A N 1
ATOM 1438 C CA . VAL A 1 184 ? 4.829 -11.256 -13.222 1.00 98.38 184 VAL A CA 1
ATOM 1439 C C . VAL A 1 184 ? 4.534 -12.616 -13.841 1.00 98.38 184 VAL A C 1
ATOM 1441 O O . VAL A 1 184 ? 3.512 -12.779 -14.515 1.00 98.38 184 VAL A O 1
ATOM 1444 N N . GLU A 1 185 ? 5.439 -13.569 -13.627 1.00 98.12 185 GLU A N 1
ATOM 1445 C CA . GLU A 1 185 ? 5.241 -14.962 -14.032 1.00 98.12 185 GLU A CA 1
ATOM 1446 C C . GLU A 1 185 ? 4.046 -15.590 -13.302 1.00 98.12 185 GLU A C 1
ATOM 1448 O O . GLU A 1 185 ? 3.577 -15.088 -12.275 1.00 98.12 185 GLU A O 1
ATOM 1453 N N . GLU A 1 186 ? 3.515 -16.686 -13.840 1.00 97.81 186 GLU A N 1
ATOM 1454 C CA . GLU A 1 186 ? 2.510 -17.457 -13.104 1.00 97.81 186 GLU A CA 1
ATOM 1455 C C . GLU A 1 186 ? 3.088 -17.992 -11.789 1.00 97.81 186 GLU A C 1
ATOM 1457 O O . GLU A 1 186 ? 4.292 -18.227 -11.656 1.00 97.81 186 GLU A O 1
ATOM 1462 N N . PHE A 1 187 ? 2.220 -18.166 -10.796 1.00 98.25 187 PHE A N 1
ATOM 1463 C CA . PHE A 1 187 ? 2.609 -18.693 -9.495 1.00 98.25 187 PHE A CA 1
ATOM 1464 C C . PHE A 1 187 ? 1.498 -19.515 -8.865 1.00 98.25 187 PHE A C 1
ATOM 1466 O O . PHE A 1 187 ? 0.316 -19.337 -9.157 1.00 98.25 187 PHE A O 1
ATOM 1473 N N . GLU A 1 188 ? 1.896 -20.351 -7.914 1.00 98.38 188 GLU A N 1
ATOM 1474 C CA . GLU A 1 188 ? 0.987 -21.090 -7.048 1.00 98.38 188 GLU A CA 1
ATOM 1475 C C . GLU A 1 188 ? 1.212 -20.700 -5.590 1.00 98.38 188 GLU A C 1
ATOM 1477 O O . GLU A 1 188 ? 2.347 -20.529 -5.146 1.00 98.38 188 GLU A O 1
ATOM 1482 N N . GLY A 1 189 ? 0.125 -20.583 -4.827 1.00 98.06 189 GLY A N 1
ATOM 1483 C CA . GLY A 1 189 ? 0.160 -20.283 -3.397 1.00 98.06 189 GLY A CA 1
ATOM 1484 C C . GLY A 1 189 ? -0.269 -18.860 -3.038 1.00 98.06 189 GLY A C 1
ATOM 1485 O O . GLY A 1 189 ? -0.976 -18.177 -3.777 1.00 98.06 189 GLY A O 1
ATOM 1486 N N . GLU A 1 190 ? 0.122 -18.427 -1.842 1.00 98.00 190 GLU A N 1
ATOM 1487 C CA . GLU A 1 190 ? -0.260 -17.132 -1.283 1.00 98.00 190 GLU A CA 1
ATOM 1488 C C . GLU A 1 190 ? 0.800 -16.088 -1.624 1.00 98.00 190 GLU A C 1
ATOM 1490 O O . GLU A 1 190 ? 1.888 -16.102 -1.047 1.00 98.00 190 GLU A O 1
ATOM 1495 N N . ARG A 1 191 ? 0.461 -15.156 -2.519 1.00 98.19 191 ARG A N 1
ATOM 1496 C CA . ARG A 1 191 ? 1.348 -14.065 -2.927 1.00 98.19 191 ARG A CA 1
ATOM 1497 C C . ARG A 1 191 ? 0.692 -12.707 -2.741 1.00 98.19 191 ARG A C 1
ATOM 1499 O O . ARG A 1 191 ? -0.369 -12.419 -3.302 1.00 98.19 191 ARG A O 1
ATOM 1506 N N . PHE A 1 192 ? 1.391 -11.839 -2.030 1.00 98.69 192 PHE A N 1
ATOM 1507 C CA . PHE A 1 192 ? 1.144 -10.407 -1.996 1.00 98.69 192 PHE A CA 1
ATOM 1508 C C . PHE A 1 192 ? 2.327 -9.675 -2.617 1.00 98.69 192 PHE A C 1
ATOM 1510 O O . PHE A 1 192 ? 3.452 -10.167 -2.580 1.00 98.69 192 PHE A O 1
ATOM 1517 N N . SER A 1 193 ? 2.101 -8.480 -3.157 1.00 98.62 193 SER A N 1
ATOM 1518 C CA . SER A 1 193 ? 3.207 -7.596 -3.532 1.00 98.62 193 SER A CA 1
ATOM 1519 C C . SER A 1 193 ? 2.956 -6.173 -3.072 1.00 98.62 193 SER A C 1
ATOM 1521 O O . SER A 1 193 ? 1.829 -5.678 -3.152 1.00 98.62 193 SER A O 1
ATOM 1523 N N . LEU A 1 194 ? 4.031 -5.511 -2.669 1.00 98.81 194 LEU A N 1
ATOM 1524 C CA . LEU A 1 194 ? 4.062 -4.112 -2.278 1.00 98.81 194 LEU A CA 1
ATOM 1525 C C . LEU A 1 194 ? 4.888 -3.354 -3.308 1.00 98.81 194 LEU A C 1
ATOM 1527 O O . LEU A 1 194 ? 6.058 -3.677 -3.497 1.00 98.81 194 LEU A O 1
ATOM 1531 N N . VAL A 1 195 ? 4.281 -2.371 -3.970 1.00 98.69 195 VAL A N 1
ATOM 1532 C CA . VAL A 1 195 ? 4.968 -1.486 -4.921 1.00 98.69 195 VAL A CA 1
ATOM 1533 C C . VAL A 1 195 ? 4.929 -0.070 -4.375 1.00 98.69 195 VAL A C 1
ATOM 1535 O O . VAL A 1 195 ? 3.867 0.543 -4.354 1.00 98.69 195 VAL A O 1
ATOM 1538 N N . PHE A 1 196 ? 6.068 0.442 -3.931 1.00 98.81 196 PHE A N 1
ATOM 1539 C CA . PHE A 1 196 ? 6.243 1.807 -3.445 1.00 98.81 196 PHE A CA 1
ATOM 1540 C C . PHE A 1 196 ? 6.603 2.697 -4.630 1.00 98.81 196 PHE A C 1
ATOM 1542 O O . PHE A 1 196 ? 7.626 2.463 -5.270 1.00 98.81 196 PHE A O 1
ATOM 1549 N N . PHE A 1 197 ? 5.784 3.701 -4.931 1.00 98.69 197 PHE A N 1
ATOM 1550 C CA . PHE A 1 197 ? 5.958 4.540 -6.115 1.00 98.69 197 PHE A CA 1
ATOM 1551 C C . PHE A 1 197 ? 5.577 5.999 -5.858 1.00 98.69 197 PHE A C 1
ATOM 1553 O O . PHE A 1 197 ? 4.850 6.336 -4.915 1.00 98.69 197 PHE A O 1
ATOM 1560 N N . THR A 1 198 ? 6.037 6.881 -6.741 1.00 98.50 198 THR A N 1
ATOM 1561 C CA . THR A 1 198 ? 5.636 8.288 -6.738 1.00 98.50 198 THR A CA 1
ATOM 1562 C C . THR A 1 198 ? 4.681 8.563 -7.891 1.00 98.50 198 THR A C 1
ATOM 1564 O O . THR A 1 198 ? 5.036 8.442 -9.059 1.00 98.50 198 THR A O 1
ATOM 1567 N N . ASN A 1 199 ? 3.458 8.967 -7.555 1.00 96.88 199 ASN A N 1
ATOM 1568 C CA . ASN A 1 199 ? 2.472 9.477 -8.504 1.00 96.88 199 ASN A CA 1
ATOM 1569 C C . ASN A 1 199 ? 3.013 10.710 -9.255 1.00 96.88 199 ASN A C 1
ATOM 1571 O O . ASN A 1 199 ? 3.495 11.641 -8.613 1.00 96.88 199 ASN A O 1
ATOM 1575 N N . GLY A 1 200 ? 2.841 10.760 -10.579 1.00 96.00 200 GLY A N 1
ATOM 1576 C CA . GLY A 1 200 ? 3.295 11.850 -11.458 1.00 96.00 200 GLY A CA 1
ATOM 1577 C C . GLY A 1 200 ? 2.725 13.240 -11.141 1.00 96.00 200 GLY A C 1
ATOM 1578 O O . GLY A 1 200 ? 3.194 14.253 -11.647 1.00 96.00 200 GLY A O 1
ATOM 1579 N N . GLN A 1 201 ? 1.700 13.316 -10.290 1.00 96.25 201 GLN A N 1
ATOM 1580 C CA . GLN A 1 201 ? 1.084 14.568 -9.852 1.00 96.25 201 GLN A CA 1
ATOM 1581 C C . GLN A 1 201 ? 1.372 14.903 -8.384 1.00 96.25 201 GLN A C 1
ATOM 1583 O O . GLN A 1 201 ? 0.709 15.771 -7.819 1.00 96.25 201 GLN A O 1
ATOM 1588 N N . TYR A 1 202 ? 2.359 14.260 -7.748 1.00 96.88 202 TYR A N 1
ATOM 1589 C CA . TYR A 1 202 ? 2.647 14.457 -6.320 1.00 96.88 202 TYR A CA 1
ATOM 1590 C C . TYR A 1 202 ? 2.886 15.924 -5.928 1.00 96.88 202 TYR A C 1
ATOM 1592 O O . TYR A 1 202 ? 2.512 16.329 -4.829 1.00 96.88 202 TYR A O 1
ATOM 1600 N N . ARG A 1 203 ? 3.433 16.738 -6.842 1.00 96.56 203 ARG A N 1
ATOM 1601 C CA . ARG A 1 203 ? 3.689 18.175 -6.637 1.00 96.56 203 ARG A CA 1
ATOM 1602 C C . ARG A 1 203 ? 2.422 19.008 -6.431 1.00 96.56 203 ARG A C 1
ATOM 1604 O O . ARG A 1 203 ? 2.507 20.113 -5.914 1.00 96.56 203 ARG A O 1
ATOM 1611 N N . LYS A 1 204 ? 1.253 18.492 -6.822 1.00 96.50 204 LYS A N 1
ATOM 1612 C CA . LYS A 1 204 ? -0.038 19.161 -6.608 1.00 96.50 204 LYS A CA 1
ATOM 1613 C C . LYS A 1 204 ? -0.579 18.986 -5.189 1.00 96.50 204 LYS A C 1
ATOM 1615 O O . LYS A 1 204 ? -1.566 19.631 -4.846 1.00 96.50 204 LYS A O 1
ATOM 1620 N N . ALA A 1 205 ? 0.006 18.099 -4.382 1.00 96.44 205 ALA A N 1
ATOM 1621 C CA . ALA A 1 205 ? -0.416 17.929 -2.999 1.00 96.44 205 ALA A CA 1
ATOM 1622 C C . ALA A 1 205 ? -0.010 19.167 -2.191 1.00 96.44 205 ALA A C 1
ATOM 1624 O O . ALA A 1 205 ? 1.178 19.466 -2.066 1.00 96.44 205 ALA A O 1
ATOM 1625 N N . ASP A 1 206 ? -0.991 19.876 -1.635 1.00 95.25 206 ASP A N 1
ATOM 1626 C CA . ASP A 1 206 ? -0.741 21.006 -0.743 1.00 95.25 206 ASP A CA 1
ATOM 1627 C C . ASP A 1 206 ? -0.118 20.564 0.596 1.00 95.25 206 ASP A C 1
ATOM 1629 O O . ASP A 1 206 ? 0.000 19.374 0.904 1.00 95.25 206 ASP A O 1
ATOM 1633 N N . ALA A 1 207 ? 0.290 21.533 1.418 1.00 95.31 207 ALA A N 1
ATOM 1634 C CA . ALA A 1 207 ? 0.938 21.262 2.699 1.00 95.31 207 ALA A CA 1
ATOM 1635 C C . ALA A 1 207 ? 0.064 20.429 3.658 1.00 95.31 207 ALA A C 1
ATOM 1637 O O . ALA A 1 207 ? 0.594 19.612 4.413 1.00 95.31 207 ALA A O 1
ATOM 1638 N N . THR A 1 208 ? -1.262 20.594 3.621 1.00 93.69 208 THR A N 1
ATOM 1639 C CA . THR A 1 208 ? -2.195 19.840 4.469 1.00 93.69 208 THR A CA 1
ATOM 1640 C C . THR A 1 208 ? -2.264 18.376 4.042 1.00 93.69 208 THR A C 1
ATOM 1642 O O . THR A 1 208 ? -2.149 17.486 4.887 1.00 93.69 208 THR A O 1
ATOM 1645 N N . LEU A 1 209 ? -2.385 18.108 2.740 1.00 93.81 209 LEU A N 1
ATOM 1646 C CA . LEU A 1 209 ? -2.352 16.755 2.184 1.00 93.81 209 LEU A CA 1
ATOM 1647 C C . LEU A 1 209 ? -1.005 16.082 2.451 1.00 93.81 209 LEU A C 1
ATOM 1649 O O . LEU A 1 209 ? -0.971 14.936 2.899 1.00 93.81 209 LEU A O 1
ATOM 1653 N N . GLN A 1 210 ? 0.100 16.800 2.238 1.00 96.06 210 GLN A N 1
ATOM 1654 C CA . GLN A 1 210 ? 1.437 16.287 2.530 1.00 96.06 210 GLN A CA 1
ATOM 1655 C C . GLN A 1 210 ? 1.599 15.927 4.009 1.00 96.06 210 GLN A C 1
ATOM 1657 O O . GLN A 1 210 ? 2.134 14.863 4.315 1.00 96.06 210 GLN A O 1
ATOM 1662 N N . ALA A 1 211 ? 1.127 16.774 4.927 1.00 94.00 211 ALA A N 1
ATOM 1663 C CA . ALA A 1 211 ? 1.176 16.495 6.359 1.00 94.00 211 ALA A CA 1
ATOM 1664 C C . ALA A 1 211 ? 0.356 15.247 6.726 1.00 94.00 211 ALA A C 1
ATOM 1666 O O . ALA A 1 211 ? 0.856 14.383 7.442 1.00 94.00 211 ALA A O 1
ATOM 1667 N N . GLY A 1 212 ? -0.859 15.102 6.185 1.00 92.88 212 GLY A N 1
ATOM 1668 C CA . GLY A 1 212 ? -1.699 13.924 6.428 1.00 92.88 212 GLY A CA 1
ATOM 1669 C C . GLY A 1 212 ? -1.087 12.620 5.902 1.00 92.88 212 GLY A C 1
ATOM 1670 O O . GLY A 1 212 ? -1.157 11.585 6.560 1.00 92.88 212 GLY A O 1
ATOM 1671 N N . ILE A 1 213 ? -0.431 12.665 4.740 1.00 95.56 213 ILE A N 1
ATOM 1672 C CA . ILE A 1 213 ? 0.285 11.510 4.181 1.00 95.56 213 ILE A CA 1
ATOM 1673 C C . ILE A 1 213 ? 1.504 11.147 5.040 1.00 95.56 213 ILE A C 1
ATOM 1675 O O . ILE A 1 213 ? 1.728 9.969 5.326 1.00 95.56 213 ILE A O 1
ATOM 1679 N N . LYS A 1 214 ? 2.266 12.151 5.488 1.00 96.81 214 LYS A N 1
ATOM 1680 C CA . LYS A 1 214 ? 3.418 11.955 6.379 1.00 96.81 214 LYS A CA 1
ATOM 1681 C C . LYS A 1 214 ? 3.003 11.379 7.737 1.00 96.81 214 LYS A C 1
ATOM 1683 O O . LYS A 1 214 ? 3.698 10.502 8.238 1.00 96.81 214 LYS A O 1
ATOM 1688 N N . ASP A 1 215 ? 1.852 11.779 8.289 1.00 96.06 215 ASP A N 1
ATOM 1689 C CA . ASP A 1 215 ? 1.284 11.177 9.513 1.00 96.06 215 ASP A CA 1
ATOM 1690 C C . ASP A 1 215 ? 1.003 9.672 9.343 1.00 96.06 215 ASP A C 1
ATOM 1692 O O . ASP A 1 215 ? 1.144 8.886 10.279 1.00 96.06 215 ASP A O 1
ATOM 1696 N N . CYS A 1 216 ? 0.705 9.228 8.119 1.00 97.44 216 CYS A N 1
ATOM 1697 C CA . CYS A 1 216 ? 0.539 7.810 7.785 1.00 97.44 216 CYS A CA 1
ATOM 1698 C C . CYS A 1 216 ? 1.875 7.068 7.560 1.00 97.44 216 CYS A C 1
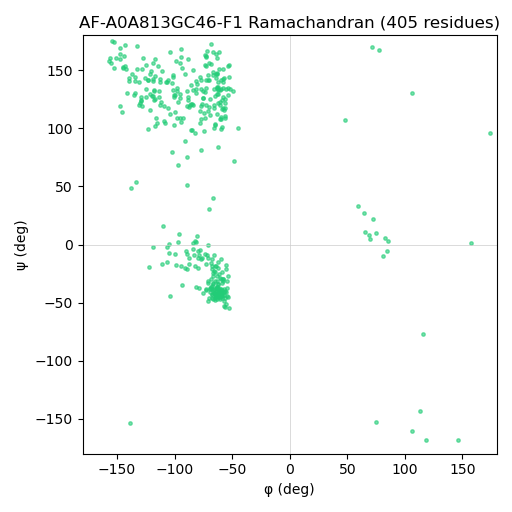ATOM 1700 O O . CYS A 1 216 ? 1.872 5.913 7.139 1.00 97.44 216 CYS A O 1
ATOM 1702 N N . GLY A 1 217 ? 3.016 7.707 7.834 1.00 97.75 217 GLY A N 1
ATOM 1703 C CA . GLY A 1 217 ? 4.356 7.119 7.742 1.00 97.75 217 GLY A CA 1
ATOM 1704 C C . GLY A 1 217 ? 4.988 7.162 6.350 1.00 97.75 217 GLY A C 1
ATOM 1705 O O . GLY A 1 217 ? 6.081 6.635 6.166 1.00 97.75 217 GLY A O 1
ATOM 1706 N N . ILE A 1 218 ? 4.330 7.762 5.356 1.00 98.38 218 ILE A N 1
ATOM 1707 C CA . ILE A 1 218 ? 4.870 7.850 3.995 1.00 98.38 218 ILE A CA 1
ATOM 1708 C C . ILE A 1 218 ? 5.978 8.911 3.941 1.00 98.38 218 ILE A C 1
ATOM 1710 O O . ILE A 1 218 ? 5.768 10.078 4.286 1.00 98.38 218 ILE A O 1
ATOM 1714 N N . ASN A 1 219 ? 7.152 8.515 3.443 1.00 97.75 219 ASN A N 1
ATOM 1715 C CA . ASN A 1 219 ? 8.275 9.416 3.192 1.00 97.75 219 ASN A CA 1
ATOM 1716 C C . ASN A 1 219 ? 8.036 10.218 1.901 1.00 97.75 219 ASN A C 1
ATOM 1718 O O . ASN A 1 219 ? 8.501 9.846 0.822 1.00 97.75 219 ASN A O 1
ATOM 1722 N N . PHE A 1 220 ? 7.241 11.284 2.011 1.00 98.06 220 PHE A N 1
ATOM 1723 C CA . PHE A 1 220 ? 6.754 12.032 0.854 1.00 98.06 220 PHE A CA 1
ATOM 1724 C C . PHE A 1 220 ? 7.897 12.696 0.054 1.00 98.06 220 PHE A C 1
ATOM 1726 O O . PHE A 1 220 ? 8.767 13.328 0.658 1.00 98.06 220 PHE A O 1
ATOM 1733 N N . PRO A 1 221 ? 7.890 12.604 -1.288 1.00 97.81 221 PRO A N 1
ATOM 1734 C CA . PRO A 1 221 ? 8.984 13.071 -2.133 1.00 97.81 221 PRO A CA 1
ATOM 1735 C C . PRO A 1 221 ? 9.118 14.596 -2.195 1.00 97.81 221 PRO A C 1
ATOM 1737 O O . PRO A 1 221 ? 8.140 15.335 -2.308 1.00 97.81 221 PRO A O 1
ATOM 1740 N N . THR A 1 222 ? 10.369 15.048 -2.213 1.00 96.69 222 THR A N 1
ATOM 1741 C CA . THR A 1 222 ? 10.817 16.372 -2.669 1.00 96.69 222 THR A CA 1
ATOM 1742 C C . THR A 1 222 ? 11.472 16.257 -4.047 1.00 96.69 222 THR A C 1
ATOM 1744 O O . THR A 1 222 ? 11.828 15.156 -4.474 1.00 96.69 222 THR A O 1
ATOM 1747 N N . GLU A 1 223 ? 11.675 17.377 -4.745 1.00 95.69 223 GLU A N 1
ATOM 1748 C CA . GLU A 1 223 ? 12.406 17.390 -6.024 1.00 95.69 223 GLU A CA 1
ATOM 1749 C C . GLU A 1 223 ? 13.803 16.776 -5.882 1.00 95.69 223 GLU A C 1
ATOM 1751 O O . GLU A 1 223 ? 14.090 15.784 -6.544 1.00 95.69 223 GLU A O 1
ATOM 1756 N N . ASN A 1 224 ? 14.594 17.233 -4.907 1.00 96.94 224 ASN A N 1
ATOM 1757 C CA . ASN A 1 224 ? 15.936 16.698 -4.651 1.00 96.94 224 ASN A CA 1
ATOM 1758 C C . ASN A 1 224 ? 15.941 15.185 -4.383 1.00 96.94 224 ASN A C 1
ATOM 1760 O O . ASN A 1 224 ? 16.825 14.471 -4.856 1.00 96.94 224 ASN A O 1
ATOM 1764 N N . SER A 1 225 ? 14.966 14.675 -3.619 1.00 96.88 225 SER A N 1
ATOM 1765 C CA . SER A 1 225 ? 14.879 13.232 -3.360 1.00 96.88 225 SER A CA 1
ATOM 1766 C C . SER A 1 225 ? 14.531 12.445 -4.625 1.00 96.88 225 SER A C 1
ATOM 1768 O O . SER A 1 225 ? 15.112 11.389 -4.866 1.00 96.88 225 SER A O 1
ATOM 1770 N N . MET A 1 226 ? 13.645 12.980 -5.471 1.00 97.44 226 MET A N 1
ATOM 1771 C CA . MET A 1 226 ? 13.285 12.343 -6.734 1.00 97.44 226 MET A CA 1
ATOM 1772 C C . MET A 1 226 ? 14.441 12.370 -7.727 1.00 97.44 226 MET A C 1
ATOM 1774 O O . MET A 1 226 ? 14.691 11.356 -8.372 1.00 97.44 226 MET A O 1
ATOM 1778 N N . ASP A 1 227 ? 15.172 13.479 -7.820 1.00 96.56 227 ASP A N 1
ATOM 1779 C CA . ASP A 1 227 ? 16.346 13.597 -8.685 1.00 96.56 227 ASP A CA 1
ATOM 1780 C C . ASP A 1 227 ? 17.440 12.612 -8.271 1.00 96.56 227 ASP A C 1
ATOM 1782 O O . ASP A 1 227 ? 18.023 11.949 -9.129 1.00 96.56 227 ASP A O 1
ATOM 1786 N N . TYR A 1 228 ? 17.652 12.428 -6.963 1.00 96.50 228 TYR A N 1
ATOM 1787 C CA . TYR A 1 228 ? 18.563 11.409 -6.445 1.00 96.50 228 TYR A CA 1
ATOM 1788 C C . TYR A 1 228 ? 18.192 10.002 -6.935 1.00 96.50 228 TYR A C 1
ATOM 1790 O O . TYR A 1 228 ? 19.037 9.315 -7.507 1.00 96.50 228 TYR A O 1
ATOM 1798 N N . PHE A 1 229 ? 16.938 9.568 -6.760 1.00 96.50 229 PHE A N 1
ATOM 1799 C CA . PHE A 1 229 ? 16.530 8.221 -7.180 1.00 96.50 229 PHE A CA 1
ATOM 1800 C C . PHE A 1 229 ? 16.451 8.068 -8.699 1.00 96.50 229 PHE A C 1
ATOM 1802 O O . PHE A 1 229 ? 16.782 7.003 -9.214 1.00 96.50 229 PHE A O 1
ATOM 1809 N N . LYS A 1 230 ? 16.085 9.122 -9.436 1.00 95.69 230 LYS A N 1
ATOM 1810 C CA . LYS A 1 230 ? 16.138 9.124 -10.904 1.00 95.69 230 LYS A CA 1
ATOM 1811 C C . LYS A 1 230 ? 17.567 8.981 -11.414 1.00 95.69 230 LYS A C 1
ATOM 1813 O O . LYS A 1 230 ? 17.788 8.212 -12.336 1.00 95.69 230 LYS A O 1
ATOM 1818 N N . ALA A 1 231 ? 18.537 9.644 -10.786 1.00 94.50 231 ALA A N 1
ATOM 1819 C CA . ALA A 1 231 ? 19.950 9.523 -11.143 1.00 94.50 231 ALA A CA 1
ATOM 1820 C C . ALA A 1 231 ? 20.543 8.133 -10.845 1.00 94.50 231 ALA A C 1
ATOM 1822 O O . ALA A 1 231 ? 21.583 7.783 -11.398 1.00 94.50 231 ALA A O 1
ATOM 1823 N N . MET A 1 232 ? 19.899 7.327 -9.991 1.00 93.12 232 MET A N 1
ATOM 1824 C CA . MET A 1 232 ? 20.288 5.929 -9.769 1.00 93.12 232 MET A CA 1
ATOM 1825 C C . MET A 1 232 ? 19.852 4.987 -10.900 1.00 93.12 232 MET A C 1
ATOM 1827 O O . MET A 1 232 ? 20.298 3.837 -10.913 1.00 93.12 232 MET A O 1
ATOM 1831 N N . MET A 1 233 ? 18.994 5.453 -11.811 1.00 90.62 233 MET A N 1
ATOM 1832 C CA . MET A 1 233 ? 18.464 4.688 -12.936 1.00 90.62 233 MET A CA 1
ATOM 1833 C C . MET A 1 233 ? 19.019 5.269 -14.239 1.00 90.62 233 MET A C 1
ATOM 1835 O O . MET A 1 233 ? 18.838 6.450 -14.537 1.00 90.62 233 MET A O 1
ATOM 1839 N N . ASP A 1 234 ? 19.690 4.445 -15.039 1.00 88.06 234 ASP A N 1
ATOM 1840 C CA . ASP A 1 234 ? 20.195 4.881 -16.342 1.00 88.06 234 ASP A CA 1
ATOM 1841 C C . ASP A 1 234 ? 19.034 5.183 -17.298 1.00 88.06 234 ASP A C 1
ATOM 1843 O O . ASP A 1 234 ? 17.979 4.552 -17.216 1.00 88.06 234 ASP A O 1
ATOM 1847 N N . LYS A 1 235 ? 19.202 6.140 -18.217 1.00 91.00 235 LYS A N 1
ATOM 1848 C CA . LYS A 1 235 ? 18.174 6.444 -19.227 1.00 91.00 235 LYS A CA 1
ATOM 1849 C C . LYS A 1 235 ? 17.939 5.214 -20.118 1.00 91.00 235 LYS A C 1
ATOM 1851 O O . LYS A 1 235 ? 18.928 4.632 -20.556 1.00 91.00 235 LYS A O 1
ATOM 1856 N N . PRO A 1 236 ? 16.681 4.847 -20.424 1.00 91.88 236 PRO A N 1
ATOM 1857 C CA . PRO A 1 236 ? 16.417 3.729 -21.322 1.00 91.88 236 PRO A CA 1
ATOM 1858 C C . PRO A 1 236 ? 16.911 4.076 -22.730 1.00 91.88 236 PRO A C 1
ATOM 1860 O O . PRO A 1 236 ? 16.655 5.178 -23.223 1.00 91.88 236 PRO A O 1
ATOM 1863 N N . ILE A 1 237 ? 17.626 3.149 -23.368 1.00 91.12 237 ILE A N 1
ATOM 1864 C CA . ILE A 1 237 ? 18.164 3.340 -24.728 1.00 91.12 237 ILE A CA 1
ATOM 1865 C C . ILE A 1 237 ? 17.391 2.564 -25.804 1.00 91.12 237 ILE A C 1
ATOM 1867 O O . ILE A 1 237 ? 17.626 2.760 -27.000 1.00 91.12 237 ILE A O 1
ATOM 1871 N N . GLY A 1 238 ? 16.443 1.717 -25.400 1.00 91.12 238 GLY A N 1
ATOM 1872 C CA . GLY A 1 238 ? 15.767 0.775 -26.280 1.00 91.12 238 GLY A CA 1
ATOM 1873 C C . GLY A 1 238 ? 16.622 -0.453 -26.594 1.00 91.12 238 GLY A C 1
ATOM 1874 O O . GLY A 1 238 ? 17.834 -0.495 -26.384 1.00 91.12 238 GLY A O 1
ATOM 1875 N N . TYR A 1 239 ? 15.979 -1.462 -27.168 1.00 88.00 239 TYR A N 1
ATOM 1876 C CA . TYR A 1 239 ? 16.623 -2.706 -27.579 1.00 88.00 239 TYR A CA 1
ATOM 1877 C C . TYR A 1 239 ? 17.146 -2.590 -29.014 1.00 88.00 239 TYR A C 1
ATOM 1879 O O . TYR A 1 239 ? 16.550 -3.089 -29.966 1.00 88.00 239 TYR A O 1
ATOM 1887 N N . VAL A 1 240 ? 18.255 -1.868 -29.198 1.00 74.75 240 VAL A N 1
ATOM 1888 C CA . VAL A 1 240 ? 18.982 -1.863 -30.478 1.00 74.75 240 VAL A CA 1
ATOM 1889 C C . VAL A 1 240 ? 19.991 -3.010 -30.457 1.00 74.75 240 VAL A C 1
ATOM 1891 O O . VAL A 1 240 ? 20.807 -3.098 -29.544 1.00 74.75 240 VAL A O 1
ATOM 1894 N N . ARG A 1 241 ? 19.974 -3.885 -31.471 1.00 63.06 241 ARG A N 1
ATOM 1895 C CA . ARG A 1 241 ? 20.876 -5.051 -31.598 1.00 63.06 241 ARG A CA 1
ATOM 1896 C C . ARG A 1 241 ? 22.349 -4.688 -31.890 1.00 63.06 241 ARG A C 1
ATOM 1898 O O . ARG A 1 241 ? 23.027 -5.443 -32.583 1.00 63.06 241 ARG A O 1
ATOM 1905 N N . SER A 1 242 ? 22.866 -3.543 -31.434 1.00 56.28 242 SER A N 1
ATOM 1906 C CA . SER A 1 242 ? 24.287 -3.230 -31.623 1.00 56.28 242 SER A CA 1
ATOM 1907 C C . SER A 1 242 ? 25.131 -3.883 -30.525 1.00 56.28 242 SER A C 1
ATOM 1909 O O . SER A 1 242 ? 24.949 -3.673 -29.325 1.00 56.28 242 SER A O 1
ATOM 1911 N N . ALA A 1 243 ? 26.056 -4.736 -30.952 1.00 53.84 243 ALA A N 1
ATOM 1912 C CA . ALA A 1 243 ? 27.043 -5.357 -30.091 1.00 53.84 243 ALA A CA 1
ATOM 1913 C C . ALA A 1 243 ? 28.088 -4.305 -29.701 1.00 53.84 243 ALA A C 1
ATOM 1915 O O . ALA A 1 243 ? 28.841 -3.919 -30.584 1.00 53.84 243 ALA A O 1
ATOM 1916 N N . SER A 1 244 ? 28.122 -3.842 -28.438 1.00 54.06 244 SER A N 1
ATOM 1917 C CA . SER A 1 244 ? 29.375 -3.517 -27.703 1.00 54.06 244 SER A CA 1
ATOM 1918 C C . SER A 1 244 ? 29.261 -2.537 -26.521 1.00 54.06 244 SER A C 1
ATOM 1920 O O . SER A 1 244 ? 30.288 -2.247 -25.908 1.00 54.06 244 SER A O 1
ATOM 1922 N N . ALA A 1 245 ? 28.096 -2.008 -26.137 1.00 51.28 245 ALA A N 1
ATOM 1923 C CA . ALA A 1 245 ? 28.045 -1.163 -24.935 1.00 51.28 245 ALA A CA 1
ATOM 1924 C C . ALA A 1 245 ? 27.980 -2.020 -23.649 1.00 51.28 245 ALA A C 1
ATOM 1926 O O . ALA A 1 245 ? 27.132 -2.914 -23.563 1.00 51.28 245 ALA A O 1
ATOM 1927 N N . PRO A 1 246 ? 28.827 -1.767 -22.630 1.00 49.97 246 PRO A N 1
ATOM 1928 C CA . PRO A 1 246 ? 28.671 -2.401 -21.327 1.00 49.97 246 PRO A CA 1
ATOM 1929 C C . PRO A 1 246 ? 27.337 -1.960 -20.712 1.00 49.97 246 PRO A C 1
ATOM 1931 O O . PRO A 1 246 ? 27.154 -0.792 -20.368 1.00 49.97 246 PRO A O 1
ATOM 1934 N N . LYS A 1 247 ? 26.401 -2.907 -20.590 1.00 58.69 247 LYS A N 1
ATOM 1935 C CA . LYS A 1 247 ? 25.088 -2.702 -19.967 1.00 58.69 247 LYS A CA 1
ATOM 1936 C C . LYS A 1 247 ? 25.290 -2.383 -18.484 1.00 58.69 247 LYS A C 1
ATOM 1938 O O . LYS A 1 247 ? 25.587 -3.276 -17.689 1.00 58.69 247 LYS A O 1
ATOM 1943 N N . ARG A 1 248 ? 25.174 -1.113 -18.090 1.00 57.84 248 ARG A N 1
ATOM 1944 C CA . ARG A 1 248 ? 25.007 -0.775 -16.671 1.00 57.84 248 ARG A CA 1
ATOM 1945 C C . ARG A 1 248 ? 23.606 -1.200 -16.238 1.00 57.84 248 ARG A C 1
ATOM 1947 O O . ARG A 1 248 ? 22.652 -1.122 -16.999 1.00 57.84 248 ARG A O 1
ATOM 1954 N N . SER A 1 249 ? 23.504 -1.722 -15.020 1.00 66.75 249 SER A N 1
ATOM 1955 C CA . SER A 1 249 ? 22.233 -2.205 -14.481 1.00 66.75 249 SER A CA 1
ATOM 1956 C C . SER A 1 249 ? 21.297 -1.028 -14.209 1.00 66.75 249 SER A C 1
ATOM 1958 O O . SER A 1 249 ? 21.529 -0.273 -13.262 1.00 66.75 249 SER A O 1
ATOM 1960 N N . THR A 1 250 ? 20.218 -0.923 -14.990 1.00 84.44 250 THR A N 1
ATOM 1961 C CA . THR A 1 250 ? 19.158 0.098 -14.850 1.00 84.44 250 THR A CA 1
ATOM 1962 C C . THR A 1 250 ? 18.347 -0.011 -13.553 1.00 84.44 250 THR A C 1
ATOM 1964 O O . THR A 1 250 ? 17.559 0.869 -13.218 1.00 84.44 250 THR A O 1
ATOM 1967 N N . GLN A 1 251 ? 18.553 -1.099 -12.819 1.00 92.19 251 GLN A N 1
ATOM 1968 C CA . GLN A 1 251 ? 17.875 -1.477 -11.592 1.00 92.19 251 GLN A CA 1
ATOM 1969 C C . GLN A 1 251 ? 18.893 -1.793 -10.496 1.00 92.19 251 GLN A C 1
ATOM 1971 O O . GLN A 1 251 ? 20.060 -2.096 -10.769 1.00 92.19 251 GLN A O 1
ATOM 1976 N N . LYS A 1 252 ? 18.451 -1.766 -9.241 1.00 95.44 252 LYS A N 1
ATOM 1977 C CA . LYS A 1 252 ? 19.244 -2.202 -8.087 1.00 95.44 252 LYS A CA 1
ATOM 1978 C C . LYS A 1 252 ? 18.507 -3.318 -7.363 1.00 95.44 252 LYS A C 1
ATOM 1980 O O . LYS A 1 252 ? 17.325 -3.185 -7.062 1.00 95.44 252 LYS A O 1
ATOM 1985 N N . ILE A 1 253 ? 19.216 -4.409 -7.103 1.00 95.75 253 ILE A N 1
ATOM 1986 C CA . ILE A 1 253 ? 18.680 -5.608 -6.464 1.00 95.75 253 ILE A CA 1
ATOM 1987 C C . ILE A 1 253 ? 19.437 -5.800 -5.163 1.00 95.75 253 ILE A C 1
ATOM 1989 O O . ILE A 1 253 ? 20.664 -5.896 -5.172 1.00 95.75 253 ILE A O 1
ATOM 1993 N N . TRP A 1 254 ? 18.707 -5.882 -4.058 1.00 96.69 254 TRP A N 1
ATOM 1994 C CA . TRP A 1 254 ? 19.290 -6.184 -2.761 1.00 96.69 254 TRP A CA 1
ATOM 1995 C C . TRP A 1 254 ? 18.656 -7.434 -2.191 1.00 96.69 254 TRP A C 1
ATOM 1997 O O . TRP A 1 254 ? 17.466 -7.448 -1.853 1.00 96.69 254 TRP A O 1
ATOM 2007 N N . ARG A 1 255 ? 19.484 -8.468 -2.044 1.00 96.12 255 ARG A N 1
ATOM 2008 C CA . ARG A 1 255 ? 19.081 -9.702 -1.388 1.00 96.12 255 ARG A CA 1
ATOM 2009 C C . ARG A 1 255 ? 18.686 -9.403 0.047 1.00 96.12 255 ARG A C 1
ATOM 2011 O O . ARG A 1 255 ? 19.472 -8.850 0.817 1.00 96.12 255 ARG A O 1
ATOM 2018 N N . GLN A 1 256 ? 17.461 -9.764 0.391 1.00 94.50 256 GLN A N 1
ATOM 2019 C CA . GLN A 1 256 ? 16.977 -9.659 1.752 1.00 94.50 256 GLN A CA 1
ATOM 2020 C C . GLN A 1 256 ? 17.471 -10.877 2.535 1.00 94.50 256 GLN A C 1
ATOM 2022 O O . GLN A 1 256 ? 17.538 -11.981 1.988 1.00 94.50 256 GLN A O 1
ATOM 2027 N N . PRO A 1 257 ? 17.882 -10.698 3.800 1.00 89.31 257 PRO A N 1
ATOM 2028 C CA . PRO A 1 257 ? 18.260 -11.831 4.624 1.00 89.31 257 PRO A CA 1
ATOM 2029 C C . PRO A 1 257 ? 17.075 -12.802 4.715 1.00 89.31 257 PRO A C 1
ATOM 2031 O O . PRO A 1 257 ? 15.934 -12.346 4.813 1.00 89.31 257 PRO A O 1
ATOM 2034 N N . PRO A 1 258 ? 17.326 -14.124 4.708 1.00 84.38 258 PRO A N 1
ATOM 2035 C CA . PRO A 1 258 ? 16.253 -15.092 4.853 1.00 84.38 258 PRO A CA 1
ATOM 2036 C C . PRO A 1 258 ? 15.508 -14.834 6.159 1.00 84.38 258 PRO A C 1
ATOM 2038 O O . PRO A 1 258 ? 16.110 -14.470 7.179 1.00 84.38 258 PRO A O 1
ATOM 2041 N N . GLU A 1 259 ? 14.195 -15.032 6.115 1.00 77.50 259 GLU A N 1
ATOM 2042 C CA . GLU A 1 259 ? 13.330 -14.812 7.261 1.00 77.50 259 GLU A CA 1
ATOM 2043 C C . GLU A 1 259 ? 13.786 -15.693 8.436 1.00 77.50 259 GLU A C 1
ATOM 2045 O O . GLU A 1 259 ? 13.815 -16.923 8.361 1.00 77.50 259 GLU A O 1
ATOM 2050 N N . ARG A 1 260 ? 14.197 -15.054 9.535 1.00 78.19 260 ARG A N 1
ATOM 2051 C CA . ARG A 1 260 ? 14.556 -15.748 10.777 1.00 78.19 260 ARG A CA 1
ATOM 2052 C C . ARG A 1 260 ? 13.310 -15.925 11.636 1.00 78.19 260 ARG A C 1
ATOM 2054 O O . ARG A 1 260 ? 12.345 -15.174 11.498 1.00 78.19 260 ARG A O 1
ATOM 2061 N N . LYS A 1 261 ? 13.351 -16.876 12.579 1.00 77.00 261 LYS A N 1
ATOM 2062 C CA . LYS A 1 261 ? 12.327 -16.952 13.633 1.00 77.00 261 LYS A CA 1
ATOM 2063 C C . LYS A 1 261 ? 12.158 -15.561 14.262 1.00 77.00 261 LYS A C 1
ATOM 2065 O O . LYS A 1 261 ? 13.175 -14.926 14.563 1.00 77.00 261 LYS A O 1
ATOM 2070 N N . PRO A 1 262 ? 10.916 -15.079 14.431 1.00 74.50 262 PRO A N 1
ATOM 2071 C CA . PRO A 1 262 ? 10.688 -13.743 14.950 1.00 74.50 262 PRO A CA 1
ATOM 2072 C C . PRO A 1 262 ? 11.306 -13.628 16.346 1.00 74.50 262 PRO A C 1
ATOM 2074 O O . PRO A 1 262 ? 11.123 -14.499 17.190 1.00 74.50 262 PRO A O 1
ATOM 2077 N N . ALA A 1 263 ? 12.033 -12.536 16.588 1.00 81.12 263 ALA A N 1
ATOM 2078 C CA . ALA A 1 263 ? 12.575 -12.204 17.908 1.00 81.12 263 ALA A CA 1
ATOM 2079 C C . ALA A 1 263 ? 11.482 -11.773 18.915 1.00 81.12 263 ALA A C 1
ATOM 2081 O O . ALA A 1 263 ? 11.788 -11.453 20.058 1.00 81.12 263 ALA A O 1
ATOM 2082 N N . GLY A 1 264 ? 10.218 -11.742 18.481 1.00 88.94 264 GLY A N 1
ATOM 2083 C CA . GLY A 1 264 ? 9.042 -11.391 19.272 1.00 88.94 264 GLY A CA 1
ATOM 2084 C C . GLY A 1 264 ? 7.870 -12.321 18.961 1.00 88.94 264 GLY A C 1
ATOM 2085 O O . GLY A 1 264 ? 8.056 -13.469 18.554 1.00 88.94 264 GLY A O 1
ATOM 2086 N N . ALA A 1 265 ? 6.648 -11.829 19.154 1.00 93.31 265 ALA A N 1
ATOM 2087 C CA . ALA A 1 265 ? 5.448 -12.620 18.898 1.00 93.31 265 ALA A CA 1
ATOM 2088 C C . ALA A 1 265 ? 5.310 -13.051 17.421 1.00 93.31 265 ALA A C 1
ATOM 2090 O O . ALA A 1 265 ? 5.523 -12.255 16.509 1.00 93.31 265 ALA A O 1
ATOM 2091 N N . ASP A 1 266 ? 4.861 -14.289 17.177 1.00 95.12 266 ASP A N 1
ATOM 2092 C CA . ASP A 1 266 ? 4.453 -14.721 15.835 1.00 95.12 266 ASP A CA 1
ATOM 2093 C C . ASP A 1 266 ? 3.017 -14.272 15.537 1.00 95.12 266 ASP A C 1
ATOM 2095 O O . ASP A 1 266 ? 2.036 -14.929 15.909 1.00 95.12 266 ASP A O 1
ATOM 2099 N N . PHE A 1 267 ? 2.891 -13.136 14.857 1.00 96.25 267 PHE A N 1
ATOM 2100 C CA . PHE A 1 267 ? 1.603 -12.548 14.488 1.00 96.25 267 PHE A CA 1
ATOM 2101 C C . PHE A 1 267 ? 0.850 -13.315 13.399 1.00 96.25 267 PHE A C 1
ATOM 2103 O O . PHE A 1 267 ? -0.344 -13.088 13.220 1.00 96.25 267 PHE A O 1
ATOM 2110 N N . THR A 1 268 ? 1.501 -14.273 12.734 1.00 95.38 268 THR A N 1
ATOM 2111 C CA . THR A 1 268 ? 0.830 -15.172 11.785 1.00 95.38 268 THR A CA 1
ATOM 2112 C C . THR A 1 268 ? 0.145 -16.361 12.463 1.00 95.38 268 THR A C 1
ATOM 2114 O O . THR A 1 268 ? -0.608 -17.078 11.808 1.00 95.38 268 THR A O 1
ATOM 2117 N N . SER A 1 269 ? 0.372 -16.568 13.766 1.00 95.94 269 SER A N 1
ATOM 2118 C CA . SER A 1 269 ? -0.273 -17.641 14.526 1.00 95.94 269 SER A CA 1
ATOM 2119 C C . SER A 1 269 ? -1.785 -17.430 14.657 1.00 95.94 269 SER A C 1
ATOM 2121 O O . SER A 1 269 ? -2.263 -16.306 14.836 1.00 95.94 269 SER A O 1
ATOM 2123 N N . GLU A 1 270 ? -2.552 -18.525 14.666 1.00 96.31 270 GLU A N 1
ATOM 2124 C CA . GLU A 1 270 ? -4.016 -18.483 14.820 1.00 96.31 270 GLU A CA 1
ATOM 2125 C C . GLU A 1 270 ? -4.464 -17.717 16.071 1.00 96.31 270 GLU A C 1
ATOM 2127 O O . GLU A 1 270 ? -5.438 -16.965 16.033 1.00 96.31 270 GLU A O 1
ATOM 2132 N N . ALA A 1 271 ? -3.723 -17.837 17.177 1.00 96.81 271 ALA A N 1
ATOM 2133 C CA . ALA A 1 271 ? -4.018 -17.114 18.409 1.00 96.81 271 ALA A CA 1
ATOM 2134 C C . ALA A 1 271 ? -3.951 -15.589 18.215 1.00 96.81 271 ALA A C 1
ATOM 2136 O O . ALA A 1 271 ? -4.855 -14.871 18.649 1.00 96.81 271 ALA A O 1
ATOM 2137 N N . LYS A 1 272 ? -2.916 -15.081 17.532 1.00 96.75 272 LYS A N 1
ATOM 2138 C CA . LYS A 1 272 ? -2.765 -13.644 17.256 1.00 96.75 272 LYS A CA 1
ATOM 2139 C C . LYS A 1 272 ? -3.759 -13.157 16.207 1.00 96.75 272 LYS A C 1
ATOM 2141 O O . LYS A 1 272 ? -4.348 -12.093 16.390 1.00 96.75 272 LYS A O 1
ATOM 2146 N N . MET A 1 273 ? -4.024 -13.957 15.176 1.00 96.94 273 MET A N 1
ATOM 2147 C CA . MET A 1 273 ? -5.051 -13.660 14.174 1.00 96.94 273 MET A CA 1
ATOM 2148 C C . MET A 1 273 ? -6.441 -13.563 14.817 1.00 96.94 273 MET A C 1
ATOM 2150 O O . MET A 1 273 ? -7.177 -12.604 14.577 1.00 96.94 273 MET A O 1
ATOM 2154 N N . LYS A 1 274 ? -6.798 -14.508 15.698 1.00 94.62 274 LYS A N 1
ATOM 2155 C CA . LYS A 1 274 ? -8.046 -14.473 16.475 1.00 94.62 274 LYS A CA 1
ATOM 2156 C C . LYS A 1 274 ? -8.094 -13.264 17.405 1.00 94.62 274 LYS A C 1
ATOM 2158 O O . LYS A 1 274 ? -9.124 -12.593 17.448 1.00 94.62 274 LYS A O 1
ATOM 2163 N N . LEU A 1 275 ? -6.997 -12.956 18.100 1.00 94.69 275 LEU A N 1
ATOM 2164 C CA . LEU A 1 275 ? -6.908 -11.777 18.959 1.00 94.69 275 LEU A CA 1
ATOM 2165 C C . LEU A 1 275 ? -7.218 -10.506 18.164 1.00 94.69 275 LEU A C 1
ATOM 2167 O O . LEU A 1 275 ? -8.160 -9.811 18.528 1.00 94.69 275 LEU A O 1
ATOM 2171 N N . ALA A 1 276 ? -6.535 -10.260 17.043 1.00 94.25 276 ALA A N 1
ATOM 2172 C CA . ALA A 1 276 ? -6.792 -9.099 16.188 1.00 94.25 276 ALA A CA 1
ATOM 2173 C C . ALA A 1 276 ? -8.252 -9.041 15.705 1.00 94.25 276 ALA A C 1
ATOM 2175 O O . ALA A 1 276 ? -8.890 -7.991 15.786 1.00 94.25 276 ALA A O 1
ATOM 2176 N N . ARG A 1 277 ? -8.822 -10.182 15.280 1.00 92.12 277 ARG A N 1
ATOM 2177 C CA . ARG A 1 277 ? -10.236 -10.274 14.874 1.00 92.12 277 ARG A CA 1
ATOM 2178 C C . ARG A 1 277 ? -11.196 -9.884 15.992 1.00 92.12 277 ARG A C 1
ATOM 2180 O O . ARG A 1 277 ? -12.170 -9.191 15.726 1.00 92.12 277 ARG A O 1
ATOM 2187 N N . THR A 1 278 ? -10.936 -10.319 17.223 1.00 89.12 278 THR A N 1
ATOM 2188 C CA . THR A 1 278 ? -11.781 -9.969 18.374 1.00 89.12 278 THR A CA 1
ATOM 2189 C C . THR A 1 278 ? -11.559 -8.530 18.837 1.00 89.12 278 THR A C 1
ATOM 2191 O O . THR A 1 278 ? -12.529 -7.822 19.086 1.00 89.12 278 THR A O 1
ATOM 2194 N N . SER A 1 279 ? -10.310 -8.060 18.881 1.00 88.69 279 SER A N 1
ATOM 2195 C CA . SER A 1 279 ? -9.953 -6.693 19.277 1.00 88.69 279 SER A CA 1
ATOM 2196 C C . SER A 1 279 ? -10.540 -5.643 18.336 1.00 88.69 279 SER A C 1
ATOM 2198 O O . SER A 1 279 ? -10.980 -4.596 18.801 1.00 88.69 279 SER A O 1
ATOM 2200 N N . ALA A 1 280 ? -10.647 -5.960 17.040 1.00 85.38 280 ALA A N 1
ATOM 2201 C CA . ALA A 1 280 ? -11.270 -5.111 16.020 1.00 85.38 280 ALA A CA 1
ATOM 2202 C C . ALA A 1 280 ? -12.692 -4.662 16.361 1.00 85.38 280 ALA A C 1
ATOM 2204 O O . ALA A 1 280 ? -13.117 -3.602 15.911 1.00 85.38 280 ALA A O 1
ATOM 2205 N N . PHE A 1 281 ? -13.411 -5.454 17.156 1.00 77.56 281 PHE A N 1
ATOM 2206 C CA . PHE A 1 281 ? -14.794 -5.179 17.543 1.00 77.56 281 PHE A CA 1
ATOM 2207 C C . PHE A 1 281 ? -14.981 -5.019 19.051 1.00 77.56 281 PHE A C 1
ATOM 2209 O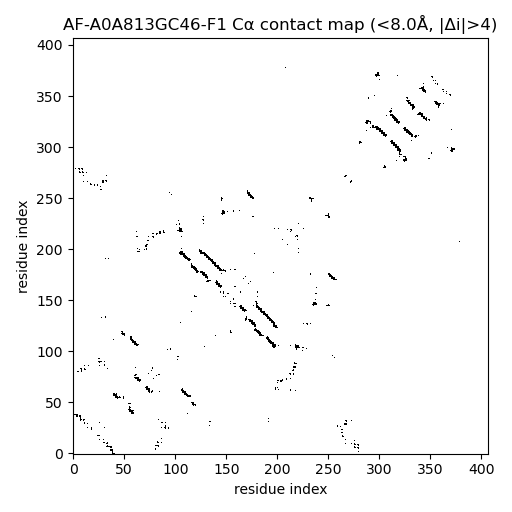 O . PHE A 1 281 ? -16.090 -4.744 19.496 1.00 77.56 281 PHE A O 1
ATOM 2216 N N . LYS A 1 282 ? -13.907 -5.182 19.834 1.00 73.81 282 LYS A N 1
ATOM 2217 C CA . LYS A 1 282 ? -13.879 -4.864 21.267 1.00 73.81 282 LYS A CA 1
ATOM 2218 C C . LYS A 1 282 ? -13.597 -3.388 21.529 1.00 73.81 282 LYS A C 1
ATOM 2220 O O . LYS A 1 282 ? -13.564 -2.996 22.691 1.00 73.81 282 LYS A O 1
ATOM 2225 N N . ARG A 1 283 ? -13.328 -2.581 20.493 1.00 56.09 283 ARG A N 1
ATOM 2226 C CA . ARG A 1 283 ? -12.949 -1.180 20.677 1.00 56.09 283 ARG A CA 1
ATOM 2227 C C . ARG A 1 283 ? -14.112 -0.384 21.275 1.00 56.09 283 ARG A C 1
ATOM 2229 O O . ARG A 1 283 ? -15.071 -0.050 20.593 1.00 56.09 283 ARG A O 1
ATOM 2236 N N . SER A 1 284 ? -13.926 -0.214 22.581 1.00 49.34 284 SER A N 1
ATOM 2237 C CA . SER A 1 284 ? -14.579 0.597 23.587 1.00 49.34 284 SER A CA 1
ATOM 2238 C C . SER A 1 284 ? -16.112 0.526 23.602 1.00 49.34 284 SER A C 1
ATOM 2240 O O . SER A 1 284 ? -16.829 1.195 22.863 1.00 49.34 284 SER A O 1
ATOM 2242 N N . GLU A 1 285 ? -16.629 -0.150 24.630 1.00 50.41 285 GLU A N 1
ATOM 2243 C CA . GLU A 1 285 ? -17.476 0.572 25.585 1.00 50.41 285 GLU A CA 1
ATOM 2244 C C . GLU A 1 285 ? -16.734 1.854 25.986 1.00 50.41 285 GLU A C 1
ATOM 2246 O O . GLU A 1 285 ? -16.130 1.950 27.047 1.00 50.41 285 GLU A O 1
ATOM 2251 N N . THR A 1 286 ? -16.644 2.830 25.081 1.00 53.66 286 THR A N 1
ATOM 2252 C CA . THR A 1 286 ? -16.333 4.183 25.506 1.00 53.66 286 THR A CA 1
ATOM 2253 C C . THR A 1 286 ? -17.449 4.485 26.487 1.00 53.66 286 THR A C 1
ATOM 2255 O O . THR A 1 286 ? -18.576 4.041 26.260 1.00 53.66 286 THR A O 1
ATOM 2258 N N . GLU A 1 287 ? -17.159 5.154 27.593 1.00 56.28 287 GLU A N 1
ATOM 2259 C CA . GLU A 1 287 ? -18.216 5.683 28.445 1.00 56.28 287 GLU A CA 1
ATOM 2260 C C . GLU A 1 287 ? -19.004 6.698 27.607 1.00 56.28 287 GLU A C 1
ATOM 2262 O O . GLU A 1 287 ? -18.706 7.889 27.559 1.00 56.28 287 GLU A O 1
ATOM 2267 N N . TRP A 1 288 ? -19.952 6.195 26.821 1.00 71.12 288 TRP A N 1
ATOM 2268 C CA . TRP A 1 288 ? -20.949 6.990 26.152 1.00 71.12 288 TRP A CA 1
ATOM 2269 C C . TRP A 1 288 ? -21.931 7.319 27.246 1.00 71.12 288 TRP A C 1
ATOM 2271 O O . TRP A 1 288 ? -22.532 6.429 27.852 1.00 71.12 288 TRP A O 1
ATOM 2281 N N . SER A 1 289 ? -22.081 8.603 27.501 1.00 66.94 289 SER A N 1
ATOM 2282 C CA . SER A 1 289 ? -23.165 9.022 28.354 1.00 66.94 289 SER A CA 1
ATOM 2283 C C . SER A 1 289 ? -24.449 8.969 27.533 1.00 66.94 289 SER A C 1
ATOM 2285 O O . SER A 1 289 ? -24.491 9.453 26.398 1.00 66.94 289 SER A O 1
ATOM 2287 N N . THR A 1 290 ? -25.509 8.404 28.101 1.00 70.75 290 THR A N 1
ATOM 2288 C CA . THR A 1 290 ? -26.875 8.677 27.631 1.00 70.75 290 THR A CA 1
ATOM 2289 C C . THR A 1 290 ? -27.284 10.116 27.943 1.00 70.75 290 THR A C 1
ATOM 2291 O O . THR A 1 290 ? -28.231 10.629 27.358 1.00 70.75 290 THR A O 1
ATOM 2294 N N . GLU A 1 291 ? -26.545 10.782 28.833 1.00 75.50 291 GLU A N 1
ATOM 2295 C CA . GLU A 1 291 ? -26.769 12.150 29.275 1.00 75.50 291 GLU A CA 1
ATOM 2296 C C . GLU A 1 291 ? -25.677 13.072 28.724 1.00 75.50 291 GLU A C 1
ATOM 2298 O O . GLU A 1 291 ? -24.525 13.070 29.170 1.00 75.50 291 GLU A O 1
ATOM 2303 N N . CYS A 1 292 ? -26.032 13.888 27.741 1.00 80.69 292 CYS A N 1
ATOM 2304 C CA . CYS A 1 292 ? -25.169 14.947 27.245 1.00 80.69 292 CYS A CA 1
ATOM 2305 C C . CYS A 1 292 ? -25.958 16.248 27.251 1.00 80.69 292 CYS A C 1
ATOM 2307 O O . CYS A 1 292 ? -26.991 16.356 26.599 1.00 80.69 292 CYS A O 1
ATOM 2309 N N . SER A 1 293 ? -25.473 17.223 28.016 1.00 88.94 293 SER A N 1
ATOM 2310 C CA . SER A 1 293 ? -26.047 18.568 28.077 1.00 88.94 293 SER A CA 1
ATOM 2311 C C . SER A 1 293 ? -25.623 19.450 26.899 1.00 88.94 293 SER A C 1
ATOM 2313 O O . SER A 1 293 ? -26.073 20.591 26.804 1.00 88.94 293 SER A O 1
ATOM 2315 N N . ASP A 1 294 ? -24.724 18.967 26.033 1.00 92.25 294 ASP A N 1
ATOM 2316 C CA . ASP A 1 294 ? -24.257 19.744 24.891 1.00 92.25 294 ASP A CA 1
ATOM 2317 C C . ASP A 1 294 ? -25.348 19.821 23.826 1.00 92.25 294 ASP A C 1
ATOM 2319 O O . ASP A 1 294 ? -25.910 18.817 23.397 1.00 92.25 294 ASP A O 1
ATOM 2323 N N . THR A 1 295 ? -25.601 21.037 23.358 1.00 93.12 295 THR A N 1
ATOM 2324 C CA . THR A 1 295 ? -26.517 21.316 22.244 1.00 93.12 295 THR A CA 1
ATOM 2325 C C . THR A 1 295 ? -25.771 21.524 20.924 1.00 93.12 295 THR A C 1
ATOM 2327 O O . THR A 1 295 ? -26.385 21.603 19.859 1.00 93.12 295 THR A O 1
ATOM 2330 N N . GLU A 1 296 ? -24.437 21.593 20.979 1.00 93.75 296 GLU A N 1
ATOM 2331 C CA . GLU A 1 296 ? -23.553 21.750 19.829 1.00 93.75 296 GLU A CA 1
ATOM 2332 C C . GLU A 1 296 ? -22.592 20.567 19.724 1.00 93.75 296 GLU A C 1
ATOM 2334 O O . GLU A 1 296 ? -21.878 20.249 20.676 1.00 93.75 296 GLU A O 1
ATOM 2339 N N . PHE A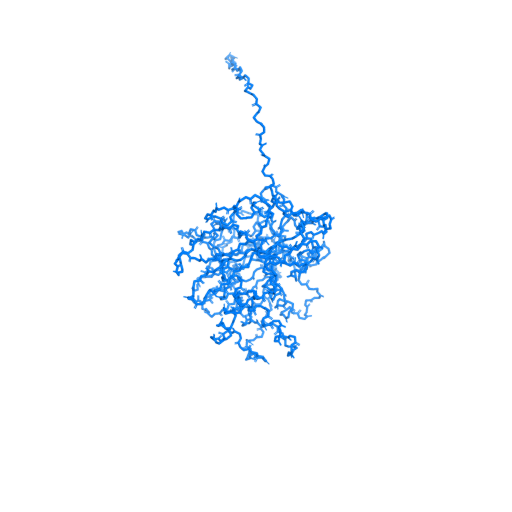 1 297 ? -22.541 19.956 18.540 1.00 94.69 297 PHE A N 1
ATOM 2340 C CA . PHE A 1 297 ? -21.686 18.808 18.244 1.00 94.69 297 PHE A CA 1
ATOM 2341 C C . PHE A 1 297 ? -20.621 19.196 17.227 1.00 94.69 297 PHE A C 1
ATOM 2343 O O . PHE A 1 297 ? -20.927 19.826 16.212 1.00 94.69 297 PHE A O 1
ATOM 2350 N N . ILE A 1 298 ? -19.376 18.828 17.515 1.00 93.06 298 ILE A N 1
ATOM 2351 C CA . ILE A 1 298 ? -18.185 19.236 16.759 1.00 93.06 298 ILE A CA 1
ATOM 2352 C C . ILE A 1 298 ? -17.537 18.081 15.993 1.00 93.06 298 ILE A C 1
ATOM 2354 O O . ILE A 1 298 ? -16.744 18.324 15.085 1.00 93.06 298 ILE A O 1
ATOM 2358 N N . ASP A 1 299 ? -17.874 16.839 16.343 1.00 91.81 299 ASP A N 1
ATOM 2359 C CA . ASP A 1 299 ? -17.383 15.642 15.665 1.00 91.81 299 ASP A CA 1
ATOM 2360 C C . ASP A 1 299 ? -18.385 14.482 15.792 1.00 91.81 299 ASP A C 1
ATOM 2362 O O . ASP A 1 299 ? -19.399 14.571 16.490 1.00 91.81 299 ASP A O 1
ATOM 2366 N N . SER A 1 300 ? -18.103 13.376 15.111 1.00 92.69 300 SER A N 1
ATOM 2367 C CA . SER A 1 300 ? -18.871 12.138 15.201 1.00 92.69 300 SER A CA 1
ATOM 2368 C C . SER A 1 300 ? -17.975 10.916 15.073 1.00 92.69 300 SER A C 1
ATOM 2370 O O . SER A 1 300 ? -16.972 10.934 14.362 1.00 92.69 300 SER A O 1
ATOM 2372 N N . ASN A 1 301 ? -18.395 9.816 15.688 1.00 89.00 301 ASN A N 1
ATOM 2373 C CA . ASN A 1 301 ? -17.788 8.512 15.490 1.00 89.00 301 ASN A CA 1
ATOM 2374 C C . ASN A 1 301 ? -18.846 7.483 15.070 1.00 89.00 301 ASN A C 1
ATOM 2376 O O . ASN A 1 301 ? -19.989 7.527 15.521 1.00 89.00 301 ASN A O 1
ATOM 2380 N N . ILE A 1 302 ? -18.466 6.558 14.186 1.00 89.44 302 ILE A N 1
ATOM 2381 C CA . ILE A 1 302 ? -19.305 5.423 13.786 1.00 89.44 302 ILE A CA 1
ATOM 2382 C C . ILE A 1 302 ? -18.537 4.134 14.058 1.00 89.44 302 ILE A C 1
ATOM 2384 O O . ILE A 1 302 ? -17.740 3.677 13.219 1.00 89.44 302 ILE A O 1
ATOM 2388 N N . ASP A 1 303 ? -18.858 3.513 15.183 1.00 85.19 303 ASP A N 1
ATOM 2389 C CA . ASP A 1 303 ? -18.244 2.286 15.665 1.00 85.19 303 ASP A CA 1
ATOM 2390 C C . ASP A 1 303 ? -19.026 1.056 15.225 1.00 85.19 303 ASP A C 1
ATOM 2392 O O . ASP A 1 303 ? -20.217 1.105 14.922 1.00 85.19 303 ASP A O 1
ATOM 2396 N N . HIS A 1 304 ? -18.316 -0.059 15.090 1.00 84.56 304 HIS A N 1
ATOM 2397 C CA . HIS A 1 304 ? -18.895 -1.347 14.720 1.00 84.56 304 HIS A CA 1
ATOM 2398 C C . HIS A 1 304 ? -18.496 -2.352 15.787 1.00 84.56 304 HIS A C 1
ATOM 2400 O O . HIS A 1 304 ? -17.324 -2.422 16.153 1.00 84.56 304 HIS A O 1
ATOM 2406 N N . TYR A 1 305 ? -19.450 -3.146 16.251 1.00 83.94 305 TYR A N 1
ATOM 2407 C CA . TYR A 1 305 ? -19.233 -4.117 17.318 1.00 83.94 305 TYR A CA 1
ATOM 2408 C C . TYR A 1 305 ? -19.819 -5.481 16.947 1.00 83.94 305 TYR A C 1
ATOM 2410 O O . TYR A 1 305 ? -20.493 -5.624 15.925 1.00 83.94 305 TYR A O 1
ATOM 2418 N N . ILE A 1 306 ? -19.526 -6.501 17.751 1.00 82.31 306 ILE A N 1
ATOM 2419 C CA . ILE A 1 306 ? -20.199 -7.802 17.681 1.00 82.31 306 ILE A CA 1
ATOM 2420 C C . ILE A 1 306 ? -21.070 -7.918 18.930 1.00 82.31 306 ILE A C 1
ATOM 2422 O O . ILE A 1 306 ? -20.550 -7.843 20.041 1.00 82.31 306 ILE A O 1
ATOM 2426 N N . ALA A 1 307 ? -22.382 -8.052 18.748 1.00 86.81 307 ALA A N 1
ATOM 2427 C CA . ALA A 1 307 ? -23.333 -8.250 19.835 1.00 86.81 307 ALA A CA 1
ATOM 2428 C C . ALA A 1 307 ? -23.123 -9.618 20.510 1.00 86.81 307 ALA A C 1
ATOM 2430 O O . ALA A 1 307 ? -22.456 -10.498 19.960 1.00 86.81 307 ALA A O 1
ATOM 2431 N N . ALA A 1 308 ? -23.710 -9.818 21.694 1.00 85.75 308 ALA A N 1
ATOM 2432 C CA . ALA A 1 308 ? -23.535 -11.047 22.478 1.00 85.75 308 ALA A CA 1
ATOM 2433 C C . ALA A 1 308 ? -23.951 -12.324 21.716 1.00 85.75 308 ALA A C 1
ATOM 2435 O O . ALA A 1 308 ? -23.366 -13.386 21.904 1.00 85.75 308 ALA A O 1
ATOM 2436 N N . ASP A 1 309 ? -24.914 -12.206 20.800 1.00 88.06 309 ASP A N 1
ATOM 2437 C CA . ASP A 1 309 ? -25.399 -13.287 19.931 1.00 88.06 309 ASP A CA 1
ATOM 2438 C C . ASP A 1 309 ? -24.549 -13.503 18.654 1.00 88.06 309 ASP A C 1
ATOM 2440 O O . ASP A 1 309 ? -24.832 -14.367 17.815 1.00 88.06 309 ASP A O 1
ATOM 2444 N N . GLY A 1 310 ? -23.472 -12.732 18.491 1.00 83.44 310 GLY A N 1
ATOM 2445 C CA . GLY A 1 310 ? -22.562 -12.806 17.356 1.00 83.44 310 GLY A CA 1
ATOM 2446 C C . GLY A 1 310 ? -23.015 -12.040 16.111 1.00 83.44 310 GLY A C 1
ATOM 2447 O O . GLY A 1 310 ? -22.351 -12.164 15.077 1.00 83.44 310 GLY A O 1
ATOM 2448 N N . ARG A 1 311 ? -24.115 -11.276 16.161 1.00 88.81 311 ARG A N 1
ATOM 2449 C CA . ARG A 1 311 ? -24.497 -10.345 15.086 1.00 88.81 311 ARG A CA 1
ATOM 2450 C C . ARG A 1 311 ? -23.583 -9.127 15.066 1.00 88.81 311 ARG A C 1
ATOM 2452 O O . ARG A 1 311 ? -23.014 -8.747 16.087 1.00 88.81 311 ARG A O 1
ATOM 2459 N N . ARG A 1 312 ? -23.435 -8.488 13.904 1.00 86.44 312 ARG A N 1
ATOM 2460 C CA . ARG A 1 312 ? -22.698 -7.219 13.812 1.00 86.44 312 ARG A CA 1
ATOM 2461 C C . ARG A 1 312 ? -23.604 -6.073 14.256 1.00 86.44 312 ARG A C 1
ATOM 2463 O O . ARG A 1 312 ? -24.761 -6.025 13.861 1.00 86.44 312 ARG A O 1
ATOM 2470 N N . GLY A 1 313 ? -23.073 -5.135 15.022 1.00 91.19 313 GLY A N 1
ATOM 2471 C CA . GLY A 1 313 ? -23.748 -3.904 15.412 1.00 91.19 313 GLY A CA 1
ATOM 2472 C C . GLY A 1 313 ? -23.038 -2.663 14.891 1.00 91.19 313 GLY A C 1
ATOM 2473 O O . GLY A 1 313 ? -21.858 -2.711 14.531 1.00 91.19 313 GLY A O 1
ATOM 2474 N N . VAL A 1 314 ? -23.773 -1.559 14.828 1.00 92.25 314 VAL A N 1
ATOM 2475 C CA . VAL A 1 314 ? -23.281 -0.228 14.482 1.00 92.25 314 VAL A CA 1
ATOM 2476 C C . VAL A 1 314 ? -23.748 0.745 15.555 1.00 92.25 314 VAL A C 1
ATOM 2478 O O . VAL A 1 314 ? -24.944 0.834 15.826 1.00 92.25 314 VAL A O 1
ATOM 2481 N N . ARG A 1 315 ? -22.803 1.499 16.116 1.00 92.94 315 ARG A N 1
ATOM 2482 C CA . ARG A 1 315 ? -23.072 2.633 17.002 1.00 92.94 315 ARG A CA 1
ATOM 2483 C C . ARG A 1 315 ? -22.660 3.919 16.322 1.00 92.94 315 ARG A C 1
ATOM 2485 O O . ARG A 1 315 ? -21.632 3.966 15.649 1.00 92.94 315 ARG A O 1
ATOM 2492 N N . VAL A 1 316 ? -23.463 4.952 16.496 1.00 93.94 316 VAL A N 1
ATOM 2493 C CA . VAL A 1 316 ? -23.125 6.311 16.087 1.00 93.94 316 VAL A CA 1
ATOM 2494 C C . VAL A 1 316 ? -23.110 7.164 17.331 1.00 93.94 316 VAL A C 1
ATOM 2496 O O . VAL A 1 316 ? -24.096 7.196 18.068 1.00 93.94 316 VAL A O 1
ATOM 2499 N N . CYS A 1 317 ? -22.010 7.875 17.522 1.00 93.12 317 CYS A N 1
ATOM 2500 C CA . CYS A 1 317 ? -21.827 8.788 18.630 1.00 93.12 317 CYS A CA 1
ATOM 2501 C C . CYS A 1 317 ? -21.514 10.178 18.089 1.00 93.12 317 CYS A C 1
ATOM 2503 O O . CYS A 1 317 ? -20.793 10.313 17.098 1.00 93.12 317 CYS A O 1
ATOM 2505 N N . LEU A 1 318 ? -22.047 11.208 18.733 1.00 94.06 318 LEU A N 1
ATOM 2506 C CA . LEU A 1 318 ? -21.680 12.595 18.460 1.00 94.06 318 LEU A CA 1
ATOM 2507 C C . LEU A 1 318 ? -20.800 13.109 19.592 1.00 94.06 318 LEU A C 1
ATOM 2509 O O . LEU A 1 318 ? -21.037 12.782 20.752 1.00 94.06 318 LEU A O 1
ATOM 2513 N N . VAL A 1 319 ? -19.792 13.905 19.254 1.00 91.50 319 VAL A N 1
ATOM 2514 C CA . VAL A 1 319 ? -18.900 14.540 20.227 1.00 91.50 319 VAL A CA 1
ATOM 2515 C C . VAL A 1 319 ? -19.361 15.977 20.406 1.00 91.50 319 VAL A C 1
ATOM 2517 O O . VAL A 1 319 ? -19.324 16.767 19.459 1.00 91.50 319 VAL A O 1
ATOM 2520 N N . GLY A 1 320 ? -19.844 16.296 21.601 1.00 92.25 320 GLY A N 1
ATOM 2521 C CA . GLY A 1 320 ? -20.289 17.634 21.960 1.00 92.25 320 GLY A CA 1
ATOM 2522 C C . GLY A 1 320 ? -19.124 18.614 22.133 1.00 92.25 320 GLY A C 1
ATOM 2523 O O . GLY A 1 320 ? -17.960 18.214 22.213 1.00 92.25 320 GLY A O 1
ATOM 2524 N N . ALA A 1 321 ? -19.418 19.913 22.191 1.00 90.75 321 ALA A N 1
ATOM 2525 C CA . ALA A 1 321 ? -18.413 20.962 22.390 1.00 90.75 321 ALA A CA 1
ATOM 2526 C C . ALA A 1 321 ? -17.616 20.812 23.705 1.00 90.75 321 ALA A C 1
ATOM 2528 O O . ALA A 1 321 ? -16.474 21.267 23.775 1.00 90.75 321 ALA A O 1
ATOM 2529 N N . SER A 1 322 ? -18.170 20.133 24.720 1.00 90.19 322 SER A N 1
ATOM 2530 C CA . SER A 1 322 ? -17.452 19.787 25.958 1.00 90.19 322 SER A CA 1
ATOM 2531 C C . SER A 1 322 ? -16.423 18.660 25.784 1.00 90.19 322 SER A C 1
ATOM 2533 O O . SER A 1 322 ? -15.674 18.356 26.711 1.00 90.19 322 SER A O 1
ATOM 2535 N N . GLY A 1 323 ? -16.399 18.005 24.618 1.00 87.56 323 GLY A N 1
ATOM 2536 C CA . GLY A 1 323 ? -15.607 16.808 24.338 1.00 87.56 323 GLY A CA 1
ATOM 2537 C C . GLY A 1 323 ? -16.280 15.499 24.764 1.00 87.56 323 GLY A C 1
ATOM 2538 O O . GLY A 1 323 ? -15.762 14.423 24.461 1.00 87.56 323 GLY A O 1
ATOM 2539 N N . LYS A 1 324 ? -17.439 15.553 25.434 1.00 89.56 324 LYS A N 1
ATOM 2540 C CA . LYS A 1 324 ? -18.203 14.355 25.804 1.00 89.56 324 LYS A CA 1
ATOM 2541 C C . LYS A 1 324 ? -18.866 13.726 24.580 1.00 89.56 324 LYS A C 1
ATOM 2543 O O . LYS A 1 324 ? -19.368 14.425 23.703 1.00 89.56 324 LYS A O 1
ATOM 2548 N N . SER A 1 325 ? -18.886 12.395 24.537 1.00 90.75 325 SER A N 1
ATOM 2549 C CA . SER A 1 325 ? -19.561 11.634 23.482 1.00 90.75 325 SER A CA 1
ATOM 2550 C C . SER A 1 325 ? -20.946 11.175 23.934 1.00 90.75 325 SER A C 1
ATOM 2552 O O . SER A 1 325 ? -21.088 10.638 25.032 1.00 90.75 325 SER A O 1
ATOM 2554 N N . VAL A 1 326 ? -21.944 11.339 23.068 1.00 93.88 326 VAL A N 1
ATOM 2555 C CA . VAL A 1 326 ? -23.319 10.864 23.274 1.00 93.88 326 VAL A CA 1
ATOM 2556 C C . VAL A 1 326 ? -23.688 9.841 22.212 1.00 93.88 326 VAL A C 1
ATOM 2558 O O . VAL A 1 326 ? -23.438 10.058 21.025 1.00 93.88 326 VAL A O 1
ATOM 2561 N N . LEU A 1 327 ? -24.269 8.720 22.636 1.00 94.38 327 LEU A N 1
ATOM 2562 C CA . LEU A 1 327 ? -24.775 7.687 21.734 1.00 94.38 327 LEU A CA 1
ATOM 2563 C C . LEU A 1 327 ? -26.093 8.160 21.115 1.00 94.38 327 LEU A C 1
ATOM 2565 O O . LEU A 1 327 ? -27.021 8.521 21.834 1.00 94.38 327 LEU A O 1
ATOM 2569 N N . VAL A 1 328 ? -26.179 8.155 19.785 1.00 95.62 328 VAL A N 1
ATOM 2570 C CA . VAL A 1 328 ? -27.349 8.678 19.053 1.00 95.62 328 VAL A CA 1
ATOM 2571 C C . VAL A 1 328 ? -28.016 7.658 18.137 1.00 95.62 328 VAL A C 1
ATOM 2573 O O . VAL A 1 328 ? -29.177 7.831 17.778 1.00 95.62 328 VAL A O 1
ATOM 2576 N N . VAL A 1 329 ? -27.308 6.587 17.774 1.00 96.06 329 VAL A N 1
ATOM 2577 C CA . VAL A 1 329 ? -27.851 5.414 17.075 1.00 96.06 329 VAL A CA 1
ATOM 2578 C C . VAL A 1 329 ? -27.163 4.183 17.652 1.00 96.06 329 VAL A C 1
ATOM 2580 O O . VAL A 1 329 ? -25.933 4.142 17.688 1.00 96.06 329 VAL A O 1
ATOM 2583 N N . ASP A 1 330 ? -27.929 3.167 18.042 1.00 95.31 330 ASP A N 1
ATOM 2584 C CA . ASP A 1 330 ? -27.419 1.820 18.309 1.00 95.31 330 ASP A CA 1
ATOM 2585 C C . ASP A 1 330 ? -28.303 0.815 17.578 1.00 95.31 330 ASP A C 1
ATOM 2587 O O . ASP A 1 330 ? -29.517 0.780 17.765 1.00 95.31 330 ASP A O 1
ATOM 2591 N N . THR A 1 331 ? -27.704 0.039 16.683 1.00 95.56 331 THR A N 1
ATOM 2592 C CA . THR A 1 331 ? -28.428 -0.954 15.898 1.00 95.56 331 THR A CA 1
ATOM 2593 C C . THR A 1 331 ? -27.594 -2.209 15.720 1.00 95.56 331 THR A C 1
ATOM 2595 O O . THR A 1 331 ? -26.364 -2.169 15.661 1.00 95.56 331 THR A O 1
ATOM 2598 N N . VAL A 1 332 ? -28.278 -3.336 15.587 1.00 95.75 332 VAL A N 1
ATOM 2599 C CA . VAL A 1 332 ? -27.698 -4.638 15.263 1.00 95.75 332 VAL A CA 1
ATOM 2600 C C . VAL A 1 332 ? -28.282 -5.137 13.954 1.00 95.75 332 VAL A C 1
ATOM 2602 O O . VAL A 1 332 ? -29.368 -4.722 13.549 1.00 95.75 332 VAL A O 1
ATOM 2605 N N . GLU A 1 333 ? -27.557 -6.021 13.274 1.00 95.06 333 GLU A N 1
ATOM 2606 C CA . GLU A 1 333 ? -28.110 -6.706 12.110 1.00 95.06 333 GLU A CA 1
ATOM 2607 C C . GLU A 1 333 ? -29.443 -7.373 12.455 1.00 95.06 333 GLU A C 1
ATOM 2609 O O . GLU A 1 333 ? -29.612 -7.926 13.543 1.00 95.06 333 GLU A O 1
ATOM 2614 N N . ASP A 1 334 ? -30.371 -7.386 11.509 1.00 92.44 334 ASP A N 1
ATOM 2615 C CA . ASP A 1 334 ? -31.619 -8.145 11.622 1.00 92.44 334 ASP A CA 1
ATOM 2616 C C . ASP A 1 334 ? -31.362 -9.642 11.879 1.00 92.44 334 ASP A C 1
ATOM 2618 O O . ASP A 1 334 ? -32.005 -10.267 12.721 1.00 92.44 334 ASP A O 1
ATOM 2622 N N . ARG A 1 335 ? -30.352 -10.200 11.207 1.00 91.25 335 ARG A N 1
ATOM 2623 C CA . ARG A 1 335 ? -29.890 -11.583 11.329 1.00 91.25 335 ARG A CA 1
ATOM 2624 C C . ARG A 1 335 ? -28.373 -11.672 11.209 1.00 91.25 335 ARG A C 1
ATOM 2626 O O . ARG A 1 335 ? -27.726 -10.866 10.541 1.00 91.25 335 ARG A O 1
ATOM 2633 N N . LYS A 1 336 ? -27.791 -12.710 11.811 1.00 87.69 336 LYS A N 1
ATOM 2634 C CA . LYS A 1 336 ? -26.343 -12.957 11.775 1.00 87.69 336 LYS A CA 1
ATOM 2635 C C . LYS A 1 336 ? -25.843 -13.048 10.335 1.00 87.69 336 LYS A C 1
ATOM 2637 O O . LYS A 1 336 ? -26.360 -13.838 9.550 1.00 87.69 336 LYS A O 1
ATOM 2642 N N . CYS A 1 337 ? -24.845 -12.226 10.004 1.00 79.75 337 CYS A N 1
ATOM 2643 C CA . CYS A 1 337 ? -24.257 -12.132 8.665 1.00 79.75 337 CYS A CA 1
ATOM 2644 C C . CYS A 1 337 ? -25.204 -11.597 7.572 1.00 79.75 337 CYS A C 1
ATOM 2646 O O . CYS A 1 337 ? -24.837 -11.642 6.400 1.00 79.75 337 CYS A O 1
ATOM 2648 N N . GLY A 1 338 ? -26.377 -11.059 7.927 1.00 83.56 338 GLY A N 1
ATOM 2649 C CA . GLY A 1 338 ? -27.348 -10.536 6.963 1.00 83.56 338 GLY A CA 1
ATOM 2650 C C . GLY A 1 338 ? -26.907 -9.238 6.289 1.00 83.56 338 GLY A C 1
ATOM 2651 O O . GLY A 1 338 ? -27.242 -9.004 5.135 1.00 83.56 338 GLY A O 1
ATOM 2652 N N . GLY A 1 339 ? -26.131 -8.399 6.984 1.00 85.56 339 GLY A N 1
ATOM 2653 C CA . GLY A 1 339 ? -25.704 -7.091 6.481 1.00 85.56 339 GLY A CA 1
ATOM 2654 C C . GLY A 1 339 ? -26.820 -6.048 6.379 1.00 85.56 339 GLY A C 1
ATOM 2655 O O . GLY A 1 339 ? -26.554 -4.952 5.883 1.00 85.56 339 GLY A O 1
ATOM 2656 N N . HIS A 1 340 ? -28.035 -6.360 6.838 1.00 92.38 340 HIS A N 1
ATOM 2657 C CA . HIS A 1 340 ? -29.157 -5.431 6.881 1.00 92.38 340 HIS A CA 1
ATOM 2658 C C . HIS A 1 340 ? -29.279 -4.830 8.279 1.00 92.38 340 HIS A C 1
ATOM 2660 O O . HIS A 1 340 ? -29.253 -5.540 9.280 1.00 92.38 340 HIS A O 1
ATOM 2666 N N . TYR A 1 341 ? -29.419 -3.510 8.330 1.00 96.06 341 TYR A N 1
ATOM 2667 C CA . TYR A 1 341 ? -29.527 -2.732 9.559 1.00 96.06 341 TYR A CA 1
ATOM 2668 C C . TYR A 1 341 ? -30.760 -1.843 9.466 1.00 96.06 341 TYR A C 1
ATOM 2670 O O . TYR A 1 341 ? -31.139 -1.423 8.369 1.00 96.06 341 TYR A O 1
ATOM 2678 N N . LYS A 1 342 ? -31.367 -1.524 10.606 1.00 97.06 342 LYS A N 1
ATOM 2679 C CA . LYS A 1 342 ? -32.357 -0.451 10.724 1.00 97.06 342 LYS A CA 1
ATOM 2680 C C . LYS A 1 342 ? -31.764 0.609 11.644 1.00 97.06 342 LYS A C 1
ATOM 2682 O O . LYS A 1 342 ? -31.618 0.379 12.840 1.00 97.06 342 LYS A O 1
ATOM 2687 N N . TYR A 1 343 ? -31.325 1.715 11.063 1.00 97.56 343 TYR A N 1
ATOM 2688 C CA . TYR A 1 343 ? -30.741 2.838 11.783 1.00 97.56 343 TYR A CA 1
ATOM 2689 C C . TYR A 1 343 ? -31.857 3.764 12.237 1.00 97.56 343 TYR A C 1
ATOM 2691 O O . TYR A 1 343 ? -32.577 4.299 11.394 1.00 97.56 343 TYR A O 1
ATOM 2699 N N . GLU A 1 344 ? -31.973 3.969 13.544 1.00 97.69 344 GLU A N 1
ATOM 2700 C CA . GLU A 1 344 ? -32.967 4.859 14.139 1.00 97.69 344 GLU A CA 1
ATOM 2701 C C . GLU A 1 344 ? -32.293 5.792 15.141 1.00 97.69 344 GLU A C 1
ATOM 2703 O O . GLU A 1 344 ? -31.383 5.377 15.864 1.00 97.69 344 GLU A O 1
ATOM 2708 N N . LYS A 1 345 ? -32.711 7.065 15.153 1.00 97.06 345 LYS A N 1
ATOM 2709 C CA . LYS A 1 345 ? -32.286 8.009 16.194 1.00 97.06 345 LYS A CA 1
ATOM 2710 C C . LYS A 1 345 ? -32.814 7.504 17.533 1.00 97.06 345 LYS A C 1
ATOM 2712 O O . LYS A 1 345 ? -34.009 7.241 17.643 1.00 97.06 345 LYS A O 1
ATOM 2717 N N . LEU A 1 346 ? -31.949 7.405 18.538 1.00 96.12 346 LEU A N 1
ATOM 2718 C CA . LEU A 1 346 ? -32.382 7.079 19.893 1.00 96.12 346 LEU A CA 1
ATOM 2719 C C . LEU A 1 346 ? -33.316 8.173 20.421 1.00 96.12 346 LEU A C 1
ATOM 2721 O O . LEU A 1 346 ? -33.007 9.359 20.321 1.00 96.12 346 LEU A O 1
ATOM 2725 N N . GLU A 1 347 ? -34.446 7.776 21.007 1.00 94.88 347 GLU A N 1
ATOM 2726 C CA . GLU A 1 347 ? -35.438 8.709 21.568 1.00 94.88 347 GLU A CA 1
ATOM 2727 C C . GLU A 1 347 ? -34.856 9.575 22.690 1.00 94.88 347 GLU A C 1
ATOM 2729 O O . GLU A 1 347 ? -35.255 10.723 22.869 1.00 94.88 347 GLU A O 1
ATOM 2734 N N . THR A 1 348 ? -33.854 9.050 23.399 1.00 93.12 348 THR A N 1
ATOM 2735 C CA . THR A 1 348 ? -33.115 9.759 24.448 1.00 93.12 348 THR A CA 1
ATOM 2736 C C . THR A 1 348 ? -32.265 10.915 23.920 1.00 93.12 348 THR A C 1
ATOM 2738 O O . THR A 1 348 ? -31.791 11.720 24.715 1.00 93.12 348 THR A O 1
ATOM 2741 N N . PHE A 1 349 ? -32.059 11.025 22.603 1.00 94.56 349 PHE A N 1
ATOM 2742 C CA . PHE A 1 349 ? -31.301 12.109 21.988 1.00 94.56 349 PHE A CA 1
ATOM 2743 C C . PHE A 1 349 ? -32.244 13.180 21.397 1.00 94.56 349 PHE A C 1
ATOM 2745 O O . PHE A 1 349 ? -32.794 12.997 20.302 1.00 94.56 349 PHE A O 1
ATOM 2752 N N . PRO A 1 350 ? -32.425 14.335 22.073 1.00 93.88 350 PRO A N 1
ATOM 2753 C CA . PRO A 1 350 ? -33.476 15.295 21.726 1.00 93.88 350 PRO A CA 1
ATOM 2754 C C . PRO A 1 350 ? -33.133 16.184 20.522 1.00 93.88 350 PRO A C 1
ATOM 2756 O O . PRO A 1 350 ? -33.992 16.909 20.023 1.00 93.88 350 PRO A O 1
ATOM 2759 N N . HIS A 1 351 ? -31.892 16.152 20.033 1.00 94.25 351 HIS A N 1
ATOM 2760 C CA . HIS A 1 351 ? -31.422 17.064 18.991 1.00 94.25 351 HIS A CA 1
ATOM 2761 C C . HIS A 1 351 ? -31.546 16.476 17.577 1.00 94.25 351 HIS A C 1
ATOM 2763 O O . HIS A 1 351 ? -31.658 15.263 17.376 1.00 94.25 351 HIS A O 1
ATOM 2769 N N . GLY A 1 352 ? -31.517 17.369 16.583 1.00 92.56 352 GLY A N 1
ATOM 2770 C CA . GLY A 1 352 ? -31.515 17.026 15.162 1.00 92.56 352 GLY A CA 1
ATOM 2771 C C . GLY A 1 352 ? -32.843 16.471 14.619 1.00 92.56 352 GLY A C 1
ATOM 2772 O O . GLY A 1 352 ? -33.763 16.150 15.380 1.00 92.56 352 GLY A O 1
ATOM 2773 N N . PRO A 1 353 ? -32.956 16.339 13.285 1.00 95.19 353 PRO A N 1
ATOM 2774 C CA . PRO A 1 353 ? -34.139 15.765 12.647 1.00 95.19 353 PRO A CA 1
ATOM 2775 C C . PRO A 1 353 ? -34.322 14.288 13.027 1.00 95.19 353 PRO A C 1
ATOM 2777 O O . PRO A 1 353 ? -33.400 13.637 13.524 1.00 95.19 353 PRO A O 1
ATOM 2780 N N . SER A 1 354 ? -35.509 13.736 12.788 1.00 96.94 354 SER A N 1
ATOM 2781 C CA . SER A 1 354 ? -35.744 12.294 12.932 1.00 96.94 354 SER A CA 1
ATOM 2782 C C . SER A 1 354 ? -34.887 11.494 11.944 1.00 96.94 354 SER A C 1
ATOM 2784 O O . SER A 1 354 ? -34.641 11.937 10.822 1.00 96.94 354 SER A O 1
ATOM 2786 N N . LEU A 1 355 ? -34.455 10.300 12.353 1.00 97.62 355 LEU A N 1
ATOM 2787 C CA . LEU A 1 355 ? -33.732 9.348 11.509 1.00 97.62 355 LEU A CA 1
ATOM 2788 C C . LEU A 1 355 ? -34.409 7.983 11.612 1.00 97.62 355 LEU A C 1
ATOM 2790 O O . LEU A 1 355 ? -34.513 7.436 12.707 1.00 97.62 355 LEU A O 1
ATOM 2794 N N . SER A 1 356 ? -34.820 7.438 10.470 1.00 97.44 356 SER A N 1
ATOM 2795 C CA . SER A 1 356 ? -35.155 6.025 10.293 1.00 97.44 356 SER A CA 1
ATOM 2796 C C . SER A 1 356 ? -34.751 5.633 8.872 1.00 97.44 356 SER A C 1
ATOM 2798 O O . SER A 1 356 ? -35.247 6.204 7.901 1.00 97.44 356 SER A O 1
ATOM 2800 N N . SER A 1 357 ? -33.765 4.748 8.727 1.00 97.38 357 SER A N 1
ATOM 2801 C CA . SER A 1 357 ? -33.266 4.316 7.415 1.00 97.38 357 SER A CA 1
ATOM 2802 C C . SER A 1 357 ? -32.587 2.952 7.489 1.00 97.38 357 SER A C 1
ATOM 2804 O O . SER A 1 357 ? -32.080 2.540 8.526 1.00 97.38 357 SER A O 1
ATOM 2806 N N . HIS A 1 358 ? -32.503 2.266 6.352 1.00 96.94 358 HIS A N 1
ATOM 2807 C CA . HIS A 1 358 ? -31.716 1.044 6.185 1.00 96.94 358 HIS A CA 1
ATOM 2808 C C . HIS A 1 358 ? -30.332 1.286 5.560 1.00 96.94 358 HIS A C 1
ATOM 2810 O O . HIS A 1 358 ? -29.586 0.342 5.299 1.00 96.94 358 HIS A O 1
ATOM 2816 N N . ARG A 1 359 ? -29.964 2.546 5.283 1.00 95.00 359 ARG A N 1
ATOM 2817 C CA . ARG A 1 359 ? -28.720 2.899 4.585 1.00 95.00 359 ARG A CA 1
ATOM 2818 C C . ARG A 1 359 ? -27.801 3.724 5.476 1.00 95.00 359 ARG A C 1
ATOM 2820 O O . ARG A 1 359 ? -28.139 4.826 5.888 1.00 95.00 359 ARG A O 1
ATOM 2827 N N . ILE A 1 360 ? -26.562 3.260 5.642 1.00 93.75 360 ILE A N 1
ATOM 2828 C CA . ILE A 1 360 ? -25.523 4.001 6.380 1.00 93.75 360 ILE A CA 1
ATOM 2829 C C . ILE A 1 360 ? -25.164 5.355 5.734 1.00 93.75 360 ILE A C 1
ATOM 2831 O O . ILE A 1 360 ? -24.578 6.215 6.384 1.00 93.75 360 ILE A O 1
ATOM 2835 N N . ALA A 1 361 ? -25.470 5.550 4.446 1.00 91.75 361 ALA A N 1
ATOM 2836 C CA . ALA A 1 361 ? -25.296 6.842 3.782 1.00 91.75 361 ALA A CA 1
ATOM 2837 C C . ALA A 1 361 ? -26.216 7.909 4.394 1.00 91.75 361 ALA A C 1
ATOM 2839 O O . ALA A 1 361 ? -25.733 8.977 4.749 1.00 91.75 361 ALA A O 1
ATOM 2840 N N . ASP A 1 362 ? -27.480 7.564 4.640 1.00 96.12 362 ASP A N 1
ATOM 2841 C CA . ASP A 1 362 ? -28.473 8.483 5.205 1.00 96.12 362 ASP A CA 1
ATOM 2842 C C . ASP A 1 362 ? -28.111 8.867 6.644 1.00 96.12 362 ASP A C 1
ATOM 2844 O O . ASP A 1 362 ? -28.280 10.010 7.050 1.00 96.12 362 ASP A O 1
ATOM 2848 N N . VAL A 1 363 ? -27.513 7.936 7.395 1.00 96.38 363 VAL A N 1
ATOM 2849 C CA . VAL A 1 363 ? -26.945 8.211 8.723 1.00 96.38 363 VAL A CA 1
ATOM 2850 C C . VAL A 1 363 ? -25.826 9.251 8.644 1.00 96.38 363 VAL A C 1
ATOM 2852 O O . VAL A 1 363 ? -25.750 10.139 9.483 1.00 96.38 363 VAL A O 1
ATOM 2855 N N . ARG A 1 364 ? -24.946 9.175 7.638 1.00 93.38 364 ARG A N 1
ATOM 2856 C CA . ARG A 1 364 ? -23.857 10.155 7.465 1.00 93.38 364 ARG A CA 1
ATOM 2857 C C . ARG A 1 364 ? -24.373 11.526 7.050 1.00 93.38 364 ARG A C 1
ATOM 2859 O O . ARG A 1 364 ? -23.830 12.533 7.505 1.00 93.38 364 ARG A O 1
ATOM 2866 N N . ASP A 1 365 ? -25.391 11.564 6.202 1.00 93.81 365 ASP A N 1
ATOM 2867 C CA . ASP A 1 365 ? -26.039 12.814 5.809 1.00 93.81 365 ASP A CA 1
ATOM 2868 C C . ASP A 1 365 ? -26.745 13.445 7.019 1.00 93.81 365 ASP A C 1
ATOM 2870 O O . ASP A 1 365 ? -26.584 14.637 7.275 1.00 93.81 365 ASP A O 1
ATOM 2874 N N . TRP A 1 366 ? -27.413 12.625 7.836 1.00 96.88 366 TRP A N 1
ATOM 2875 C CA . TRP A 1 366 ? -28.009 13.033 9.107 1.00 96.88 366 TRP A CA 1
ATOM 2876 C C . TRP A 1 366 ? -26.969 13.580 10.097 1.00 96.88 366 TRP A C 1
ATOM 2878 O O . TRP A 1 366 ? -27.155 14.671 10.632 1.00 96.88 366 TRP A O 1
ATOM 2888 N N . ILE A 1 367 ? -25.829 12.898 10.273 1.00 96.19 367 ILE A N 1
ATOM 2889 C CA . ILE A 1 367 ? -24.697 13.399 11.074 1.00 96.19 367 ILE A CA 1
ATOM 2890 C C . ILE A 1 367 ? -24.235 14.768 10.558 1.00 96.19 367 ILE A C 1
ATOM 2892 O O . ILE A 1 367 ? -24.043 15.686 11.350 1.00 96.19 367 ILE A O 1
ATOM 2896 N N . SER A 1 368 ? -24.082 14.925 9.239 1.00 92.62 368 SER A N 1
ATOM 2897 C CA . SER A 1 368 ? -23.598 16.175 8.627 1.00 92.62 368 SER A CA 1
ATOM 2898 C C . SER A 1 368 ? -24.553 17.355 8.836 1.00 92.62 368 SER A C 1
ATOM 2900 O O . SER A 1 368 ? -24.121 18.502 8.775 1.00 92.62 368 SER A O 1
ATOM 2902 N N . ALA A 1 369 ? -25.839 17.090 9.079 1.00 94.25 369 ALA A N 1
ATOM 2903 C CA . ALA A 1 369 ? -26.826 18.118 9.393 1.00 94.25 369 ALA A CA 1
ATOM 2904 C C . ALA A 1 369 ? -26.765 18.589 10.859 1.00 94.25 369 ALA A C 1
ATOM 2906 O O . ALA A 1 369 ? -27.263 19.668 11.171 1.00 94.25 369 ALA A O 1
ATOM 2907 N N . ILE A 1 370 ? -26.178 17.789 11.755 1.00 94.62 370 ILE A N 1
ATOM 2908 C CA . ILE A 1 370 ? -26.137 18.052 13.203 1.00 94.62 370 ILE A CA 1
ATOM 2909 C C . ILE A 1 370 ? -24.760 18.543 13.639 1.00 94.62 370 ILE A C 1
ATOM 2911 O O . ILE A 1 370 ? -24.652 19.490 14.418 1.00 94.62 370 ILE A O 1
ATOM 2915 N N . VAL A 1 371 ? -23.705 17.893 13.149 1.00 94.62 371 VAL A N 1
ATOM 2916 C CA . VAL A 1 371 ? -22.328 18.226 13.500 1.00 94.62 371 VAL A CA 1
ATOM 2917 C C . VAL A 1 371 ? -21.940 19.510 12.784 1.00 94.62 371 VAL A C 1
ATOM 2919 O O . VAL A 1 371 ? -21.819 19.548 11.558 1.00 94.62 371 VAL A O 1
ATOM 2922 N N . LYS A 1 372 ? -21.717 20.572 13.561 1.00 87.00 372 LYS A N 1
ATOM 2923 C CA . LYS A 1 372 ? -21.179 21.819 13.027 1.00 87.00 372 LYS A CA 1
ATOM 2924 C C . LYS A 1 372 ? -19.731 21.541 12.625 1.00 87.00 372 LYS A C 1
ATOM 2926 O O . LYS A 1 372 ? -18.959 21.089 13.471 1.00 87.00 372 LYS A O 1
ATOM 2931 N N . PRO A 1 373 ? -19.322 21.812 11.374 1.00 75.44 373 PRO A N 1
ATOM 2932 C CA . PRO A 1 373 ? -17.916 21.716 11.014 1.00 75.44 373 PRO A CA 1
ATOM 2933 C C . PRO A 1 373 ? -17.135 22.637 11.955 1.00 75.44 373 PRO A C 1
ATOM 2935 O O . PRO A 1 373 ? -17.376 23.846 11.985 1.00 75.44 373 PRO A O 1
ATOM 2938 N N . GLY A 1 374 ? -16.265 22.056 12.784 1.00 59.62 374 GLY A N 1
ATOM 2939 C CA . GLY A 1 374 ? -15.525 22.813 13.784 1.00 59.62 374 GLY A CA 1
ATOM 2940 C C . GLY A 1 374 ? -14.819 24.008 13.143 1.00 59.62 374 GLY A C 1
ATOM 2941 O O . GLY A 1 374 ? -14.149 23.869 12.118 1.00 59.62 374 GLY A O 1
ATOM 2942 N N . ARG A 1 375 ? -14.925 25.194 13.763 1.00 48.16 375 ARG A N 1
ATOM 2943 C CA . ARG A 1 375 ? -14.131 26.380 13.374 1.00 48.16 375 ARG A CA 1
ATOM 2944 C C . ARG A 1 375 ? -12.618 26.098 13.396 1.00 48.16 375 ARG A C 1
ATOM 2946 O O . ARG A 1 375 ? -11.847 26.814 12.767 1.00 48.16 375 ARG A O 1
ATOM 2953 N N . SER A 1 376 ? -12.190 25.029 14.062 1.00 42.84 376 SER A N 1
ATOM 2954 C CA . SER A 1 376 ? -10.824 24.522 14.134 1.00 42.84 376 SER A CA 1
ATOM 2955 C C . SER A 1 376 ? -10.559 23.392 13.126 1.00 42.84 376 SER A C 1
ATOM 2957 O O . SER A 1 376 ? -10.346 22.244 13.501 1.00 42.84 376 SER A O 1
ATOM 2959 N N . LYS A 1 377 ? -10.552 23.733 11.832 1.00 40.97 377 LYS A N 1
ATOM 2960 C CA . LYS A 1 377 ? -9.655 23.203 10.778 1.00 40.97 377 LYS A CA 1
ATOM 2961 C C . LYS A 1 377 ? -10.115 23.780 9.439 1.00 40.97 377 LYS A C 1
ATOM 2963 O O . LYS A 1 377 ? -10.971 23.219 8.762 1.00 40.97 377 LYS A O 1
ATOM 2968 N N . ALA A 1 378 ? -9.483 24.873 9.015 1.00 35.16 378 ALA A N 1
ATOM 2969 C CA . ALA A 1 378 ? -9.552 25.418 7.654 1.00 35.16 378 ALA A CA 1
ATOM 2970 C C . ALA A 1 378 ? -8.885 24.490 6.605 1.00 35.16 378 ALA A C 1
ATOM 2972 O O . ALA A 1 378 ? -8.195 24.936 5.697 1.00 35.16 378 ALA A O 1
ATOM 2973 N N . GLY A 1 379 ? -9.079 23.179 6.747 1.00 39.81 379 GLY A N 1
ATOM 2974 C CA . GLY A 1 379 ? -8.573 22.115 5.891 1.00 39.81 379 GLY A CA 1
ATOM 2975 C C . GLY A 1 379 ? -9.669 21.078 5.682 1.00 39.81 379 GLY A C 1
ATOM 2976 O O . GLY A 1 379 ? -9.463 19.889 5.910 1.00 39.81 379 GLY A O 1
ATOM 2977 N N . GLY A 1 380 ? -10.872 21.536 5.324 1.00 35.50 380 GLY A N 1
ATOM 2978 C CA . GLY A 1 380 ? -11.930 20.646 4.873 1.00 35.50 380 GLY A CA 1
ATOM 2979 C C . GLY A 1 380 ? -11.429 19.887 3.651 1.00 35.50 380 GLY A C 1
ATOM 2980 O O . GLY A 1 380 ? -11.138 20.489 2.617 1.00 35.50 380 GLY A O 1
ATOM 2981 N N . THR A 1 381 ? -11.314 18.567 3.769 1.00 39.47 381 THR A N 1
ATOM 2982 C CA . THR A 1 381 ? -11.098 17.687 2.625 1.00 39.47 381 THR A CA 1
ATOM 2983 C C . THR A 1 381 ? -12.295 17.886 1.704 1.00 39.47 381 THR A C 1
ATOM 2985 O O . THR A 1 381 ? -13.384 17.372 1.967 1.00 39.47 381 THR A O 1
ATOM 2988 N N . LYS A 1 382 ? -12.135 18.702 0.657 1.00 34.44 382 LYS A N 1
ATOM 2989 C CA . LYS A 1 382 ? -13.156 18.868 -0.375 1.00 34.44 382 LYS A CA 1
ATOM 2990 C C . LYS A 1 382 ? -13.399 17.487 -0.982 1.00 34.44 382 LYS A C 1
ATOM 2992 O O . LYS A 1 382 ? -12.623 17.023 -1.811 1.00 34.44 382 LYS A O 1
ATOM 2997 N N . ARG A 1 383 ? -14.479 16.809 -0.578 1.00 40.53 383 ARG A N 1
ATOM 2998 C CA . ARG A 1 383 ? -15.108 15.816 -1.455 1.00 40.53 383 ARG A CA 1
ATOM 2999 C C . ARG A 1 383 ? -15.420 16.547 -2.748 1.00 40.53 383 ARG A C 1
ATOM 3001 O O . ARG A 1 383 ? -15.943 17.657 -2.678 1.00 40.53 383 ARG A O 1
ATOM 3008 N N . CYS A 1 384 ? -15.098 15.939 -3.890 1.00 34.34 384 CYS A N 1
ATOM 3009 C CA . CYS A 1 384 ? -15.525 16.417 -5.199 1.00 34.34 384 CYS A CA 1
ATOM 3010 C C . CYS A 1 384 ? -17.010 16.786 -5.141 1.00 34.34 384 CYS A C 1
ATOM 3012 O O . CYS A 1 384 ? -17.883 15.918 -5.204 1.00 34.34 384 CYS A O 1
ATOM 3014 N N . LEU A 1 385 ? -17.288 18.081 -5.023 1.00 31.06 385 LEU A N 1
ATOM 3015 C CA . LEU A 1 385 ? -18.559 18.639 -5.420 1.00 31.06 385 LEU A CA 1
ATOM 3016 C C . LEU A 1 385 ? -18.593 18.421 -6.928 1.00 31.06 385 LEU A C 1
ATOM 3018 O O . LEU A 1 385 ? -17.880 19.082 -7.681 1.00 31.06 385 LEU A O 1
ATOM 3022 N N . ARG A 1 386 ? -19.366 17.426 -7.373 1.00 35.69 386 ARG A N 1
ATOM 3023 C CA . ARG A 1 386 ? -19.838 17.412 -8.754 1.00 35.69 386 ARG A CA 1
ATOM 3024 C C . ARG A 1 386 ? -20.563 18.737 -8.939 1.00 35.69 386 ARG A C 1
ATOM 3026 O O . ARG A 1 386 ? -21.637 18.920 -8.368 1.00 35.69 386 ARG A O 1
ATOM 3033 N N . ASN A 1 387 ? -19.977 19.648 -9.707 1.00 30.12 387 ASN A N 1
ATOM 3034 C CA . ASN A 1 387 ? -20.714 20.793 -10.213 1.00 30.12 387 ASN A CA 1
ATOM 3035 C C . ASN A 1 387 ? -21.913 20.230 -10.981 1.00 30.12 387 ASN A C 1
ATOM 3037 O O . ASN A 1 387 ? -21.750 19.588 -12.019 1.00 30.12 387 ASN A O 1
ATOM 3041 N N . LYS A 1 388 ? -23.120 20.415 -10.435 1.00 33.47 388 LYS A N 1
ATOM 3042 C CA . LYS A 1 388 ? -24.338 20.341 -11.235 1.00 33.47 388 LYS A CA 1
ATOM 3043 C C . LYS A 1 388 ? -24.176 21.417 -12.302 1.00 33.47 388 LYS A C 1
ATOM 3045 O O . LYS A 1 388 ? -24.170 22.599 -11.973 1.00 33.47 388 LYS A O 1
ATOM 3050 N N . ALA A 1 389 ? -23.985 20.996 -13.548 1.00 32.88 389 ALA A N 1
ATOM 3051 C CA . ALA A 1 389 ? -24.124 21.885 -14.684 1.00 32.88 389 ALA A CA 1
ATOM 3052 C C . ALA A 1 389 ? -25.529 22.490 -14.612 1.00 32.88 389 ALA A C 1
ATOM 3054 O O . ALA A 1 389 ? -26.529 21.768 -14.618 1.00 32.88 389 ALA A O 1
ATOM 3055 N N . THR A 1 390 ? -25.593 23.806 -14.463 1.00 34.19 390 THR A N 1
ATOM 3056 C CA . THR A 1 390 ? -26.795 24.580 -14.734 1.00 34.19 390 THR A CA 1
ATOM 3057 C C . THR A 1 390 ? -27.175 24.335 -16.188 1.00 34.19 390 THR A C 1
ATOM 3059 O O . THR A 1 390 ? -26.352 24.498 -17.089 1.00 34.19 390 THR A O 1
ATOM 3062 N N . ALA A 1 391 ? -28.407 23.881 -16.405 1.00 37.56 391 ALA A N 1
ATOM 3063 C CA . ALA A 1 391 ? -28.995 23.788 -17.729 1.00 37.56 391 ALA A CA 1
ATOM 3064 C C . ALA A 1 391 ? -29.027 25.198 -18.334 1.00 37.56 391 ALA A C 1
ATOM 3066 O O . ALA A 1 391 ? -29.772 26.055 -17.866 1.00 37.56 391 ALA A O 1
ATOM 3067 N N . ALA A 1 392 ? -28.170 25.440 -19.324 1.00 36.56 392 ALA A N 1
ATOM 3068 C CA . ALA A 1 392 ? -28.306 26.567 -20.228 1.00 36.56 392 ALA A CA 1
ATOM 3069 C C . ALA A 1 392 ? -29.241 26.153 -21.373 1.00 36.56 392 ALA A C 1
ATOM 3071 O O . ALA A 1 392 ? -29.169 25.027 -21.869 1.00 36.56 392 ALA A O 1
ATOM 3072 N N . GLU A 1 393 ? -30.136 27.070 -21.723 1.00 40.34 393 GLU A N 1
ATOM 3073 C CA . GLU A 1 393 ? -31.154 26.968 -22.767 1.00 40.34 393 GLU A CA 1
ATOM 3074 C C . GLU A 1 393 ? -30.596 26.558 -24.145 1.00 40.34 393 GLU A C 1
ATOM 3076 O O . GLU A 1 393 ? -29.422 26.797 -24.446 1.00 40.34 393 GLU A O 1
ATOM 3081 N N . PRO A 1 394 ? -31.429 25.948 -25.010 1.00 37.59 394 PRO A N 1
ATOM 3082 C CA . PRO A 1 394 ? -30.998 25.464 -26.315 1.00 37.59 394 PRO A CA 1
ATOM 3083 C C . PRO A 1 394 ? -30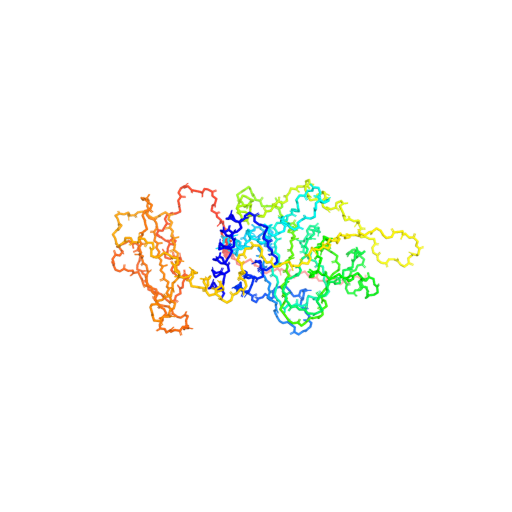.705 26.629 -27.269 1.00 37.59 394 PRO A C 1
ATOM 3085 O O . PRO A 1 394 ? -31.607 27.360 -27.679 1.00 37.59 394 PRO A O 1
ATOM 3088 N N . SER A 1 395 ? -29.442 26.776 -27.671 1.00 38.75 395 SER A N 1
ATOM 3089 C CA . SER A 1 395 ? -29.061 27.636 -28.789 1.00 38.75 395 SER A CA 1
ATOM 3090 C C . SER A 1 395 ? -29.386 26.964 -30.132 1.00 38.75 395 SER A C 1
ATOM 3092 O O . SER A 1 395 ? -29.276 25.749 -30.302 1.00 38.75 395 SER A O 1
ATOM 3094 N N . ALA A 1 396 ? -29.852 27.791 -31.070 1.00 47.53 396 ALA A N 1
ATOM 3095 C CA . ALA A 1 396 ? -30.393 27.440 -32.381 1.00 47.53 396 ALA A CA 1
ATOM 3096 C C . ALA A 1 396 ? -29.465 26.559 -33.253 1.00 47.53 396 ALA A C 1
ATOM 3098 O O . ALA A 1 396 ? -28.239 26.622 -33.123 1.00 47.53 396 ALA A O 1
ATOM 3099 N N . PRO A 1 397 ? -30.025 25.763 -34.188 1.00 44.50 397 PRO A N 1
ATOM 3100 C CA . PRO A 1 397 ? -29.246 24.838 -35.003 1.00 44.50 397 PRO A CA 1
ATOM 3101 C C . PRO A 1 397 ? -28.365 25.567 -36.034 1.00 44.50 397 PRO A C 1
ATOM 3103 O O . PRO A 1 397 ? -28.775 26.589 -36.590 1.00 44.50 397 PRO A O 1
ATOM 3106 N N . PRO A 1 398 ? -27.171 25.031 -36.348 1.00 42.91 398 PRO A N 1
ATOM 3107 C CA . PRO A 1 398 ? -26.257 25.654 -37.292 1.00 42.91 398 PRO A CA 1
ATOM 3108 C C . PRO A 1 398 ? -26.750 25.511 -38.737 1.00 42.91 398 PRO A C 1
ATOM 3110 O O . PRO A 1 398 ? -27.147 24.439 -39.202 1.00 42.91 398 PRO A O 1
ATOM 3113 N N . THR A 1 399 ? -26.673 26.621 -39.465 1.00 41.91 399 THR A N 1
ATOM 3114 C CA . THR A 1 399 ? -26.932 26.743 -40.898 1.00 41.91 399 THR A CA 1
ATOM 3115 C C . THR A 1 399 ? -25.956 25.896 -41.720 1.00 41.91 399 THR A C 1
ATOM 3117 O O . THR A 1 399 ? -24.735 25.966 -41.571 1.00 41.91 399 THR A O 1
ATOM 3120 N N . LYS A 1 400 ? -26.514 25.089 -42.631 1.00 38.56 400 LYS A N 1
ATOM 3121 C CA . LYS A 1 400 ? -25.781 24.288 -43.621 1.00 38.56 400 LYS A CA 1
ATOM 3122 C C . LYS A 1 400 ? -24.957 25.203 -44.536 1.00 38.56 400 LYS A C 1
ATOM 3124 O O . LYS A 1 400 ? -25.523 26.009 -45.269 1.00 38.56 400 LYS A O 1
ATOM 3129 N N . ARG A 1 401 ? -23.631 25.031 -44.560 1.00 40.31 401 ARG A N 1
ATOM 3130 C CA . ARG A 1 401 ? -22.781 25.557 -45.640 1.00 40.31 401 ARG A CA 1
ATOM 3131 C C . ARG A 1 401 ? -22.933 24.682 -46.883 1.00 40.31 401 ARG A C 1
ATOM 3133 O O . ARG A 1 401 ? -22.662 23.483 -46.846 1.00 40.31 401 ARG A O 1
ATOM 3140 N N . ALA A 1 402 ? -23.370 25.311 -47.968 1.00 39.31 402 ALA A N 1
ATOM 3141 C CA . ALA A 1 402 ? -23.430 24.745 -49.305 1.00 39.31 402 ALA A CA 1
ATOM 3142 C C . ALA A 1 402 ? -22.021 24.406 -49.824 1.00 39.31 402 ALA A C 1
ATOM 3144 O O . ALA A 1 402 ? -21.093 25.206 -49.697 1.00 39.31 402 ALA A O 1
ATOM 3145 N N . ARG A 1 403 ? -21.875 23.220 -50.423 1.00 39.38 403 ARG A N 1
ATOM 3146 C CA . ARG A 1 403 ? -20.745 22.884 -51.295 1.00 39.38 403 ARG A CA 1
ATOM 3147 C C . ARG A 1 403 ? -21.005 23.528 -52.656 1.00 39.38 403 ARG A C 1
ATOM 3149 O O . ARG A 1 403 ? -21.974 23.169 -53.317 1.00 39.38 403 ARG A O 1
ATOM 3156 N N . GLY A 1 404 ? -20.156 24.477 -53.036 1.00 38.25 404 GLY A N 1
ATOM 3157 C CA . GLY A 1 404 ? -20.072 24.978 -54.404 1.00 38.25 404 GLY A CA 1
ATOM 3158 C C . GLY A 1 404 ? -19.365 23.959 -55.295 1.00 38.25 404 GLY A C 1
ATOM 3159 O O . GLY A 1 404 ? -18.328 23.416 -54.916 1.00 38.25 404 GLY A O 1
ATOM 3160 N N . ALA A 1 405 ? -19.975 23.693 -56.444 1.00 42.44 405 ALA A N 1
ATOM 3161 C CA . ALA A 1 405 ? -19.405 22.991 -57.583 1.00 42.44 405 ALA A CA 1
ATOM 3162 C C . ALA A 1 405 ? -18.853 24.008 -58.600 1.00 42.44 405 ALA A C 1
ATOM 3164 O O . ALA A 1 405 ? -19.354 25.130 -58.669 1.00 42.44 405 ALA A O 1
ATOM 3165 N N . GLY A 1 406 ? -17.897 23.562 -59.420 1.00 46.03 406 GLY A N 1
ATOM 3166 C CA . GLY A 1 406 ? -17.386 24.253 -60.613 1.00 46.03 406 GLY A CA 1
ATOM 3167 C C . GLY A 1 406 ? -15.995 24.858 -60.391 1.00 46.03 406 GLY A C 1
ATOM 3168 O O . GLY A 1 406 ? -15.790 25.537 -59.391 1.00 46.03 406 GLY A O 1
ATOM 3169 N N . ALA A 1 407 ? -15.000 24.656 -61.251 1.00 42.69 407 ALA A N 1
ATOM 3170 C CA . ALA A 1 407 ? -14.927 23.996 -62.555 1.00 42.69 407 ALA A CA 1
ATOM 3171 C C . ALA A 1 407 ? -13.492 23.489 -62.776 1.00 42.69 407 ALA A C 1
ATOM 3173 O O . ALA A 1 407 ? -12.583 24.035 -62.104 1.00 42.69 407 ALA A O 1
#